Protein 2GBB (pdb70)

InterPro domains:
  IPR002701 Chorismate mutase II, prokaryotic-type [PF01817] (39-104)
  IPR002701 Chorismate mutase II, prokaryotic-type [PS51168] (4-107)
  IPR002701 Chorismate mutase II, prokaryotic-type [SM00830] (35-106)
  IPR008240 Chorismate mutase, periplasmic [PIRSF026640] (1-185)
  IPR008240 Chorismate mutase, periplasmic [TIGR01806] (29-141)
  IPR036263 Chorismate mutase type II superfamily [SSF48600] (38-184)
  IPR036979 Chorismate mutase domain superfamily [G3DSA:1.20.59.10] (31-186)
  IPR051331 Chorismate mutase-related enzymes [PTHR38041] (1-121)

CATH classification: 1.20.59.10

Sequence (606 aa):
QQCGQTAPLINERLSYKDVAGYKAENHLPIEDRIQEEKVINSAAQAESLGLNGESIKPLVAQINAAKAIQYRYRADWLSQPEPGWQPKPLDDVRANIGELSTKILEQIAEELKTCKPAEGDKAHFINTIRQHNLTSADVEAIFSTFNQVKLKQCGQTAPLINERLSYKDVAGYKAENHLPIEDRIQEEKVINSAAQAESLGLNGESIKPLVAQINAAKAIQYRYRADWLSQPEPGWQPKPLDDVRANIGELSTKILEQIAEELKTCKPAEGDKAHFINTIRQHNLTSADVEAIFSTFNQVKLKQQCGQTAPLINERLSYKDVAGYKAENHLPIEDRIQEEKVINSAAQAESLGLNGESIKPLVAQINAAKAIQYRYRADWLSQPEPGWQPKPLDDVRANIGELSTKILEQIAEELKTCKPAEGDKAHFINTIRQHNLTSADVEAIFSTFNQVKLKQCGQTAPLINERLSYKDVAGYKAENHLPIEDRIQEEKVINSAAQAESLGLNGESIKPLVAQINAAKAIQYRYRADWLSQPEPGWQPKPLDDVRANIGELSTKILEQIAEELKTCKPAEGDKAHFINTIRQHNLTSADVEAIFSTFNQVKLK

Secondary structure (DSSP, 8-state):
--SS-SHHHHHHHHT--HHHHHHHHTT--S--HHHHHHHHHH--HHHHTTB-HHHHS---HHHHHHHHHHHHHHHHHHHS--TT--PPPHHHHHHHHHHHHHHHHHHHHHHHHH--TT---HHHHHHH---TT--HHHHHHHHHHHTT--B-/--S-HHHHHHHHHT--HHHHHHHHTT--S--HHHHHHHHHH--HHHHHTEETTTTTT--HHHHHHHHHHHHHHHHHHHS--TT--PPPHHHHHHHHHHHHHHHHHHHHHHHHSS-TT---HHHHHHHS--TT--HHHHHHHHHHHTT-EE-/--SS-SHHHHHHHHT--HHHHHHHHTT--S--HHHHHHHHHH--HHHHTTB-HHHHS---HHHHHHHHHHHHHHHHHHHS--TT--PPPHHHHHHHHHHHHHHHHHHHHHHHHS--TT---HHHHHHH---TT--HHHHHHHHHHHTT--B-/-TT-HHHHHHHHHT--HHHHHHHHTT--S--HHHHHHHHHH--HHHHTTEESGGGTT--HHHHHHHHHHHHHHHHHHHS--TT--PPPHHHHHHHHHHHHHHHHHHHHHHHHHS-S----HHHHHHH---TT--HHHHHHHHHHHTT-EE-

Nearest PDB structures (foldseek):
  2gbb-assembly2_D  TM=1.004E+00  e=3.018E-20  Yersinia pestis biovar Microtus str. 91001
  8cq3-assembly1_A  TM=8.602E-01  e=1.786E-03  Aequoribacter fuscus
  8pnj-assembly1_A  TM=8.773E-01  e=4.404E-03  Aequoribacter fuscus
  7bu0-assembly1_B  TM=2.099E-01  e=1.152E+00  Legionella pneumophila subsp. pneumophila str. Philadelphia 1
  2gbb-assembly2_D  TM=9.924E-01  e=1.192E-18  Yersinia pestis biovar Microtus str. 91001

Foldseek 3Di:
DAFPPQLLLLQVLLQLLLVLQVCLVVVHDLDDVVVVVVLLVVLVLCVVLQWDSVLCNLLCLSSVQSSQQSVVSSVCCVVPNPPPPHHDDPVVSVVVSSVSSSVSSNSLSRCQVPHDPVSDDLVSNVVNNDDPRGDSVSSNSNVVSSVSIHGD/DAPCLLLLLQVLLVLVLLLVVCLVVVHDLDDPVLVVVLLVVLCLCVVLQWPPVLSNQLCLSSVQSSQQSVVSSVCCVPPNDVPDDRDPNVVSVVVSSVSSNVSSVNLSVNQVDPDVVRDDLVSSVVNNDDPSGDSVSSVSNVVSSVSIGGD/DQFPPLLLLLLVLLQLLLVLQVCLVVVHDLDDVVVVVVLLVLLVLCVVLQWDSVLCNLLCLSSVQSSQQSVVSVVCCVVPNPPPPHHDDPVVSVVVSSVSSNVSSNSLSRCQVDHDPVSDDLVSSVVNNDDPRGDSVSSNSNVVSSVSIGGD/DFPCLLLLLQVLLVLLLQLVVCLVVVNDLDDPVVVVVLQVVLVLLVVLQWDDVLCNQLCLSSVQNSQQSVVVSVCCVVDDDPPDDRDDPVVSVVVSSVSSSVSSNVLSVCQVDPDPVRDDLVSSVVNNDDPRGDSVSSVSNVVSSVRIGGD

Structure (mmCIF, N/CA/C/O backbone):
data_2GBB
#
_entry.id   2GBB
#
_cell.length_a   89.01
_cell.length_b   144.09
_cell.length_c   116.63
_cell.angle_alpha   90.00
_cell.angle_beta   90.00
_cell.angle_gamma   90.00
#
_symmetry.space_group_name_H-M   'C 2 2 21'
#
loop_
_entity.id
_entity.type
_entity.pdbx_description
1 polymer 'putative chorismate mutase'
2 non-polymer 'SULFATE ION'
3 non-polymer 'CITRIC ACID'
4 water water
#
loop_
_atom_site.group_PDB
_atom_site.id
_atom_site.type_symbol
_atom_site.label_atom_id
_atom_site.label_alt_id
_atom_site.label_comp_id
_atom_site.label_asym_id
_atom_site.label_entity_id
_atom_site.label_seq_id
_atom_site.pdbx_PDB_ins_code
_atom_site.Cartn_x
_atom_site.Cartn_y
_atom_site.Cartn_z
_atom_site.occupancy
_atom_site.B_iso_or_equiv
_atom_site.auth_seq_id
_atom_site.auth_comp_id
_atom_site.auth_asym_id
_atom_site.auth_atom_id
_atom_site.pdbx_PDB_model_num
ATOM 1 N N . GLN A 1 1 ? 32.334 96.137 66.023 1.00 65.67 31 GLN A N 1
ATOM 2 C CA . GLN A 1 1 ? 32.675 95.514 64.706 1.00 65.66 31 GLN A CA 1
ATOM 3 C C . GLN A 1 1 ? 34.069 95.971 64.253 1.00 64.86 31 GLN A C 1
ATOM 4 O O . GLN A 1 1 ? 34.242 97.127 63.839 1.00 65.17 31 GLN A O 1
ATOM 10 N N . GLN A 1 2 ? 35.046 95.060 64.325 1.00 63.17 32 GLN A N 1
ATOM 11 C CA . GLN A 1 2 ? 36.433 95.359 63.963 1.00 61.52 32 GLN A CA 1
ATOM 12 C C . GLN A 1 2 ? 37.018 94.381 62.913 1.00 59.61 32 GLN A C 1
ATOM 13 O O . GLN A 1 2 ? 37.567 94.809 61.901 1.00 59.84 32 GLN A O 1
ATOM 19 N N . CYS A 1 3 ? 36.877 93.083 63.140 1.00 56.95 33 CYS A N 1
ATOM 20 C CA . CYS A 1 3 ? 37.466 92.066 62.264 1.00 54.76 33 CYS A CA 1
ATOM 21 C C . CYS A 1 3 ? 36.378 91.262 61.567 1.00 52.66 33 CYS A C 1
ATOM 22 O O . CYS A 1 3 ? 35.361 90.934 62.174 1.00 52.72 33 CYS A O 1
ATOM 25 N N . GLY A 1 4 ? 36.610 90.939 60.296 1.00 50.43 34 GLY A N 1
ATOM 26 C CA . GLY A 1 4 ? 35.589 90.324 59.422 1.00 46.86 34 GLY A CA 1
ATOM 27 C C . GLY A 1 4 ? 34.580 91.296 58.834 1.00 44.40 34 GLY A C 1
ATOM 28 O O . GLY A 1 4 ? 33.456 90.912 58.487 1.00 44.97 34 GLY A O 1
ATOM 29 N N . GLN A 1 5 ? 34.962 92.562 58.704 1.00 41.96 35 GLN A N 1
ATOM 30 C CA . GLN A 1 5 ? 34.037 93.559 58.170 1.00 39.54 35 GLN A CA 1
ATOM 31 C C . GLN A 1 5 ? 34.306 94.058 56.720 1.00 36.86 35 GLN A C 1
ATOM 32 O O . GLN A 1 5 ? 33.726 95.045 56.294 1.00 34.59 35 GLN A O 1
ATOM 38 N N . THR A 1 6 ? 35.153 93.354 55.959 1.00 34.78 36 THR A N 1
ATOM 39 C CA . THR A 1 6 ? 35.498 93.791 54.598 1.00 32.42 36 THR A CA 1
ATOM 40 C C . THR A 1 6 ? 34.465 93.357 53.561 1.00 31.46 36 THR A C 1
ATOM 41 O O . THR A 1 6 ? 34.042 94.154 52.725 1.00 30.64 36 THR A O 1
ATOM 45 N N . ALA A 1 7 ? 34.062 92.091 53.623 1.00 29.65 37 ALA A N 1
ATOM 46 C CA . ALA A 1 7 ? 33.111 91.537 52.659 1.00 29.32 37 ALA A CA 1
ATOM 47 C C . ALA A 1 7 ? 31.846 92.352 52.430 1.00 29.01 37 ALA A C 1
ATOM 48 O O . ALA A 1 7 ? 31.417 92.453 51.280 1.00 30.91 37 ALA A O 1
ATOM 50 N N . PRO A 1 8 ? 31.211 92.899 53.504 1.00 28.45 38 PRO A N 1
ATOM 51 C CA . PRO A 1 8 ? 30.019 93.743 53.327 1.00 27.53 38 PRO A CA 1
ATOM 52 C C . PRO A 1 8 ? 30.273 94.932 52.403 1.00 26.86 38 PRO A C 1
ATOM 53 O O . PRO A 1 8 ? 29.406 95.316 51.592 1.00 27.52 38 PRO A O 1
ATOM 57 N N . LEU A 1 9 ? 31.469 95.485 52.494 1.00 25.73 39 LEU A N 1
ATOM 58 C CA . LEU A 1 9 ? 31.888 96.603 51.636 1.00 25.19 39 LEU A CA 1
ATOM 59 C C . LEU A 1 9 ? 32.091 96.173 50.197 1.00 23.88 39 LEU A C 1
ATOM 60 O O . LEU A 1 9 ? 31.669 96.873 49.279 1.00 23.60 39 LEU A O 1
ATOM 65 N N . ILE A 1 10 ? 32.719 95.023 50.001 1.00 23.17 40 ILE A N 1
ATOM 66 C CA . ILE A 1 10 ? 32.940 94.494 48.667 1.00 24.28 40 ILE A CA 1
ATOM 67 C C . ILE A 1 10 ? 31.596 94.172 47.999 1.00 25.31 40 ILE A C 1
ATOM 68 O O . ILE A 1 10 ? 31.332 94.539 46.837 1.00 24.12 40 ILE A O 1
ATOM 73 N N . ASN A 1 11 ? 30.711 93.542 48.775 1.00 26.22 41 ASN A N 1
ATOM 74 C CA . ASN A 1 11 ? 29.340 93.352 48.325 1.00 27.81 41 ASN A CA 1
ATOM 75 C C . ASN A 1 11 ? 28.599 94.614 47.879 1.00 27.53 41 ASN A C 1
ATOM 76 O O . ASN A 1 11 ? 27.967 9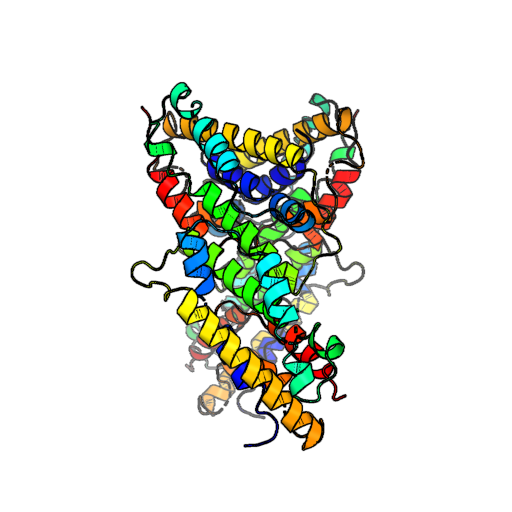4.611 46.822 1.00 29.12 41 ASN A O 1
ATOM 81 N N . GLU A 1 12 ? 28.636 95.668 48.687 1.00 28.43 42 GLU A N 1
ATOM 82 C CA . GLU A 1 12 ? 28.015 96.960 48.335 1.00 27.72 42 GLU A CA 1
ATOM 83 C C . GLU A 1 12 ? 28.646 97.600 47.102 1.00 27.23 42 GLU A C 1
ATOM 84 O O . GLU A 1 12 ? 27.933 98.185 46.292 1.00 26.65 42 GLU A O 1
ATOM 95 N N . ARG A 1 13 ? 29.973 97.510 46.956 1.00 26.23 43 ARG A N 1
ATOM 96 C CA . ARG A 1 13 ? 30.622 97.983 45.710 1.00 25.16 43 ARG A CA 1
ATOM 97 C C . ARG A 1 13 ? 29.958 97.306 44.470 1.00 23.67 43 ARG A C 1
ATOM 98 O O . ARG A 1 13 ? 29.553 97.957 43.514 1.00 22.55 43 ARG A O 1
ATOM 106 N N . LEU A 1 14 ? 29.812 95.994 44.539 1.00 22.78 44 LEU A N 1
ATOM 107 C CA . LEU A 1 14 ? 29.286 95.202 43.419 1.00 23.28 44 LEU A CA 1
ATOM 108 C C . LEU A 1 14 ? 27.765 95.430 43.179 1.00 23.96 44 LEU A C 1
ATOM 109 O O . LEU A 1 14 ? 27.263 95.205 42.096 1.00 24.13 44 LEU A O 1
ATOM 114 N N . SER A 1 15 ? 27.038 95.952 44.171 1.00 26.33 45 SER A N 1
ATOM 115 C CA . SER A 1 15 ? 25.600 96.291 43.975 1.00 26.85 45 SER A CA 1
ATOM 116 C C . SER A 1 15 ? 25.358 97.448 42.965 1.00 26.16 45 SER A C 1
ATOM 117 O O . SER A 1 15 ? 24.263 97.626 42.524 1.00 27.14 45 SER A O 1
ATOM 120 N N . TYR A 1 16 ? 26.369 98.242 42.652 1.00 26.44 46 TYR A N 1
ATOM 121 C CA . TYR A 1 16 ? 26.286 99.323 41.668 1.00 25.84 46 TYR A CA 1
ATOM 122 C C . TYR A 1 16 ? 26.487 98.898 40.218 1.00 24.10 46 TYR A C 1
ATOM 123 O O . TYR A 1 16 ? 26.359 99.698 39.323 1.00 22.69 46 TYR A O 1
ATOM 140 N N . LYS A 1 18 ? 24.975 96.775 38.200 1.00 22.98 48 LYS A N 1
ATOM 141 C CA . LYS A 1 18 ? 23.779 96.768 37.363 1.00 24.43 48 LYS A CA 1
ATOM 142 C C . LYS A 1 18 ? 23.597 98.151 36.746 1.00 23.98 48 LYS A C 1
ATOM 143 O O . LYS A 1 18 ? 23.339 98.232 35.555 1.00 23.97 48 LYS A O 1
ATOM 149 N N . ASP A 1 19 ? 23.772 99.228 37.519 1.00 23.94 49 ASP A N 1
ATOM 150 C CA . ASP A 1 19 ? 23.675 100.573 36.922 1.00 24.12 49 ASP A CA 1
ATOM 151 C C . ASP A 1 19 ? 24.723 100.834 35.859 1.00 23.76 49 ASP A C 1
ATOM 152 O O . ASP A 1 19 ? 24.412 101.518 34.868 1.00 23.61 49 ASP A O 1
ATOM 157 N N . VAL A 1 20 ? 25.951 100.342 36.082 1.00 22.10 50 VAL A N 1
ATOM 158 C CA . VAL A 1 20 ? 27.035 100.559 35.104 1.00 21.41 50 VAL A CA 1
ATOM 159 C C . VAL A 1 20 ? 26.693 99.809 33.829 1.00 21.60 50 VAL A C 1
ATOM 160 O O . VAL A 1 20 ? 26.792 100.357 32.753 1.00 22.34 50 VAL A O 1
ATOM 164 N N . ALA A 1 21 ? 26.210 98.561 33.968 1.00 21.97 51 ALA A N 1
ATOM 165 C CA . ALA A 1 21 ? 25.776 97.730 32.845 1.00 21.69 51 ALA A CA 1
ATOM 166 C C . ALA A 1 21 ? 24.673 98.433 32.076 1.00 21.83 51 ALA A C 1
ATOM 167 O O . ALA A 1 21 ? 24.669 98.407 30.831 1.00 22.08 51 ALA A O 1
ATOM 169 N N . GLY A 1 22 ? 23.717 99.018 32.810 1.00 22.87 52 GLY A N 1
ATOM 170 C CA . GLY A 1 22 ? 22.582 99.726 32.170 1.00 23.09 52 GLY A CA 1
ATOM 171 C C . GLY A 1 22 ? 23.031 100.955 31.411 1.00 23.23 52 GLY A C 1
ATOM 172 O O . GLY A 1 22 ? 22.538 101.209 30.308 1.00 24.47 52 GLY A O 1
ATOM 173 N N . TYR A 1 23 ? 23.932 101.746 32.002 1.00 22.18 53 TYR A N 1
ATOM 174 C CA . TYR A 1 23 ? 24.586 102.905 31.332 1.00 20.55 53 TYR A CA 1
ATOM 175 C C . TYR A 1 23 ? 25.257 102.467 30.010 1.00 20.13 53 TYR A C 1
ATOM 176 O O . TYR A 1 23 ? 25.090 103.082 28.919 1.00 18.99 53 TYR A O 1
ATOM 185 N N . LYS A 1 24 ? 25.998 101.359 30.076 1.00 19.88 54 LYS A N 1
ATOM 186 C CA . LYS A 1 24 ? 26.700 100.859 28.904 1.00 20.17 54 LYS A CA 1
ATOM 187 C C . LYS A 1 24 ? 25.739 100.357 27.808 1.00 21.47 54 LYS A C 1
ATOM 188 O O . LYS A 1 24 ? 25.901 100.652 26.629 1.00 21.70 54 LYS A O 1
ATOM 194 N N . ALA A 1 25 ? 24.727 99.589 28.197 1.00 23.17 55 ALA A N 1
ATOM 195 C CA . ALA A 1 25 ? 23.761 99.037 27.232 1.00 24.33 55 ALA A CA 1
ATOM 196 C C . ALA A 1 25 ? 23.037 100.146 26.504 1.00 24.87 55 ALA A C 1
ATOM 197 O O . ALA A 1 25 ? 22.931 100.102 25.290 1.00 25.37 55 ALA A O 1
ATOM 199 N N . GLU A 1 26 ? 22.571 101.144 27.259 1.00 26.73 56 GLU A N 1
ATOM 200 C CA . GLU A 1 26 ? 21.883 102.364 26.760 1.00 29.06 56 GLU A CA 1
ATOM 201 C C . GLU A 1 26 ? 22.711 103.037 25.672 1.00 28.22 56 GLU A C 1
ATOM 202 O O . GLU A 1 26 ? 22.207 103.607 24.689 1.00 27.68 56 GLU A O 1
ATOM 208 N N . ASN A 1 27 ? 24.020 103.017 25.871 1.00 26.04 57 ASN A N 1
ATOM 209 C CA . ASN A 1 27 ? 24.904 103.787 24.985 1.00 24.91 57 ASN A CA 1
ATOM 210 C C . ASN A 1 27 ? 25.618 102.910 23.983 1.00 24.36 57 ASN A C 1
ATOM 211 O O . ASN A 1 27 ? 26.480 103.388 23.260 1.00 24.02 57 ASN A O 1
ATOM 216 N N . HIS A 1 28 ? 25.265 101.610 23.978 1.00 24.99 58 HIS A N 1
ATOM 217 C CA . HIS A 1 28 ? 25.920 100.617 23.1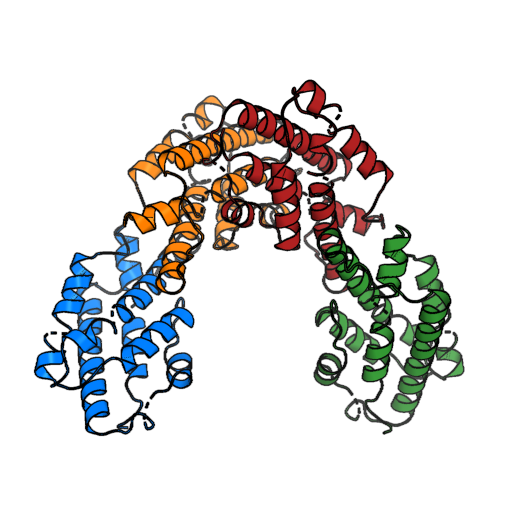16 1.00 24.97 58 HIS A CA 1
ATOM 218 C C . HIS A 1 28 ? 27.432 100.592 23.348 1.00 23.86 58 HIS A C 1
ATOM 219 O O . HIS A 1 28 ? 28.211 100.494 22.384 1.00 23.00 58 HIS A O 1
ATOM 226 N N . LEU A 1 29 ? 27.866 100.723 24.614 1.00 23.24 59 LEU A N 1
ATOM 227 C CA . LEU A 1 29 ? 29.292 100.702 24.907 1.00 22.99 59 LEU A CA 1
ATOM 228 C C . LEU A 1 29 ? 29.772 99.314 25.310 1.00 23.65 59 LEU A C 1
ATOM 229 O O . LEU A 1 29 ? 29.025 98.560 25.965 1.00 23.08 59 LEU A O 1
ATOM 234 N N . PRO A 1 30 ? 31.025 98.967 24.939 1.00 22.66 60 PRO A N 1
ATOM 235 C CA . PRO A 1 30 ? 31.587 97.697 25.383 1.00 22.49 60 PRO A CA 1
ATOM 236 C C . PRO A 1 30 ? 31.683 97.638 26.934 1.00 21.76 60 PRO A C 1
ATOM 237 O O . PRO A 1 30 ? 31.889 98.661 27.588 1.00 20.66 60 PRO A O 1
ATOM 241 N N . ILE A 1 31 ? 31.545 96.439 27.484 1.00 20.81 61 ILE A N 1
ATOM 242 C CA . ILE A 1 31 ? 31.690 96.229 28.931 1.00 20.98 61 ILE A CA 1
ATOM 243 C C . ILE A 1 31 ? 33.119 96.500 29.385 1.00 22.20 61 ILE A C 1
ATOM 244 O O . ILE A 1 31 ? 33.329 97.147 30.442 1.00 21.44 61 ILE A O 1
ATOM 249 N N . GLU A 1 32 ? 34.079 96.026 28.572 1.00 22.57 62 GLU A N 1
ATOM 250 C CA . GLU A 1 32 ? 35.493 96.164 28.899 1.00 24.46 62 GLU A CA 1
ATOM 251 C C . GLU A 1 32 ? 36.077 97.471 28.380 1.00 23.58 62 GLU A C 1
ATOM 252 O O . GLU A 1 32 ? 35.990 97.803 27.199 1.00 23.50 62 GLU A O 1
ATOM 258 N N . ASP A 1 33 ? 36.655 98.234 29.286 1.00 23.54 63 ASP A N 1
ATOM 259 C CA . ASP A 1 33 ? 37.195 99.548 28.952 1.00 23.97 63 ASP A CA 1
ATOM 260 C C . ASP A 1 33 ? 38.470 99.661 29.789 1.00 24.12 63 ASP A C 1
ATOM 261 O O . ASP A 1 33 ? 38.391 99.966 30.981 1.00 22.88 63 ASP A O 1
ATOM 266 N N . ARG A 1 34 ? 39.613 99.351 29.160 1.00 23.35 64 ARG A N 1
ATOM 267 C CA . ARG A 1 34 ? 40.908 99.253 29.806 1.00 23.38 64 ARG A CA 1
ATOM 268 C C . ARG A 1 34 ? 41.437 100.555 30.327 1.00 23.26 64 ARG A C 1
ATOM 269 O O . ARG A 1 34 ? 42.165 100.580 31.325 1.00 21.90 64 ARG A O 1
ATOM 277 N N . ILE A 1 35 ? 41.056 101.648 29.669 1.00 21.67 65 ILE A N 1
ATOM 278 C CA . ILE A 1 35 ? 41.402 102.953 30.193 1.00 20.56 65 ILE A CA 1
ATOM 279 C C . ILE A 1 35 ? 40.806 103.132 31.563 1.00 21.85 65 ILE A C 1
ATOM 280 O O . ILE A 1 35 ? 41.510 103.537 32.516 1.00 20.25 65 ILE A O 1
ATOM 285 N N . GLN A 1 36 ? 39.495 102.873 31.663 1.00 22.42 66 GLN A N 1
ATOM 286 C CA . GLN A 1 36 ? 38.802 102.984 32.966 1.00 22.45 66 GLN A CA 1
ATOM 287 C C . GLN A 1 36 ? 39.421 102.001 34.000 1.00 22.59 66 GLN A C 1
ATOM 288 O O . GLN A 1 36 ? 39.560 102.326 35.187 1.00 22.82 66 GLN A O 1
ATOM 294 N N . GLU A 1 37 ? 39.770 100.806 33.564 1.00 22.36 67 GLU A N 1
ATOM 295 C CA . GLU A 1 37 ? 40.342 99.803 34.504 1.00 22.97 67 GLU A CA 1
ATOM 296 C C . GLU A 1 37 ? 41.694 100.260 35.035 1.00 22.07 67 GLU A C 1
ATOM 297 O O . GLU A 1 37 ? 41.931 100.199 36.226 1.00 20.60 67 GLU A O 1
ATOM 303 N N . GLU A 1 38 ? 42.576 100.767 34.175 1.00 21.92 68 GLU A N 1
ATOM 304 C CA . GLU A 1 38 ? 43.878 101.272 34.685 1.00 23.31 68 GLU A CA 1
ATOM 305 C C . GLU A 1 38 ? 43.701 102.432 35.668 1.00 23.24 68 GLU A C 1
ATOM 306 O O . GLU A 1 38 ? 44.459 102.589 36.653 1.00 23.13 68 GLU A O 1
ATOM 312 N N . LYS A 1 39 ? 42.706 103.269 35.389 1.00 22.32 69 LYS A N 1
ATOM 313 C CA . LYS A 1 39 ? 42.399 104.413 36.246 1.00 21.68 69 LYS A CA 1
ATOM 314 C C . LYS A 1 39 ? 41.974 103.924 37.659 1.00 20.55 69 LYS A C 1
ATOM 315 O O . LYS A 1 39 ? 42.449 104.414 38.670 1.00 18.49 69 LYS A O 1
ATOM 321 N N . VAL A 1 40 ? 41.122 102.913 37.701 1.00 20.73 70 VAL A N 1
ATOM 322 C CA . VAL A 1 40 ? 40.603 102.371 38.946 1.00 21.37 70 VAL A CA 1
ATOM 323 C C . VAL A 1 40 ? 41.750 101.725 39.720 1.00 21.81 70 VAL A C 1
ATOM 324 O O . VAL A 1 40 ? 41.895 101.934 40.924 1.00 20.87 70 VAL A O 1
ATOM 328 N N . ILE A 1 41 ? 42.602 100.979 38.998 1.00 21.79 71 ILE A N 1
ATOM 329 C CA . ILE A 1 41 ? 43.800 100.347 39.553 1.00 22.73 71 ILE A CA 1
ATOM 330 C C . ILE A 1 41 ? 44.792 101.391 40.060 1.00 23.85 71 ILE A C 1
ATOM 331 O O . ILE A 1 41 ? 45.269 101.292 41.201 1.00 22.96 71 ILE A O 1
ATOM 336 N N . ASN A 1 42 ? 45.116 102.382 39.235 1.00 24.91 72 ASN A N 1
ATOM 337 C CA . ASN A 1 42 ? 46.068 103.428 39.657 1.00 27.22 72 ASN A CA 1
ATOM 338 C C . ASN A 1 42 ? 45.604 104.211 40.917 1.00 27.14 72 ASN A C 1
ATOM 339 O O . ASN A 1 42 ? 46.413 104.443 41.827 1.00 27.08 72 ASN A O 1
ATOM 348 N N . SER A 1 43 ? 44.335 104.598 40.984 1.00 27.77 73 SER A N 1
ATOM 349 C CA . SER A 1 43 ? 43.774 105.256 42.200 1.00 28.58 73 SER A CA 1
ATOM 350 C C . SER A 1 43 ? 43.799 104.364 43.444 1.00 27.77 73 SER A C 1
ATOM 351 O O . SER A 1 43 ? 44.149 104.813 44.548 1.00 27.07 73 SER A O 1
ATOM 354 N N . ALA A 1 44 ? 43.388 103.112 43.275 1.00 26.77 74 ALA A N 1
ATOM 355 C CA . ALA A 1 44 ? 43.442 102.171 44.386 1.00 27.23 74 ALA A CA 1
ATOM 356 C C . ALA A 1 44 ? 44.872 102.053 44.889 1.00 27.91 74 ALA A C 1
ATOM 357 O O . ALA A 1 44 ? 45.105 102.144 46.088 1.00 27.41 74 ALA A O 1
ATOM 367 N N . ALA A 1 46 ? 47.324 104.218 44.693 1.00 32.23 76 ALA A N 1
ATOM 368 C CA . ALA A 1 46 ? 47.705 105.429 45.378 1.00 33.43 76 ALA A CA 1
ATOM 369 C C . ALA A 1 46 ? 47.027 105.517 46.766 1.00 35.07 76 ALA A C 1
ATOM 370 O O . ALA A 1 46 ? 47.646 105.953 47.695 1.00 36.85 76 ALA A O 1
ATOM 372 N N . GLN A 1 47 ? 45.769 105.116 46.910 1.00 35.79 77 GLN A N 1
ATOM 373 C CA . GLN A 1 47 ? 45.116 105.079 48.221 1.00 37.37 77 GLN A CA 1
ATOM 374 C 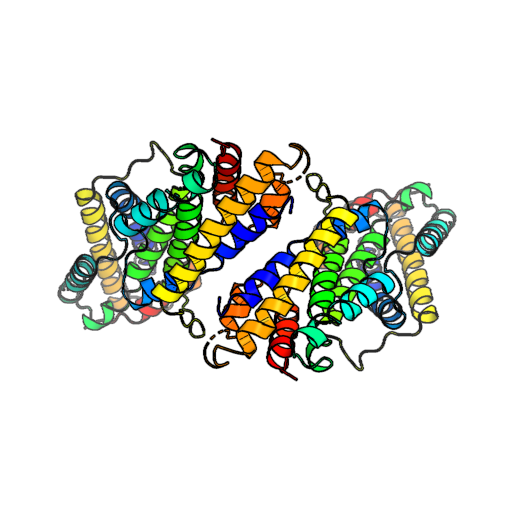C . GLN A 1 47 ? 45.795 104.105 49.179 1.00 38.53 77 GLN A C 1
ATOM 375 O O . GLN A 1 47 ? 46.153 104.471 50.307 1.00 39.12 77 GLN A O 1
ATOM 381 N N . ALA A 1 48 ? 45.971 102.866 48.734 1.00 39.55 78 ALA A N 1
ATOM 382 C CA . ALA A 1 48 ? 46.789 101.876 49.449 1.00 41.64 78 ALA A CA 1
ATOM 383 C C . ALA A 1 48 ? 48.104 102.458 50.069 1.00 42.57 78 ALA A C 1
ATOM 384 O O . ALA A 1 48 ? 48.401 102.241 51.246 1.00 43.35 78 ALA A O 1
ATOM 386 N N . GLU A 1 49 ? 48.850 103.207 49.271 1.00 43.43 79 GLU A N 1
ATOM 387 C CA . GLU A 1 49 ? 49.971 104.062 49.715 1.00 44.44 79 GLU A CA 1
ATOM 388 C C . GLU A 1 49 ? 49.696 104.943 50.945 1.00 44.10 79 GLU A C 1
ATOM 389 O O . GLU A 1 49 ? 50.518 105.015 51.879 1.00 45.20 79 GLU A O 1
ATOM 395 N N . SER A 1 50 ? 48.583 105.680 50.925 1.00 42.52 80 SER A N 1
ATOM 396 C CA . SER A 1 50 ? 48.259 106.564 52.052 1.00 41.73 80 SER A CA 1
ATOM 397 C C . SER A 1 50 ? 47.800 105.779 53.294 1.00 40.91 80 SER A C 1
ATOM 398 O O . SER A 1 50 ? 47.846 106.277 54.415 1.00 41.79 80 SER A O 1
ATOM 401 N N . LEU A 1 51 ? 47.393 104.527 53.102 1.00 38.67 81 LEU A N 1
ATOM 402 C CA . LEU A 1 51 ? 46.859 103.750 54.200 1.00 36.09 81 LEU A CA 1
ATOM 403 C C . LEU A 1 51 ? 47.859 102.772 54.805 1.00 35.42 81 LEU A C 1
ATOM 404 O O . LEU A 1 51 ? 47.491 101.982 55.678 1.00 35.61 81 LEU A O 1
ATOM 409 N N . GLY A 1 52 ? 49.123 102.839 54.390 1.00 33.07 82 GLY A N 1
ATOM 410 C CA . GLY A 1 52 ? 50.119 101.932 54.922 1.00 31.71 82 GLY A CA 1
ATOM 411 C C . GLY A 1 52 ? 50.058 100.536 54.303 1.00 30.95 82 GLY A C 1
ATOM 412 O O . GLY A 1 52 ? 50.571 99.585 54.862 1.00 30.19 82 GLY A O 1
ATOM 413 N N . LEU A 1 53 ? 49.413 100.412 53.140 1.00 30.10 83 LEU A N 1
ATOM 414 C CA . LEU A 1 53 ? 49.345 99.153 52.441 1.00 30.02 83 LEU A CA 1
ATOM 415 C C . LEU A 1 53 ? 50.470 99.096 51.429 1.00 30.76 83 LEU A C 1
ATOM 416 O O . LEU A 1 53 ? 50.914 100.126 50.928 1.00 31.47 83 LEU A O 1
ATOM 421 N N . ASN A 1 54 ? 50.956 97.893 51.163 1.00 30.85 84 ASN A N 1
ATOM 422 C CA . ASN A 1 54 ? 51.805 97.653 50.014 1.00 31.36 84 ASN A CA 1
ATOM 423 C C . ASN A 1 54 ? 51.028 97.809 48.669 1.00 31.02 84 ASN A C 1
ATOM 424 O O . ASN A 1 54 ? 50.182 96.978 48.353 1.00 30.09 84 ASN A O 1
ATOM 429 N N . GLY A 1 55 ? 51.353 98.856 47.904 1.00 30.03 85 GLY A N 1
ATOM 430 C CA . GLY A 1 55 ? 50.659 99.248 46.668 1.00 32.34 85 GLY A CA 1
ATOM 431 C C . GLY A 1 55 ? 50.476 98.148 45.630 1.00 32.23 85 GLY A C 1
ATOM 432 O O . GLY A 1 55 ? 49.377 97.870 45.213 1.00 31.69 85 GLY A O 1
ATOM 433 N N . GLU A 1 56 ? 51.567 97.491 45.267 1.00 32.12 86 GLU A N 1
ATOM 434 C CA . GLU A 1 56 ? 51.542 96.353 44.343 1.00 32.38 86 GLU A CA 1
ATOM 435 C C . GLU A 1 56 ? 50.721 95.121 44.877 1.00 32.01 86 GLU A C 1
ATOM 436 O O . GLU A 1 56 ? 50.050 94.420 44.095 1.00 30.61 86 GLU A O 1
ATOM 447 N N . SER A 1 57 ? 50.714 94.899 46.207 1.00 30.99 87 SER A N 1
ATOM 448 C CA . SER A 1 57 ? 49.914 93.796 46.827 1.00 30.59 87 SER A CA 1
ATOM 449 C C . SER A 1 57 ? 48.382 93.954 46.692 1.00 30.46 87 SER A C 1
ATOM 450 O O . SER A 1 57 ? 47.637 92.986 46.876 1.00 30.81 87 SER A O 1
ATOM 453 N N . ILE A 1 58 ? 47.946 95.175 46.391 1.00 29.13 88 ILE A N 1
ATOM 454 C CA . ILE A 1 58 ? 46.547 95.552 46.187 1.00 29.55 88 ILE A CA 1
ATOM 455 C C . ILE A 1 58 ? 45.978 95.266 44.768 1.00 27.88 88 ILE A C 1
ATOM 456 O O . ILE A 1 58 ? 44.772 95.012 44.584 1.00 26.46 88 ILE A O 1
ATOM 461 N N . LYS A 1 59 ? 46.858 95.283 43.779 1.00 25.47 89 LYS A N 1
ATOM 462 C CA . LYS A 1 59 ? 46.418 95.147 42.388 1.00 25.38 89 LYS A CA 1
ATOM 463 C C . LYS A 1 59 ? 45.656 93.876 42.029 1.00 23.93 89 LYS A C 1
ATOM 464 O O . LYS A 1 59 ? 44.667 93.980 41.302 1.00 24.26 89 LYS A O 1
ATOM 470 N N . PRO A 1 60 ? 46.099 92.687 42.531 1.00 23.64 90 PRO A N 1
ATOM 471 C CA . PRO A 1 60 ? 45.336 91.488 42.280 1.00 23.76 90 PRO A CA 1
ATOM 472 C C . PRO A 1 60 ? 43.884 91.589 42.759 1.00 23.82 90 PRO A C 1
ATOM 473 O O . PRO A 1 60 ? 42.969 91.204 42.044 1.00 22.55 90 PRO A O 1
ATOM 477 N N . LEU A 1 61 ? 43.681 92.169 43.933 1.00 24.41 91 LEU A N 1
ATOM 478 C CA . LEU A 1 61 ? 42.342 92.411 44.476 1.00 24.03 91 LEU A CA 1
ATOM 479 C C . LEU A 1 61 ? 41.552 93.365 43.591 1.00 22.76 91 LEU A C 1
ATOM 480 O O . LEU A 1 61 ? 40.399 93.125 43.322 1.00 21.77 91 LEU A O 1
ATOM 493 N N . VAL A 1 63 ? 42.090 93.843 40.350 1.00 23.02 93 VAL A N 1
ATOM 494 C CA . VAL A 1 63 ? 41.824 92.962 39.185 1.00 21.58 93 VAL A CA 1
ATOM 495 C C . VAL A 1 63 ? 40.628 92.011 39.441 1.00 22.05 93 VAL A C 1
ATOM 496 O O . VAL A 1 63 ? 39.722 91.916 38.617 1.00 20.94 93 VAL A O 1
ATOM 500 N N . ALA A 1 64 ? 40.622 91.322 40.590 1.00 22.51 94 ALA A N 1
ATOM 501 C CA . ALA A 1 64 ? 39.523 90.389 40.953 1.00 22.97 94 ALA A CA 1
ATOM 502 C C . ALA A 1 64 ? 38.175 91.108 41.078 1.00 23.28 94 ALA A C 1
ATOM 503 O O . ALA A 1 64 ? 37.103 90.607 40.621 1.00 22.81 94 ALA A O 1
ATOM 505 N N . GLN A 1 65 ? 38.205 92.306 41.667 1.00 22.79 95 GLN A N 1
ATOM 506 C CA . GLN A 1 65 ? 36.958 93.030 41.829 1.00 22.75 95 GLN A CA 1
ATOM 507 C C . GLN A 1 65 ? 36.413 93.496 40.463 1.00 22.29 95 GLN A C 1
ATOM 508 O O . GLN A 1 65 ? 35.199 93.485 40.244 1.00 22.79 95 GLN A O 1
ATOM 514 N N . ILE A 1 66 ? 37.299 93.955 39.597 1.00 21.49 96 ILE A N 1
ATOM 515 C CA . ILE A 1 66 ? 36.926 94.418 38.255 1.00 22.36 96 ILE A CA 1
ATOM 516 C C . ILE A 1 66 ? 36.390 93.269 37.411 1.00 21.84 96 ILE A C 1
ATOM 517 O O . ILE A 1 66 ? 35.391 93.449 36.746 1.00 23.16 96 ILE A O 1
ATOM 522 N N . ASN A 1 67 ? 37.041 92.100 37.425 1.00 21.75 97 ASN A N 1
ATOM 523 C CA . ASN A 1 67 ? 36.469 90.874 36.836 1.00 22.02 97 ASN A CA 1
ATOM 524 C C . ASN A 1 67 ? 35.060 90.506 37.307 1.00 23.24 97 ASN A C 1
ATOM 525 O O . ASN A 1 67 ? 34.182 90.192 36.484 1.00 23.90 97 ASN A O 1
ATOM 530 N N . ALA A 1 68 ? 34.837 90.516 38.610 1.00 22.00 98 ALA A N 1
ATOM 531 C CA . ALA A 1 68 ? 33.514 90.246 39.122 1.00 21.26 98 ALA A CA 1
ATOM 532 C C . ALA A 1 68 ? 32.490 91.250 38.620 1.00 21.26 98 ALA A C 1
ATOM 533 O O . ALA A 1 68 ? 31.393 90.884 38.267 1.00 20.79 98 ALA A O 1
ATOM 535 N N . ALA A 1 69 ? 32.845 92.526 38.635 1.00 21.39 99 ALA A N 1
ATOM 536 C CA . ALA A 1 69 ? 32.032 93.572 38.135 1.00 20.40 99 ALA A CA 1
ATOM 537 C C . ALA A 1 69 ? 31.724 93.382 36.630 1.00 22.27 99 ALA A C 1
ATOM 538 O O . ALA A 1 69 ? 30.566 93.452 36.238 1.00 23.59 99 ALA A O 1
ATOM 540 N N . LYS A 1 70 ? 32.743 93.142 35.798 1.00 21.18 100 LYS A N 1
ATOM 541 C CA . LYS A 1 70 ? 32.485 92.830 34.389 1.00 23.03 100 LYS A CA 1
ATOM 542 C C . LYS A 1 70 ? 31.601 91.596 34.220 1.00 22.65 100 LYS A C 1
ATOM 543 O O . LYS A 1 70 ? 30.666 91.594 33.386 1.00 22.84 100 LYS A O 1
ATOM 549 N N . ALA A 1 71 ? 31.866 90.555 35.016 1.00 22.93 101 ALA A N 1
ATOM 550 C CA . ALA A 1 71 ? 31.061 89.337 34.923 1.00 22.30 101 ALA A CA 1
ATOM 551 C C . ALA A 1 71 ? 29.563 89.699 35.116 1.00 22.61 101 ALA A C 1
ATOM 552 O O . ALA A 1 71 ? 28.687 89.301 34.348 1.00 22.61 101 ALA A O 1
ATOM 554 N N . ILE A 1 72 ? 29.280 90.502 36.125 1.00 23.83 102 ILE A N 1
ATOM 555 C CA . ILE A 1 72 ? 27.921 90.931 36.427 1.00 23.69 102 ILE A CA 1
ATOM 556 C C . ILE A 1 72 ? 27.298 91.695 35.265 1.00 23.74 102 ILE A C 1
ATOM 557 O O . ILE A 1 72 ? 26.133 91.434 34.855 1.00 23.09 102 ILE A O 1
ATOM 562 N N . GLN A 1 73 ? 28.078 92.657 34.749 1.00 22.30 103 GLN A N 1
ATOM 563 C CA . GLN A 1 73 ? 27.642 93.510 33.662 1.00 21.85 103 GLN A CA 1
ATOM 564 C C . GLN A 1 73 ? 27.377 92.706 32.405 1.00 21.77 103 GLN A C 1
ATOM 565 O O . GLN A 1 73 ? 26.383 92.928 31.744 1.00 20.75 103 GLN A O 1
ATOM 571 N N . TYR A 1 74 ? 28.282 91.792 32.076 1.00 21.70 104 TYR A N 1
ATOM 572 C CA . TYR A 1 74 ? 28.094 90.953 30.889 1.00 22.15 104 TYR A CA 1
ATOM 573 C C . TYR A 1 74 ? 26.767 90.163 30.933 1.00 22.33 104 TYR A C 1
ATOM 574 O O . TYR A 1 74 ? 26.030 90.091 29.946 1.00 22.39 104 TYR A O 1
ATOM 583 N N . ARG A 1 75 ? 26.501 89.600 32.114 1.00 21.94 105 ARG A N 1
ATOM 584 C CA . ARG A 1 75 ? 25.327 88.827 32.400 1.00 22.77 105 ARG A CA 1
ATOM 585 C C . ARG A 1 75 ? 24.070 89.664 32.275 1.00 22.72 105 ARG A C 1
ATOM 586 O O . ARG A 1 75 ? 23.106 89.198 31.672 1.00 22.29 105 ARG A O 1
ATOM 594 N N . TYR A 1 76 ? 24.102 90.922 32.763 1.00 22.02 106 TYR A N 1
ATOM 595 C CA . TYR A 1 76 ? 23.000 91.828 32.550 1.00 22.30 106 TYR A CA 1
ATOM 596 C C . TYR A 1 76 ? 22.808 92.135 31.096 1.00 23.09 106 TYR A C 1
ATOM 597 O O . TYR A 1 76 ? 21.652 92.176 30.624 1.00 23.68 106 TYR A O 1
ATOM 606 N N . ARG A 1 77 ? 23.905 92.386 30.366 1.00 23.60 107 ARG A N 1
ATOM 607 C CA . ARG A 1 77 ? 23.742 92.733 28.925 1.00 23.67 107 ARG A CA 1
ATOM 608 C C . ARG A 1 77 ? 23.007 91.564 28.211 1.00 21.96 107 ARG A C 1
ATOM 609 O O . ARG A 1 77 ? 22.084 91.769 27.429 1.00 21.28 107 ARG A O 1
ATOM 617 N N . ALA A 1 78 ? 23.424 90.344 28.513 1.00 22.22 108 ALA A N 1
ATOM 618 C CA . ALA A 1 78 ? 22.839 89.141 27.903 1.00 21.54 108 ALA A CA 1
ATOM 619 C C . ALA A 1 78 ? 21.325 89.061 28.177 1.00 22.94 108 ALA A C 1
ATOM 620 O O . ALA A 1 78 ? 20.491 88.973 27.243 1.00 22.67 108 ALA A O 1
ATOM 622 N N . ASP A 1 79 ? 20.957 89.208 29.448 1.00 24.04 109 ASP A N 1
ATOM 623 C CA . ASP A 1 79 ? 19.561 89.080 29.899 1.00 24.63 109 ASP A CA 1
ATOM 624 C C . ASP A 1 79 ? 18.612 90.095 29.294 1.00 25.12 109 ASP A C 1
ATOM 625 O O . ASP A 1 79 ? 17.484 89.747 28.904 1.00 23.57 109 ASP A O 1
ATOM 630 N N . TRP A 1 80 ? 19.072 91.342 29.180 1.00 24.83 110 TRP A N 1
ATOM 631 C CA . TRP A 1 80 ? 18.212 92.389 28.711 1.00 24.59 110 TRP A CA 1
ATOM 632 C C . TRP A 1 80 ? 17.895 92.253 27.245 1.00 25.71 110 TRP A C 1
ATOM 633 O O . TRP A 1 80 ? 16.892 92.795 26.817 1.00 26.37 110 TRP A O 1
ATOM 644 N N . LEU A 1 81 ? 18.727 91.542 26.477 1.00 26.39 111 LEU A N 1
ATOM 645 C CA . LEU A 1 81 ? 18.464 91.294 25.050 1.00 28.37 111 LEU A CA 1
ATOM 646 C C . LEU A 1 81 ? 17.127 90.586 24.805 1.00 30.74 111 LEU A C 1
ATOM 647 O O . LEU A 1 81 ? 16.382 90.904 23.830 1.00 31.16 111 LEU A O 1
ATOM 652 N N . SER A 1 82 ? 16.795 89.640 25.682 1.00 31.87 112 SER A N 1
ATOM 653 C CA . SER A 1 82 ? 15.509 88.957 25.526 1.00 34.17 112 SER A CA 1
ATOM 654 C C . SER A 1 82 ? 14.514 89.440 26.566 1.00 35.15 112 SER A C 1
ATOM 655 O O . SER A 1 82 ? 13.310 89.230 26.378 1.00 35.61 112 SER A O 1
ATOM 658 N N . GLN A 1 83 ? 15.002 90.035 27.662 1.00 34.55 113 GLN A N 1
ATOM 659 C CA . GLN A 1 83 ? 14.122 90.451 28.756 1.00 36.75 113 GLN A CA 1
ATOM 660 C C . GLN A 1 83 ? 14.488 91.810 29.312 1.00 36.67 113 GLN A C 1
ATOM 661 O O . GLN A 1 83 ? 15.102 91.863 30.371 1.00 35.94 113 GLN A O 1
ATOM 667 N N . PRO A 1 84 ? 14.106 92.893 28.629 1.00 38.19 114 PRO A N 1
ATOM 668 C CA . PRO A 1 84 ? 14.680 94.250 28.825 1.00 40.26 114 PRO A CA 1
ATOM 669 C C . PRO A 1 84 ? 14.209 95.229 29.936 1.00 42.00 114 PRO A C 1
ATOM 670 O O . PRO A 1 84 ? 14.384 96.441 29.760 1.00 43.84 114 PRO A O 1
ATOM 674 N N . GLU A 1 85 ? 13.662 94.777 31.055 1.00 43.63 115 GLU A N 1
ATOM 675 C CA . GLU A 1 85 ? 13.464 95.712 32.223 1.00 44.88 115 GLU A CA 1
ATOM 676 C C . GLU A 1 85 ? 13.112 97.211 31.949 1.00 45.92 115 GLU A C 1
ATOM 677 O O . GLU A 1 85 ? 13.811 98.107 32.441 1.00 45.51 115 GLU A O 1
ATOM 683 N N . PRO A 1 86 ? 12.019 97.497 31.197 1.00 47.21 116 PRO A N 1
ATOM 684 C CA . PRO A 1 86 ? 11.739 98.906 30.865 1.00 48.01 116 PRO A CA 1
ATOM 685 C C . PRO A 1 86 ? 11.288 99.665 32.127 1.00 47.87 116 PRO A C 1
ATOM 686 O O . PRO A 1 86 ? 10.735 99.063 33.046 1.00 48.29 116 PRO A O 1
ATOM 690 N N . GLY A 1 87 ? 11.548 100.960 32.209 1.00 47.82 117 GLY A N 1
ATOM 691 C CA . GLY A 1 87 ? 11.287 101.636 33.510 1.00 47.59 117 GLY A CA 1
ATOM 692 C C . GLY A 1 87 ? 11.969 101.079 34.779 1.00 46.23 117 GLY A C 1
ATOM 693 O O . GLY A 1 87 ? 11.550 101.412 35.899 1.00 46.32 117 GLY A O 1
ATOM 694 N N . TRP A 1 88 ? 12.976 100.197 34.627 1.00 44.08 118 TRP A N 1
ATOM 695 C CA . TRP A 1 88 ? 14.147 100.280 35.510 1.00 41.26 118 TRP A CA 1
ATOM 696 C C . TRP A 1 88 ? 15.094 101.139 34.713 1.00 40.44 118 TRP A C 1
ATOM 697 O O . TRP A 1 88 ? 15.329 100.883 33.543 1.00 40.73 118 TRP A O 1
ATOM 708 N N . GLN A 1 89 ? 15.623 102.175 35.335 1.00 39.73 119 GLN A N 1
ATOM 709 C CA . GLN A 1 89 ? 16.546 103.066 34.658 1.00 38.30 119 GLN A CA 1
ATOM 710 C C . GLN A 1 89 ? 17.851 103.189 35.464 1.00 36.57 119 GLN A C 1
ATOM 711 O O . GLN A 1 89 ? 17.835 103.236 36.689 1.00 36.68 119 GLN A O 1
ATOM 722 N N . PRO A 1 90 ? 18.999 103.140 34.776 1.00 34.91 120 PRO A N 1
ATOM 723 C CA . PRO A 1 90 ? 20.250 103.308 35.488 1.00 33.67 120 PRO A CA 1
ATOM 724 C C . PRO A 1 90 ? 20.412 104.724 36.065 1.00 31.59 120 PRO A C 1
ATOM 725 O O . PRO A 1 90 ? 19.958 105.696 35.478 1.00 30.44 120 PRO A O 1
ATOM 729 N N . LYS A 1 91 ? 21.028 104.814 37.224 1.00 30.01 121 LYS A N 1
ATOM 730 C CA . LYS A 1 91 ? 21.415 106.099 37.805 1.00 30.07 121 LYS A CA 1
ATOM 731 C C . LYS A 1 91 ? 22.475 106.820 36.948 1.00 28.74 121 LYS A C 1
ATOM 732 O O . LYS A 1 91 ? 23.167 106.175 36.165 1.00 28.83 121 LYS A O 1
ATOM 738 N N . PRO A 1 92 ? 22.594 108.171 37.063 1.00 28.56 122 PRO A N 1
ATOM 739 C CA . PRO A 1 92 ? 23.614 108.884 36.271 1.00 26.49 122 PRO A CA 1
ATOM 740 C C . PRO A 1 92 ? 25.023 108.350 36.574 1.00 25.73 122 PRO A C 1
ATOM 741 O O . PRO A 1 92 ? 25.392 108.179 37.746 1.00 24.41 122 PRO A O 1
ATOM 745 N N . LEU A 1 93 ? 25.811 108.109 35.523 1.00 25.26 123 LEU A N 1
ATOM 746 C CA . LEU A 1 93 ? 27.106 107.450 35.664 1.00 25.33 123 LEU A CA 1
ATOM 747 C C . LEU A 1 93 ? 27.975 108.088 36.715 1.00 25.13 123 LEU A C 1
ATOM 748 O O . LEU A 1 93 ? 28.616 107.397 37.517 1.00 23.53 123 LEU A O 1
ATOM 753 N N . ASP A 1 94 ? 28.064 109.406 36.665 1.00 25.12 124 ASP A N 1
ATOM 754 C CA . ASP A 1 94 ? 29.044 110.085 37.522 1.00 27.63 124 ASP A CA 1
ATOM 755 C C . ASP A 1 94 ? 28.701 109.846 38.984 1.00 26.60 124 ASP A C 1
ATOM 756 O O . ASP A 1 94 ? 29.585 109.668 39.822 1.00 26.54 124 ASP A O 1
ATOM 761 N N . ASP A 1 95 ? 27.415 109.857 39.297 1.00 26.33 125 ASP A N 1
ATOM 762 C CA . ASP A 1 95 ? 26.976 109.525 40.651 1.00 27.42 125 ASP A CA 1
ATOM 763 C C . ASP A 1 95 ? 27.323 108.050 41.050 1.00 27.07 125 ASP A C 1
ATOM 764 O O . ASP A 1 95 ? 27.691 107.751 42.196 1.00 27.08 125 ASP A O 1
ATOM 769 N N . VAL A 1 96 ? 27.122 107.130 40.124 1.00 26.10 126 VAL A N 1
ATOM 770 C CA . VAL A 1 96 ? 27.391 105.707 40.391 1.00 25.48 126 VAL A CA 1
ATOM 771 C C . VAL A 1 96 ? 28.890 105.488 40.669 1.00 25.71 126 VAL A C 1
ATOM 772 O O . VAL A 1 96 ? 29.293 104.801 41.632 1.00 24.71 126 VAL A O 1
ATOM 776 N N . ARG A 1 97 ? 29.715 106.069 39.803 1.00 26.39 127 ARG A N 1
ATOM 777 C CA . ARG A 1 97 ? 31.155 105.906 39.900 1.00 27.55 127 ARG A CA 1
ATOM 778 C C . ARG A 1 97 ? 31.761 106.569 41.136 1.00 28.63 127 ARG A C 1
ATOM 779 O O . ARG A 1 97 ? 32.766 106.087 41.619 1.00 30.79 127 ARG A O 1
ATOM 787 N N . ALA A 1 98 ? 31.178 107.661 41.625 1.00 29.56 128 ALA A N 1
ATOM 788 C CA . ALA A 1 98 ? 31.657 108.293 42.870 1.00 29.74 128 ALA A CA 1
ATOM 789 C C . ALA A 1 98 ? 31.350 107.381 44.054 1.00 29.57 128 ALA A C 1
ATOM 790 O O . ALA A 1 98 ? 32.198 107.177 44.933 1.00 30.83 128 ALA A O 1
ATOM 792 N N . ASN A 1 99 ? 30.156 106.817 44.073 1.00 29.02 129 ASN A N 1
ATOM 793 C CA . ASN A 1 99 ? 29.786 105.812 45.055 1.00 28.82 129 ASN A CA 1
ATOM 794 C C . ASN A 1 99 ? 30.686 104.584 45.067 1.00 28.19 129 ASN A C 1
ATOM 795 O O . ASN A 1 99 ? 31.073 104.083 46.124 1.00 26.42 129 ASN A O 1
ATOM 800 N N . ILE A 1 100 ? 31.042 104.125 43.873 1.00 27.04 130 ILE A N 1
ATOM 801 C CA . ILE A 1 100 ? 31.933 102.978 43.717 1.00 26.24 130 ILE A CA 1
ATOM 802 C C . ILE A 1 100 ? 33.314 103.337 44.287 1.00 26.43 130 ILE A C 1
ATOM 803 O O . ILE A 1 100 ? 33.899 102.557 45.018 1.00 26.54 130 ILE A O 1
ATOM 808 N N . GLY A 1 101 ? 33.815 104.521 43.945 1.00 26.70 131 GLY A N 1
ATOM 809 C CA . GLY A 1 101 ? 35.151 104.957 44.322 1.00 28.04 131 GLY A CA 1
ATOM 810 C C . GLY A 1 101 ? 35.199 105.117 45.837 1.00 29.49 131 GLY A C 1
ATOM 811 O O . GLY A 1 101 ? 36.178 104.721 46.485 1.00 30.20 131 GLY A O 1
ATOM 812 N N . GLU A 1 102 ? 34.114 105.661 46.385 1.00 29.74 132 GLU A N 1
ATOM 813 C CA . GLU A 1 102 ? 33.934 105.810 47.829 1.00 32.40 132 GLU A CA 1
ATOM 814 C C . GLU A 1 102 ? 34.041 104.455 48.510 1.00 30.48 132 GLU A C 1
ATOM 815 O O . GLU A 1 102 ? 34.774 104.283 49.484 1.00 30.83 132 GLU A O 1
ATOM 821 N N . LEU A 1 103 ? 33.354 103.467 47.963 1.00 29.36 133 LEU A N 1
ATOM 822 C CA . LEU A 1 103 ? 33.350 102.129 48.555 1.00 29.01 133 LEU A CA 1
ATOM 823 C C . LEU A 1 103 ? 34.706 101.456 48.420 1.00 29.22 133 LEU A C 1
ATOM 824 O O . LEU A 1 103 ? 35.194 100.756 49.332 1.00 29.50 133 LEU A O 1
ATOM 829 N N . SER A 1 104 ? 35.329 101.688 47.271 1.00 28.63 134 SER A N 1
ATOM 830 C CA . SER A 1 104 ? 36.675 101.239 47.038 1.00 30.04 134 SER A CA 1
ATOM 831 C C . SER A 1 104 ? 37.670 101.752 48.135 1.00 29.44 134 SER A C 1
ATOM 832 O O . SER A 1 104 ? 38.472 100.957 48.697 1.00 27.72 134 SER A O 1
ATOM 835 N N . THR A 1 105 ? 37.558 103.034 48.493 1.00 28.88 135 THR A N 1
ATOM 836 C CA . THR A 1 105 ? 38.334 103.594 49.613 1.00 29.43 135 THR A CA 1
ATOM 837 C C . THR A 1 105 ? 38.064 102.861 50.936 1.00 29.58 135 THR A C 1
ATOM 838 O O . THR A 1 105 ? 38.997 102.525 51.650 1.00 30.35 135 THR A O 1
ATOM 842 N N . LYS A 1 106 ? 36.784 102.650 51.241 1.00 28.82 136 LYS A N 1
ATOM 843 C CA . LYS A 1 106 ? 36.345 102.034 52.492 1.00 29.23 136 LYS A CA 1
ATOM 844 C C . LYS A 1 106 ? 36.847 100.604 52.617 1.00 29.74 136 LYS A C 1
ATOM 845 O O . LYS A 1 106 ? 37.235 100.154 53.702 1.00 30.38 136 LYS A O 1
ATOM 851 N N . ILE A 1 107 ? 36.898 99.912 51.492 1.00 28.46 137 ILE A N 1
ATOM 852 C CA . ILE A 1 107 ? 37.392 98.547 51.470 1.00 27.55 137 ILE A CA 1
ATOM 853 C C . ILE A 1 107 ? 38.880 98.527 51.849 1.00 27.24 137 ILE A C 1
ATOM 854 O O . ILE A 1 107 ? 39.309 97.746 52.667 1.00 27.60 137 ILE A O 1
ATOM 859 N N . LEU A 1 108 ? 39.662 99.406 51.253 1.00 27.83 138 LEU A N 1
ATOM 860 C CA . LEU A 1 108 ? 41.087 99.479 51.539 1.00 28.55 138 LEU A CA 1
ATOM 861 C C . LEU A 1 108 ? 41.399 99.943 52.980 1.00 28.76 138 LEU A C 1
ATOM 862 O O . LEU A 1 108 ? 42.340 99.451 53.595 1.00 27.69 138 LEU A O 1
ATOM 867 N N . GLU A 1 109 ? 40.632 100.905 53.467 1.00 28.62 139 GLU A N 1
ATOM 868 C CA . GLU A 1 109 ? 40.724 101.354 54.856 1.00 30.90 139 GLU A CA 1
ATOM 869 C C . GLU A 1 109 ? 40.409 100.203 55.807 1.00 31.05 139 GLU A C 1
ATOM 870 O O . GLU A 1 109 ? 41.129 99.993 56.784 1.00 32.38 139 GLU A O 1
ATOM 876 N N . GLN A 1 110 ? 39.359 99.441 55.507 1.00 31.12 140 GLN A N 1
ATOM 877 C CA . GLN A 1 110 ? 38.985 98.333 56.358 1.00 30.17 140 GLN A CA 1
ATOM 878 C C . GLN A 1 110 ? 40.019 97.204 56.376 1.00 30.70 140 GLN A C 1
ATOM 879 O O . GLN A 1 110 ? 40.307 96.606 57.443 1.00 30.11 140 GLN A O 1
ATOM 885 N N . ILE A 1 111 ? 40.533 96.857 55.203 1.00 29.68 141 ILE A N 1
ATOM 886 C CA . ILE A 1 111 ? 41.613 95.869 55.114 1.00 30.21 141 ILE A CA 1
ATOM 887 C C . ILE A 1 111 ? 42.876 96.291 55.895 1.00 31.26 141 ILE A C 1
ATOM 888 O O . ILE A 1 111 ? 43.475 95.470 56.609 1.00 30.53 141 ILE A O 1
ATOM 893 N N . ALA A 1 112 ? 43.277 97.553 55.753 1.00 32.21 142 ALA A N 1
ATOM 894 C CA . ALA A 1 112 ? 44.456 98.069 56.452 1.00 33.85 142 ALA A CA 1
ATOM 895 C C . ALA A 1 112 ? 44.237 97.955 57.961 1.00 35.50 142 ALA A C 1
ATOM 896 O O . ALA A 1 112 ? 45.040 97.358 58.658 1.00 35.52 142 ALA A O 1
ATOM 898 N N . GLU A 1 113 ? 43.140 98.527 58.457 1.00 36.80 143 GLU A N 1
ATOM 899 C CA . GLU A 1 113 ? 42.753 98.369 59.860 1.00 38.63 143 GLU A CA 1
ATOM 900 C C . GLU A 1 113 ? 42.853 96.885 60.320 1.00 38.45 143 GLU A C 1
ATOM 901 O O . GLU A 1 113 ? 43.573 96.556 61.293 1.00 38.57 143 GLU A O 1
ATOM 907 N N . GLU A 1 114 ? 42.172 95.987 59.615 1.00 38.15 144 GLU A N 1
ATOM 908 C CA . GLU A 1 114 ? 42.143 94.589 60.020 1.00 38.52 144 GLU A CA 1
ATOM 909 C C . GLU A 1 114 ? 43.511 93.938 60.071 1.00 38.23 144 GLU A C 1
ATOM 910 O O . GLU A 1 114 ? 43.808 93.153 60.968 1.00 37.47 144 GLU A O 1
ATOM 916 N N . LEU A 1 115 ? 44.320 94.231 59.064 1.00 38.51 145 LEU A N 1
ATOM 917 C CA . LEU A 1 115 ? 45.677 93.711 58.943 1.00 39.01 145 LEU A CA 1
ATOM 918 C C . LEU A 1 115 ? 46.544 94.157 60.118 1.00 40.10 145 LEU A C 1
ATOM 919 O O . LEU A 1 115 ? 47.418 93.392 60.561 1.00 40.31 145 LEU A O 1
ATOM 924 N N . LYS A 1 116 ? 46.332 95.396 60.571 1.00 39.96 146 LYS A N 1
ATOM 925 C CA . LYS A 1 116 ? 47.033 95.948 61.746 1.00 42.49 146 LYS A CA 1
ATOM 926 C C . LYS A 1 116 ? 46.550 95.296 63.060 1.00 43.02 146 LYS A C 1
ATOM 927 O O . LYS A 1 116 ? 47.354 94.838 63.867 1.00 43.62 146 LYS A O 1
ATOM 933 N N . THR A 1 117 ? 45.233 95.209 63.222 1.00 44.49 147 THR A N 1
ATOM 934 C CA . THR A 1 117 ? 44.583 94.878 64.495 1.00 45.90 147 THR A CA 1
ATOM 935 C C . THR A 1 117 ? 44.164 93.411 64.687 1.00 47.54 147 THR A C 1
ATOM 936 O O . THR A 1 117 ? 43.967 92.969 65.817 1.00 47.66 147 THR A O 1
ATOM 940 N N . CYS A 1 118 ? 44.005 92.653 63.612 1.00 49.19 148 CYS A N 1
ATOM 941 C CA . CYS A 1 118 ? 43.380 91.337 63.738 1.00 52.13 148 CYS A CA 1
ATOM 942 C C . CYS A 1 118 ? 44.304 90.186 63.404 1.00 54.00 148 CYS A C 1
ATOM 943 O O . CYS A 1 118 ? 45.298 90.358 62.682 1.00 54.01 148 CYS A O 1
ATOM 946 N N . LYS A 1 119 ? 43.975 89.016 63.958 1.00 56.75 149 LYS A N 1
ATOM 947 C CA . LYS A 1 119 ? 44.510 87.742 63.470 1.00 59.42 149 LYS A CA 1
ATOM 948 C C . LYS A 1 119 ? 43.887 87.435 62.095 1.00 60.49 149 LYS A C 1
ATOM 949 O O . LYS A 1 119 ? 42.779 87.899 61.795 1.00 60.84 149 LYS A O 1
ATOM 955 N N . PRO A 1 120 ? 44.601 86.674 61.239 1.00 61.85 150 PRO A N 1
ATOM 956 C CA . PRO A 1 120 ? 43.939 86.244 59.992 1.00 62.55 150 PRO A CA 1
ATOM 957 C C . PRO A 1 120 ? 42.843 85.200 60.282 1.00 63.19 150 PRO A C 1
ATOM 958 O O . PRO A 1 120 ? 42.141 84.764 59.369 1.00 63.52 150 PRO A O 1
ATOM 962 N N . ALA A 1 121 ? 42.716 84.818 61.554 1.00 63.62 151 ALA A N 1
ATOM 963 C CA . ALA A 1 121 ? 41.616 83.986 62.051 1.00 63.72 151 ALA A CA 1
ATOM 964 C C . ALA A 1 121 ? 40.367 84.812 62.387 1.00 63.70 151 ALA A C 1
ATOM 965 O O . ALA A 1 121 ? 39.245 84.330 62.248 1.00 63.83 151 ALA A O 1
ATOM 967 N N . GLU A 1 122 ? 40.554 86.053 62.827 1.00 63.63 152 GLU A N 1
ATOM 968 C CA . GLU A 1 122 ? 39.411 86.919 63.128 1.00 63.44 152 GLU A CA 1
ATOM 969 C C . GLU A 1 122 ? 38.808 87.478 61.839 1.00 63.41 152 GLU A C 1
ATOM 970 O O . GLU A 1 122 ? 37.657 87.938 61.818 1.00 63.31 152 GLU A O 1
ATOM 984 N N . GLY A 1 124 ? 37.611 87.554 57.686 1.00 60.97 154 GLY A N 1
ATOM 985 C CA . GLY A 1 124 ? 36.691 86.766 56.874 1.00 59.86 154 GLY A CA 1
ATOM 986 C C . GLY A 1 124 ? 37.364 85.541 56.288 1.00 59.02 154 GLY A C 1
ATOM 987 O O . GLY A 1 124 ? 38.504 85.619 55.809 1.00 58.46 154 GLY A O 1
ATOM 988 N N . ASP A 1 125 ? 36.665 84.409 56.371 1.00 58.73 155 ASP A N 1
ATOM 989 C CA . ASP A 1 125 ? 37.079 83.178 55.705 1.00 58.54 155 ASP A CA 1
ATOM 990 C C . ASP A 1 125 ? 36.251 82.896 54.443 1.00 57.45 155 ASP A C 1
ATOM 991 O O . ASP A 1 125 ? 35.272 83.597 54.144 1.00 57.21 155 ASP A O 1
ATOM 996 N N . LYS A 1 126 ? 36.667 81.862 53.712 1.00 56.03 156 LYS A N 1
ATOM 997 C CA . LYS A 1 126 ? 36.147 81.568 52.383 1.00 54.47 156 LYS A CA 1
ATOM 998 C C . LYS A 1 126 ? 34.621 81.508 52.372 1.00 53.17 156 LYS A C 1
ATOM 999 O O . LYS A 1 126 ? 33.992 82.016 51.460 1.00 53.61 156 LYS A O 1
ATOM 1005 N N . ALA A 1 127 ? 34.045 80.922 53.418 1.00 51.83 157 ALA A N 1
ATOM 1006 C CA . ALA A 1 127 ? 32.603 80.705 53.544 1.00 49.84 157 ALA A CA 1
ATOM 1007 C C . ALA A 1 127 ? 31.860 81.972 53.931 1.00 48.69 157 ALA A C 1
ATOM 1008 O O . ALA A 1 127 ? 30.717 82.183 53.529 1.00 48.58 157 ALA A O 1
ATOM 1010 N N . HIS A 1 128 ? 32.504 82.799 54.740 1.00 47.33 158 HIS A N 1
ATOM 1011 C CA . HIS A 1 128 ? 31.975 84.098 55.049 1.00 46.34 158 HIS A CA 1
ATOM 1012 C C . HIS A 1 128 ? 31.849 84.975 53.797 1.00 45.32 158 HIS A C 1
ATOM 1013 O O . HIS A 1 128 ? 30.825 85.623 53.609 1.00 44.70 158 HIS A O 1
ATOM 1020 N N . PHE A 1 129 ? 32.879 84.984 52.945 1.00 44.00 159 PHE A N 1
ATOM 1021 C CA . PHE A 1 129 ? 32.839 85.747 51.694 1.00 43.15 159 PHE A CA 1
ATOM 1022 C C . PHE A 1 129 ? 31.701 85.288 50.793 1.00 44.44 159 PHE A C 1
ATOM 1023 O O . PHE A 1 129 ? 30.876 86.096 50.346 1.00 44.37 159 PHE A O 1
ATOM 1031 N N . ILE A 1 130 ? 31.624 83.989 50.547 1.00 45.71 160 ILE A N 1
ATOM 1032 C CA . ILE A 1 130 ? 30.489 83.466 49.776 1.00 47.78 160 ILE A CA 1
ATOM 1033 C C . ILE A 1 130 ? 29.108 83.887 50.327 1.00 47.79 160 ILE A C 1
ATOM 1034 O O . ILE A 1 130 ? 28.265 84.407 49.588 1.00 48.99 160 ILE A O 1
ATOM 1039 N N . ASN A 1 131 ? 28.890 83.683 51.619 1.00 47.64 161 ASN A N 1
ATOM 1040 C CA . ASN A 1 131 ? 27.588 83.972 52.227 1.00 47.20 161 ASN A CA 1
ATOM 1041 C C . ASN A 1 131 ? 27.259 85.459 52.274 1.00 45.87 161 ASN A C 1
ATOM 1042 O O . ASN A 1 131 ? 26.076 85.833 52.403 1.00 45.66 161 ASN A O 1
ATOM 1047 N N . THR A 1 132 ? 28.294 86.301 52.167 1.00 43.83 162 THR A N 1
ATOM 1048 C CA . THR A 1 132 ? 28.140 87.747 52.351 1.00 42.20 162 THR A CA 1
ATOM 1049 C C . THR A 1 132 ? 28.120 88.465 51.013 1.00 41.87 162 THR A C 1
ATOM 1050 O O . THR A 1 132 ? 27.407 89.442 50.835 1.00 41.93 162 THR A O 1
ATOM 1054 N N . ILE A 1 133 ? 28.943 88.005 50.083 1.00 40.88 163 ILE A N 1
ATOM 1055 C CA . ILE A 1 133 ? 28.990 88.649 48.793 1.00 40.58 163 ILE A CA 1
ATOM 1056 C C . ILE A 1 133 ? 28.065 87.844 47.884 1.00 41.41 163 ILE A C 1
ATOM 1057 O O . ILE A 1 133 ? 28.467 86.855 47.287 1.00 40.64 163 ILE A O 1
ATOM 1062 N N . ARG A 1 134 ? 26.800 88.254 47.863 1.00 42.37 164 ARG A N 1
ATOM 1063 C CA . ARG A 1 134 ? 25.793 87.675 46.984 1.00 44.08 164 ARG A CA 1
ATOM 1064 C C . ARG A 1 134 ? 25.077 88.791 46.214 1.00 42.53 164 ARG A C 1
ATOM 1065 O O . ARG A 1 134 ? 24.555 89.733 46.808 1.00 42.62 164 ARG A O 1
ATOM 1073 N N . GLN A 1 135 ? 25.109 88.709 44.893 1.00 41.01 165 GLN A N 1
ATOM 1074 C CA . GLN A 1 135 ? 24.387 89.651 44.035 1.00 39.69 165 GLN A CA 1
ATOM 1075 C C . GLN A 1 135 ? 23.834 88.821 42.873 1.00 38.26 165 GLN A C 1
ATOM 1076 O O . GLN A 1 135 ? 24.405 87.791 42.493 1.00 37.30 165 GLN A O 1
ATOM 1082 N N . HIS A 1 136 ? 22.713 89.274 42.318 1.00 37.40 166 HIS A N 1
ATOM 1083 C CA . HIS A 1 136 ? 22.232 88.735 41.070 1.00 36.48 166 HIS A CA 1
ATOM 1084 C C . HIS A 1 136 ? 23.382 88.791 40.034 1.00 35.58 166 HIS A C 1
ATOM 1085 O O . HIS A 1 136 ? 24.155 89.758 39.986 1.00 33.68 166 HIS A O 1
ATOM 1092 N N . ASN A 1 137 ? 23.533 87.713 39.263 1.00 34.40 167 ASN A N 1
ATOM 1093 C CA . ASN A 1 137 ? 24.541 87.665 38.193 1.00 32.49 167 ASN A CA 1
ATOM 1094 C C . ASN A 1 137 ? 25.990 87.554 38.636 1.00 31.96 167 ASN A C 1
ATOM 1095 O O . ASN A 1 137 ? 26.899 87.746 37.857 1.00 32.07 167 ASN A O 1
ATOM 1100 N N . LEU A 1 138 ? 26.216 87.201 39.890 1.00 32.57 168 LEU A N 1
ATOM 1101 C CA . LEU A 1 138 ? 27.566 87.025 40.400 1.00 32.33 168 LEU A CA 1
ATOM 1102 C C . LEU A 1 138 ? 27.743 85.584 40.866 1.00 32.98 168 LEU A C 1
ATOM 1103 O O . LEU A 1 138 ? 26.975 85.111 41.699 1.00 34.20 168 LEU A O 1
ATOM 1108 N N . THR A 1 139 ? 28.765 84.884 40.403 1.00 33.22 169 THR A N 1
ATOM 1109 C CA . THR A 1 139 ? 28.871 83.483 40.790 1.00 33.22 169 THR A CA 1
ATOM 1110 C C . THR A 1 139 ? 29.860 83.286 41.949 1.00 33.63 169 THR A C 1
ATOM 1111 O O . THR A 1 139 ? 30.612 84.188 42.320 1.00 32.85 169 THR A O 1
ATOM 1115 N N . SER A 1 140 ? 29.842 82.079 42.504 1.00 33.67 170 SER A N 1
ATOM 1116 C CA . SER A 1 140 ? 30.784 81.674 43.534 1.00 34.06 170 SER A CA 1
ATOM 1117 C C . SER A 1 140 ? 32.235 81.652 43.058 1.00 33.12 170 SER A C 1
ATOM 1118 O O . SER A 1 140 ? 33.116 82.101 43.791 1.00 31.99 170 SER A O 1
ATOM 1121 N N . ALA A 1 141 ? 32.487 81.155 41.839 1.00 31.42 171 ALA A N 1
ATOM 1122 C CA . ALA A 1 141 ? 33.810 81.357 41.215 1.00 31.31 171 ALA A CA 1
ATOM 1123 C C . ALA A 1 141 ? 34.272 82.861 41.148 1.00 29.67 171 ALA A C 1
ATOM 1124 O O . ALA A 1 141 ? 35.448 83.154 41.384 1.00 30.72 171 ALA A O 1
ATOM 1126 N N . ASP A 1 142 ? 33.358 83.789 40.901 1.00 27.97 172 ASP A N 1
ATOM 1127 C CA . ASP A 1 142 ? 33.696 85.230 40.872 1.00 27.73 172 ASP A CA 1
ATOM 1128 C C . ASP A 1 142 ? 34.122 85.678 42.274 1.00 27.79 172 ASP A C 1
ATOM 1129 O O . ASP A 1 142 ? 35.096 86.420 42.433 1.00 26.85 172 ASP A O 1
ATOM 1134 N N . VAL A 1 143 ? 33.378 85.222 43.289 1.00 28.03 173 VAL A N 1
ATOM 1135 C CA . VAL A 1 143 ? 33.652 85.625 44.665 1.00 28.16 173 VAL A CA 1
ATOM 1136 C C . VAL A 1 143 ? 34.915 84.978 45.206 1.00 28.55 173 VAL A C 1
ATOM 1137 O O . VAL A 1 143 ? 35.664 85.602 45.946 1.00 28.69 173 VAL A O 1
ATOM 1141 N N . GLU A 1 144 ? 35.153 83.718 44.853 1.00 29.38 174 GLU A N 1
ATOM 1142 C CA . GLU A 1 144 ? 36.357 83.001 45.299 1.00 30.87 174 GLU A CA 1
ATOM 1143 C C . GLU A 1 144 ? 37.669 83.628 44.802 1.00 30.23 174 GLU A C 1
ATOM 1144 O O . GLU A 1 144 ? 38.653 83.637 45.539 1.00 28.47 174 GLU A O 1
ATOM 1150 N N . ALA A 1 145 ? 37.662 84.185 43.577 1.00 29.58 175 ALA A N 1
ATOM 1151 C CA . ALA A 1 145 ? 38.791 84.972 43.083 1.00 28.41 175 ALA A CA 1
ATOM 1152 C C . ALA A 1 145 ? 39.006 86.262 43.909 1.00 26.85 175 ALA A C 1
ATOM 1153 O O . ALA A 1 145 ? 40.141 86.707 44.156 1.00 27.34 175 ALA A O 1
ATOM 1155 N N . ILE A 1 146 ? 37.923 86.830 44.397 1.00 25.71 176 ILE A N 1
ATOM 1156 C CA . ILE A 1 146 ? 38.045 88.037 45.177 1.00 25.04 176 ILE A CA 1
ATOM 1157 C C . ILE A 1 146 ? 38.634 87.686 46.536 1.00 26.17 176 ILE A C 1
ATOM 1158 O O . ILE A 1 146 ? 39.496 88.425 47.056 1.00 25.41 176 ILE A O 1
ATOM 1163 N N . PHE A 1 147 ? 38.165 86.576 47.100 1.00 25.67 177 PHE A N 1
ATOM 1164 C CA . PHE A 1 147 ? 38.657 86.100 48.411 1.00 27.66 177 PHE A CA 1
ATOM 1165 C C . PHE A 1 147 ? 40.124 85.753 48.332 1.00 27.98 177 PHE A C 1
ATOM 1166 O O . PHE A 1 147 ? 40.886 86.070 49.207 1.00 27.69 177 PHE A O 1
ATOM 1174 N N . SER A 1 148 ? 40.539 85.057 47.286 1.00 29.62 178 SER A N 1
ATOM 1175 C CA . SER A 1 148 ? 41.902 84.652 47.315 1.00 31.18 178 SER A CA 1
ATOM 1176 C C . SER A 1 148 ? 42.857 85.847 47.156 1.00 30.95 178 SER A C 1
ATOM 1177 O O . SER A 1 148 ? 43.939 85.858 47.764 1.00 31.86 178 SER A O 1
ATOM 1180 N N . THR A 1 149 ? 42.469 86.870 46.384 1.00 29.75 179 THR A N 1
ATOM 1181 C CA . THR A 1 149 ? 43.351 88.057 46.214 1.00 29.09 179 THR A CA 1
ATOM 1182 C C . THR A 1 149 ? 43.338 88.959 47.451 1.00 29.32 179 THR A C 1
ATOM 1183 O O . THR A 1 149 ? 44.317 89.640 47.787 1.00 29.67 179 THR A O 1
ATOM 1187 N N . PHE A 1 150 ? 42.194 89.009 48.095 1.00 30.12 180 PHE A N 1
ATOM 1188 C CA . PHE A 1 150 ? 42.023 89.745 49.343 1.00 30.65 180 PHE A CA 1
ATOM 1189 C C . PHE A 1 150 ? 43.089 89.316 50.375 1.00 30.68 180 PHE A C 1
ATOM 1190 O O . PHE A 1 150 ? 43.695 90.143 51.076 1.00 28.72 180 PHE A O 1
ATOM 1198 N N . ASN A 1 151 ? 43.336 88.015 50.417 1.00 31.06 181 ASN A N 1
ATOM 1199 C CA . ASN A 1 151 ? 44.353 87.450 51.304 1.00 32.95 181 ASN A CA 1
ATOM 1200 C C . ASN A 1 151 ? 45.783 87.703 50.884 1.00 32.99 181 ASN A C 1
ATOM 1201 O O . ASN A 1 151 ? 46.726 87.444 51.662 1.00 32.74 181 ASN A O 1
ATOM 1206 N N . GLN A 1 152 ? 45.944 88.217 49.663 1.00 32.61 182 GLN A N 1
ATOM 1207 C CA . GLN A 1 152 ? 47.269 88.586 49.130 1.00 32.56 182 GLN A CA 1
ATOM 1208 C C . GLN A 1 152 ? 47.638 90.014 49.520 1.00 31.59 182 GLN A C 1
ATOM 1209 O O . GLN A 1 152 ? 48.811 90.389 49.423 1.00 32.01 182 GLN A O 1
ATOM 1215 N N . VAL A 1 153 ? 46.663 90.799 49.988 1.00 29.33 183 VAL A N 1
ATOM 1216 C CA . VAL A 1 153 ? 46.946 92.181 50.364 1.00 29.02 183 VAL A CA 1
ATOM 1217 C C . VAL A 1 153 ? 47.765 92.260 51.673 1.00 30.20 183 VAL A C 1
ATOM 1218 O O . VAL A 1 153 ? 47.364 91.686 52.688 1.00 30.02 183 VAL A O 1
ATOM 1222 N N . LYS A 1 154 ? 48.858 93.024 51.667 1.00 30.99 184 LYS A N 1
ATOM 1223 C CA . LYS A 1 154 ? 49.764 93.115 52.847 1.00 32.13 184 LYS A CA 1
ATOM 1224 C C . LYS A 1 154 ? 49.978 94.558 53.229 1.00 31.72 184 LYS A C 1
ATOM 1225 O O . LYS A 1 154 ? 49.910 95.456 52.394 1.00 30.88 184 LYS A O 1
ATOM 1231 N N . LEU A 1 155 ? 50.316 94.773 54.487 1.00 32.72 185 LEU A N 1
ATOM 1232 C CA . LEU A 1 155 ? 50.864 96.038 54.952 1.00 34.29 185 LEU A CA 1
ATOM 1233 C C . LEU A 1 155 ? 52.247 96.331 54.380 1.00 37.11 185 LEU A C 1
ATOM 1234 O O . LEU A 1 155 ? 52.965 95.417 53.966 1.00 37.17 185 LEU A O 1
ATOM 1239 N N . LYS A 1 156 ? 52.591 97.609 54.349 1.00 40.93 186 LYS A N 1
ATOM 1240 C CA . LYS A 1 156 ? 53.952 98.110 54.066 1.00 45.52 186 LYS A CA 1
ATOM 1241 C C . LYS A 1 156 ? 53.960 99.608 53.851 1.00 47.17 186 LYS A C 1
ATOM 1242 O O . LYS A 1 156 ? 54.953 100.293 54.117 1.00 49.47 186 LYS A O 1
ATOM 1249 N N . GLN B 1 2 ? 13.318 69.701 4.818 1.00 68.08 32 GLN B N 1
ATOM 1250 C CA . GLN B 1 2 ? 11.934 69.380 4.366 1.00 68.20 32 GLN B CA 1
ATOM 1251 C C . GLN B 1 2 ? 10.928 70.329 5.054 1.00 67.72 32 GLN B C 1
ATOM 1252 O O . GLN B 1 2 ? 11.003 71.548 4.846 1.00 68.04 32 GLN B O 1
ATOM 1258 N N . CYS B 1 3 ? 9.980 69.794 5.836 1.00 66.71 33 CYS B N 1
ATOM 1259 C CA . CYS B 1 3 ? 9.171 70.631 6.750 1.00 65.66 33 CYS B CA 1
ATOM 1260 C C . CYS B 1 3 ? 9.557 70.384 8.227 1.00 63.36 33 CYS B C 1
ATOM 1261 O O . CYS B 1 3 ? 10.056 69.300 8.567 1.00 63.10 33 CYS B O 1
ATOM 1264 N N . GLY B 1 4 ? 9.355 71.403 9.075 1.00 60.82 34 GLY B N 1
ATOM 1265 C CA . GLY B 1 4 ? 10.000 71.484 10.398 1.00 56.74 34 GLY B CA 1
ATOM 1266 C C . GLY B 1 4 ? 11.538 71.445 10.383 1.00 54.02 34 GLY B C 1
ATOM 1267 O O . GLY B 1 4 ? 12.151 71.035 11.369 1.00 53.65 34 GLY B O 1
ATOM 1268 N N . GLN B 1 5 ? 12.165 71.855 9.275 1.00 50.98 35 GLN B N 1
ATOM 1269 C CA . GLN B 1 5 ? 13.633 71.835 9.165 1.00 48.48 35 GLN B CA 1
ATOM 1270 C C . GLN B 1 5 ? 14.314 73.196 9.461 1.00 45.41 35 GLN B C 1
ATOM 1271 O O . GLN B 1 5 ? 15.539 73.271 9.602 1.00 44.41 35 GLN B O 1
ATOM 1277 N N . THR B 1 6 ? 13.513 74.245 9.641 1.00 42.03 36 THR B N 1
ATOM 1278 C CA . THR B 1 6 ? 14.062 75.581 9.925 1.00 38.49 36 THR B CA 1
ATOM 1279 C C . THR B 1 6 ? 14.703 75.701 11.311 1.00 35.18 36 THR B C 1
ATOM 1280 O O . THR B 1 6 ? 15.787 76.221 11.437 1.00 32.99 36 THR B O 1
ATOM 1284 N N . ALA B 1 7 ? 14.033 75.218 12.356 1.00 31.91 37 ALA B N 1
ATOM 1285 C CA . ALA B 1 7 ? 14.609 75.299 13.690 1.00 29.27 37 ALA B CA 1
ATOM 1286 C C . ALA B 1 7 ? 15.994 74.639 13.841 1.00 28.00 37 ALA B C 1
ATOM 1287 O O . ALA B 1 7 ? 16.857 75.195 14.514 1.00 27.23 37 ALA B O 1
ATOM 1289 N N . PRO B 1 8 ? 16.204 73.423 13.259 1.00 26.81 38 PRO B N 1
ATOM 1290 C CA . PRO B 1 8 ? 17.560 72.863 13.287 1.00 25.12 38 PRO B CA 1
ATOM 1291 C C . PRO B 1 8 ? 18.624 73.738 12.656 1.00 24.52 38 PRO B C 1
ATOM 1292 O O . PRO B 1 8 ? 19.736 73.751 13.140 1.00 24.29 38 PRO B O 1
ATOM 1296 N N . LEU B 1 9 ? 18.296 74.492 11.613 1.00 23.97 39 LEU B N 1
ATOM 1297 C CA . LEU B 1 9 ? 19.292 75.371 11.007 1.00 23.50 39 LEU B CA 1
ATOM 1298 C C . LEU B 1 9 ? 19.560 76.577 11.904 1.00 23.65 39 LEU B C 1
ATOM 1299 O O . LEU B 1 9 ? 20.697 77.008 12.056 1.00 21.87 39 LEU B O 1
ATOM 1304 N N . ILE B 1 10 ? 18.494 77.090 12.513 1.00 22.72 40 ILE B N 1
ATOM 1305 C CA . ILE B 1 10 ? 18.609 78.191 13.490 1.00 24.50 40 ILE B CA 1
ATOM 1306 C C . ILE B 1 10 ? 19.570 77.765 14.603 1.00 24.63 40 ILE B C 1
ATOM 1307 O O . ILE B 1 10 ? 20.482 78.512 14.993 1.00 23.37 40 ILE B O 1
ATOM 1312 N N . ASN B 1 11 ? 19.408 76.530 15.074 1.00 24.36 41 ASN B N 1
ATOM 1313 C CA . ASN B 1 11 ? 20.276 76.004 16.116 1.00 24.18 41 ASN B CA 1
ATOM 1314 C C . ASN B 1 11 ? 21.735 75.845 15.681 1.00 24.87 41 ASN B C 1
ATOM 1315 O O . ASN B 1 11 ? 22.633 76.271 16.413 1.00 24.97 41 ASN B O 1
ATOM 1320 N N . GLU B 1 12 ? 21.978 75.254 14.507 1.00 24.51 42 GLU B N 1
ATOM 1321 C CA . GLU B 1 12 ? 23.342 75.209 13.914 1.00 26.21 42 GLU B CA 1
ATOM 1322 C C . GLU B 1 12 ? 24.034 76.595 13.889 1.00 24.80 42 GLU B C 1
ATOM 1323 O O . GLU B 1 12 ? 25.211 76.680 14.159 1.00 24.81 42 GLU B O 1
ATOM 1329 N N . ARG B 1 13 ? 23.300 77.667 13.586 1.00 23.94 43 ARG B N 1
ATOM 1330 C CA . ARG B 1 13 ? 23.933 79.011 13.491 1.00 23.63 43 ARG B CA 1
ATOM 1331 C C . ARG B 1 13 ? 24.479 79.450 14.841 1.00 23.19 43 ARG B C 1
ATOM 1332 O O . ARG B 1 13 ? 25.578 79.995 14.973 1.00 23.07 43 ARG B O 1
ATOM 1340 N N . LEU B 1 14 ? 23.714 79.139 15.860 1.00 22.26 44 LEU B N 1
ATOM 1341 C CA . LEU B 1 14 ? 24.098 79.472 17.202 1.00 24.56 44 LEU B CA 1
ATOM 1342 C C . LEU B 1 14 ? 25.268 78.643 17.749 1.00 23.63 44 LEU B C 1
ATOM 1343 O O . LEU B 1 14 ? 25.929 79.061 18.669 1.00 24.35 44 LEU B O 1
ATOM 1348 N N . SER B 1 15 ? 25.506 77.457 17.193 1.00 25.26 45 SER B N 1
ATOM 1349 C CA . SER B 1 15 ? 26.594 76.553 17.654 1.00 24.39 45 SER B CA 1
ATOM 1350 C C . SER B 1 15 ? 27.934 77.176 17.353 1.00 24.76 45 SER B C 1
ATOM 1351 O O . SER B 1 15 ? 28.983 76.667 17.796 1.00 24.60 45 SER B O 1
ATOM 1354 N N . TYR B 1 16 ? 27.932 78.253 16.555 1.00 24.48 46 TYR B N 1
ATOM 1355 C CA . TYR B 1 16 ? 29.199 78.901 16.210 1.00 24.21 46 TYR B CA 1
ATOM 1356 C C . TYR B 1 16 ? 29.577 80.013 17.148 1.00 23.06 46 TYR B C 1
ATOM 1357 O O . TYR B 1 16 ? 30.626 80.605 16.981 1.00 22.09 46 TYR B O 1
ATOM 1374 N N . LYS B 1 18 ? 30.261 80.243 20.415 1.00 22.50 48 LYS B N 1
ATOM 1375 C CA . LYS B 1 18 ? 31.383 80.067 21.363 1.00 22.89 48 LYS B CA 1
ATOM 1376 C C . LYS B 1 18 ? 32.694 80.385 20.676 1.00 23.13 48 LYS B C 1
ATOM 1377 O O . LYS B 1 18 ? 33.584 80.943 21.284 1.00 22.42 48 LYS B O 1
ATOM 1383 N N . ASP B 1 19 ? 32.804 80.061 19.397 1.00 24.32 49 ASP B N 1
ATOM 1384 C CA . ASP B 1 19 ? 34.007 80.453 18.620 1.00 23.58 49 ASP B CA 1
ATOM 1385 C C . ASP B 1 19 ? 34.115 81.962 18.419 1.00 23.12 49 ASP B C 1
ATOM 1386 O O . ASP B 1 19 ? 35.208 82.526 18.473 1.00 22.58 49 ASP B O 1
ATOM 1391 N N . VAL B 1 20 ? 32.992 82.602 18.113 1.00 22.02 50 VAL B N 1
ATOM 1392 C CA . VAL B 1 20 ? 32.975 84.065 17.944 1.00 21.02 50 VAL B CA 1
ATOM 1393 C C . VAL B 1 20 ? 33.385 84.739 19.256 1.00 21.46 50 VAL B C 1
ATOM 1394 O O . VAL B 1 20 ? 34.283 85.546 19.275 1.00 22.05 50 VAL B O 1
ATOM 1398 N N . ALA B 1 21 ? 32.719 84.376 20.349 1.00 22.47 51 ALA B N 1
ATOM 1399 C CA . ALA B 1 21 ? 33.070 84.811 21.723 1.00 22.19 51 ALA B CA 1
ATOM 1400 C C . ALA B 1 21 ? 34.525 84.592 22.086 1.00 23.09 51 ALA B C 1
ATOM 1401 O O . ALA B 1 21 ? 35.188 85.505 22.625 1.00 24.50 51 ALA B O 1
ATOM 1403 N N . GLY B 1 22 ? 35.024 83.381 21.870 1.00 23.66 52 GLY B N 1
ATOM 1404 C CA . GLY B 1 22 ? 36.450 83.110 22.174 1.00 24.78 52 GLY B CA 1
ATOM 1405 C C . GLY B 1 22 ? 37.385 84.050 21.396 1.00 25.16 52 GLY B C 1
ATOM 1406 O O . GLY B 1 22 ? 38.331 84.626 21.945 1.00 25.27 52 GLY B O 1
ATOM 1407 N N . TYR B 1 23 ? 37.124 84.192 20.101 1.00 24.77 53 TYR B N 1
ATOM 1408 C CA . TYR B 1 23 ? 38.021 84.965 19.244 1.00 25.57 53 TYR B CA 1
ATOM 1409 C C . TYR B 1 23 ? 38.003 86.414 19.692 1.00 25.60 53 TYR B C 1
ATOM 1410 O O . TYR B 1 23 ? 39.059 87.046 19.828 1.00 25.02 53 TYR B O 1
ATOM 1419 N N . LYS B 1 24 ? 36.786 86.946 19.896 1.00 25.27 54 LYS B N 1
ATOM 1420 C CA . LYS B 1 24 ? 36.587 88.290 20.464 1.00 25.41 54 LYS B CA 1
ATOM 1421 C C . LYS B 1 24 ? 37.261 88.467 21.812 1.00 25.21 54 LYS B C 1
ATOM 1422 O O . LYS B 1 24 ? 37.826 89.517 22.089 1.00 23.93 54 LYS B O 1
ATOM 1428 N N . ALA B 1 25 ? 37.177 87.448 22.654 1.00 26.58 55 ALA B N 1
ATOM 1429 C CA . ALA B 1 25 ? 37.828 87.493 23.981 1.00 27.63 55 ALA B CA 1
ATOM 1430 C C . ALA B 1 25 ? 39.364 87.602 23.858 1.00 29.06 55 ALA B C 1
ATOM 1431 O O . ALA B 1 25 ? 39.985 88.471 24.486 1.00 29.43 55 ALA B O 1
ATOM 1433 N N . GLU B 1 26 ? 39.973 86.741 23.043 1.00 30.85 56 GLU B N 1
ATOM 1434 C CA . GLU B 1 26 ? 41.445 86.766 22.820 1.00 32.85 56 GLU B CA 1
ATOM 1435 C C . GLU B 1 26 ? 41.925 88.119 22.340 1.00 31.90 56 GLU B C 1
ATOM 1436 O O . GLU B 1 26 ? 43.010 88.555 22.695 1.00 31.10 56 GLU B O 1
ATOM 1442 N N . ASN B 1 27 ? 41.120 88.767 21.497 1.00 31.48 57 ASN B N 1
ATOM 1443 C CA . ASN B 1 27 ? 41.523 90.021 20.847 1.00 31.71 57 ASN B CA 1
ATOM 1444 C C . ASN B 1 27 ? 40.936 91.258 21.457 1.00 31.73 57 ASN B C 1
ATOM 1445 O O . ASN B 1 27 ? 41.107 92.360 20.962 1.00 32.64 57 ASN B O 1
ATOM 1450 N N . HIS B 1 28 ? 40.279 91.051 22.585 1.00 32.49 58 HIS B N 1
ATOM 1451 C CA . HIS B 1 28 ? 39.581 92.096 23.329 1.00 32.35 58 HIS B CA 1
ATOM 1452 C C . HIS B 1 28 ? 38.645 92.895 22.444 1.00 30.60 58 HIS B C 1
ATOM 1453 O O . HIS B 1 28 ? 38.653 94.132 22.485 1.00 28.12 58 HIS B O 1
ATOM 1460 N N . LEU B 1 29 ? 37.813 92.166 21.676 1.00 28.65 59 LEU B N 1
ATOM 1461 C CA . LEU B 1 29 ? 36.847 92.811 20.773 1.00 28.34 59 LEU B CA 1
ATOM 1462 C C . LEU B 1 29 ? 35.514 92.922 21.483 1.00 28.28 59 LEU B C 1
ATOM 1463 O O . LEU B 1 29 ? 35.176 92.043 22.255 1.00 29.47 59 LEU B O 1
ATOM 1468 N N . PRO B 1 30 ? 34.765 94.014 21.274 1.00 28.14 60 PRO B N 1
ATOM 1469 C CA . PRO B 1 30 ? 33.475 94.035 21.938 1.00 26.98 60 PRO B CA 1
ATOM 1470 C C . PRO B 1 30 ? 32.552 92.981 21.269 1.00 27.21 60 PRO B C 1
ATOM 1471 O O . PRO B 1 30 ? 32.772 92.616 20.098 1.00 26.05 60 PRO B O 1
ATOM 1475 N N . ILE B 1 31 ? 31.552 92.503 22.007 1.00 24.18 61 ILE B N 1
ATOM 1476 C CA . ILE B 1 31 ? 30.622 91.478 21.502 1.00 24.82 61 ILE B CA 1
ATOM 1477 C C . ILE B 1 31 ? 29.776 92.140 20.436 1.00 25.65 61 ILE B C 1
ATOM 1478 O O . ILE B 1 31 ? 29.586 91.604 19.349 1.00 23.89 61 ILE B O 1
ATOM 1483 N N . GLU B 1 32 ? 29.313 93.338 20.736 1.00 26.70 62 GLU B N 1
ATOM 1484 C CA . GLU B 1 32 ? 28.436 93.969 19.799 1.00 29.59 62 GLU B CA 1
ATOM 1485 C C . GLU B 1 32 ? 29.249 94.709 18.735 1.00 30.23 62 GLU B C 1
ATOM 1486 O O . GLU B 1 32 ? 30.091 95.550 19.066 1.00 28.86 62 GLU B O 1
ATOM 1492 N N . ASP B 1 33 ? 28.951 94.382 17.472 1.00 31.46 63 ASP B N 1
ATOM 1493 C CA . ASP B 1 33 ? 29.640 94.923 16.293 1.00 33.84 63 ASP B CA 1
ATOM 1494 C C . ASP B 1 33 ? 28.536 95.418 15.355 1.00 33.70 63 ASP B C 1
ATOM 1495 O O . ASP B 1 33 ? 27.936 94.626 14.636 1.00 33.33 63 ASP B O 1
ATOM 1500 N N . ARG B 1 34 ? 28.234 96.705 15.393 1.00 34.71 64 ARG B N 1
ATOM 1501 C CA . ARG B 1 34 ? 27.091 97.200 14.636 1.00 36.15 64 ARG B CA 1
ATOM 1502 C C . ARG B 1 34 ? 27.208 97.011 13.139 1.00 36.10 64 ARG B C 1
ATOM 1503 O O . ARG B 1 34 ? 26.216 96.675 12.534 1.00 36.54 64 ARG B O 1
ATOM 1511 N N . ILE B 1 35 ? 28.401 97.209 12.560 1.00 35.87 65 ILE B N 1
ATOM 1512 C CA . ILE B 1 35 ? 28.545 97.058 11.138 1.00 35.30 65 ILE B CA 1
ATOM 1513 C C . ILE B 1 35 ? 28.402 95.597 10.763 1.00 34.31 65 ILE B C 1
ATOM 1514 O O . ILE B 1 35 ? 27.782 95.271 9.736 1.00 33.34 65 ILE B O 1
ATOM 1519 N N . GLN B 1 36 ? 28.877 94.691 11.612 1.00 32.67 66 GLN B N 1
ATOM 1520 C CA . GLN B 1 36 ? 28.643 93.277 11.283 1.00 32.70 66 GLN B CA 1
ATOM 1521 C C . GLN B 1 36 ? 27.138 92.922 11.341 1.00 31.82 66 GLN B C 1
ATOM 1522 O O . GLN B 1 36 ? 26.636 92.241 10.451 1.00 31.66 66 GLN B O 1
ATOM 1528 N N . GLU B 1 37 ? 26.427 93.412 12.351 1.00 31.51 67 GLU B N 1
ATOM 1529 C CA . GLU B 1 37 ? 24.978 93.158 12.480 1.00 32.65 67 GLU B CA 1
ATOM 1530 C C . GLU B 1 37 ? 24.186 93.756 11.306 1.00 32.40 67 GLU B C 1
ATOM 1531 O O . GLU B 1 37 ? 23.213 93.137 10.835 1.00 31.65 67 GLU B O 1
ATOM 1537 N N . GLU B 1 38 ? 24.585 94.942 10.841 1.00 32.01 68 GLU B N 1
ATOM 1538 C CA . GLU B 1 38 ? 23.882 95.566 9.684 1.00 34.23 68 GLU B CA 1
ATOM 1539 C C . GLU B 1 38 ? 24.119 94.814 8.400 1.00 33.50 68 GLU B C 1
ATOM 1540 O O . GLU B 1 38 ? 23.209 94.696 7.616 1.00 35.02 68 GLU B O 1
ATOM 1546 N N . LYS B 1 39 ? 25.332 94.299 8.187 1.00 33.13 69 LYS B N 1
ATOM 1547 C CA . LYS B 1 39 ? 25.576 93.363 7.097 1.00 32.63 69 LYS B CA 1
ATOM 1548 C C . LYS B 1 39 ? 24.731 92.121 7.159 1.00 31.16 69 LYS B C 1
ATOM 1549 O O . LYS B 1 39 ? 24.258 91.643 6.125 1.00 29.63 69 LYS B O 1
ATOM 1555 N N . VAL B 1 40 ? 24.624 91.540 8.351 1.00 29.42 70 VAL B N 1
ATOM 1556 C CA . VAL B 1 40 ? 23.738 90.383 8.500 1.00 29.63 70 VAL B CA 1
ATOM 1557 C C . VAL B 1 40 ? 22.296 90.793 8.109 1.00 28.89 70 VAL B C 1
ATOM 1558 O O . VAL B 1 40 ? 21.664 90.152 7.280 1.00 29.30 70 VAL B O 1
ATOM 1562 N N . ILE B 1 41 ? 21.795 91.872 8.702 1.00 29.00 71 ILE B N 1
ATOM 1563 C CA . ILE B 1 41 ? 20.391 92.278 8.501 1.00 29.36 71 ILE B CA 1
ATOM 1564 C C . ILE B 1 41 ? 20.093 92.665 7.036 1.00 28.91 71 ILE B C 1
ATOM 1565 O O . ILE B 1 41 ? 19.073 92.307 6.506 1.00 30.04 71 ILE B O 1
ATOM 1570 N N . ASN B 1 42 ? 20.977 93.411 6.410 1.00 29.07 72 ASN B N 1
ATOM 1571 C CA . ASN B 1 42 ? 20.894 93.662 4.975 1.00 30.98 72 ASN B CA 1
ATOM 1572 C C . ASN B 1 42 ? 20.921 92.462 4.008 1.00 30.41 72 ASN B C 1
ATOM 1573 O O . ASN B 1 42 ? 20.165 92.480 3.042 1.00 28.93 72 ASN B O 1
ATOM 1578 N N . SER B 1 43 ? 21.762 91.434 4.244 1.00 30.91 73 SER B N 1
ATOM 1579 C CA . SER B 1 43 ? 21.759 90.277 3.325 1.00 31.85 73 SER B CA 1
ATOM 1580 C C . SER B 1 43 ? 20.470 89.507 3.528 1.00 31.49 73 SER B C 1
ATOM 1581 O O . SER B 1 43 ? 19.868 89.053 2.576 1.00 30.92 73 SER B O 1
ATOM 1584 N N . ALA B 1 44 ? 20.037 89.364 4.773 1.00 31.26 74 ALA B N 1
ATOM 1585 C CA . ALA B 1 44 ? 18.764 88.708 5.004 1.00 32.51 74 ALA B CA 1
ATOM 1586 C C . ALA B 1 44 ? 17.617 89.427 4.257 1.00 32.98 74 ALA B C 1
ATOM 1587 O O . ALA B 1 44 ? 16.777 88.780 3.657 1.00 31.65 74 ALA B O 1
ATOM 1597 N N . ALA B 1 46 ? 17.710 91.505 1.558 1.00 35.17 76 ALA B N 1
ATOM 1598 C CA . ALA B 1 46 ? 17.890 91.182 0.133 1.00 36.38 76 ALA B CA 1
ATOM 1599 C C . ALA B 1 46 ? 17.396 89.755 -0.190 1.00 36.51 76 ALA B C 1
ATOM 1600 O O . ALA B 1 46 ? 16.496 89.561 -1.021 1.00 36.52 76 ALA B O 1
ATOM 1602 N N . GLN B 1 47 ? 17.969 88.763 0.481 1.00 36.61 77 GLN B N 1
ATOM 1603 C CA . GLN B 1 47 ? 17.549 87.376 0.242 1.00 37.31 77 GLN B CA 1
ATOM 1604 C C . GLN B 1 47 ? 16.048 87.168 0.423 1.00 37.52 77 GLN B C 1
ATOM 1605 O O . GLN B 1 47 ? 15.388 86.636 -0.460 1.00 36.10 77 GLN B O 1
ATOM 1611 N N . ALA B 1 48 ? 15.499 87.621 1.546 1.00 38.35 78 ALA B N 1
ATOM 1612 C CA . ALA B 1 48 ? 14.041 87.521 1.760 1.00 39.72 78 ALA B CA 1
ATOM 1613 C C . ALA B 1 48 ? 13.196 88.179 0.631 1.00 40.96 78 ALA B C 1
ATOM 1614 O O . ALA B 1 48 ? 12.082 87.702 0.290 1.00 41.92 78 ALA B O 1
ATOM 1616 N N . GLU B 1 49 ? 13.725 89.260 0.050 1.00 41.17 79 GLU B N 1
ATOM 1617 C CA . GLU B 1 49 ? 13.011 90.017 -0.992 1.00 41.69 79 GLU B CA 1
ATOM 1618 C C . GLU B 1 49 ? 12.874 89.107 -2.233 1.00 41.44 79 GLU B C 1
ATOM 1619 O O . GLU B 1 49 ? 11.745 88.881 -2.714 1.00 41.61 79 GLU B O 1
ATOM 1625 N N . SER B 1 50 ? 14.007 88.560 -2.698 1.00 40.59 80 SER B N 1
ATOM 1626 C CA . SER B 1 50 ? 14.069 87.581 -3.798 1.00 40.58 80 SER B CA 1
ATOM 1627 C C . SER B 1 50 ? 13.171 86.357 -3.627 1.00 39.52 80 SER B C 1
ATOM 1628 O O . SER B 1 50 ? 12.583 85.866 -4.589 1.00 40.00 80 SER B O 1
ATOM 1631 N N . LEU B 1 51 ? 13.100 85.844 -2.413 1.00 37.84 81 LEU B N 1
ATOM 1632 C CA . LEU B 1 51 ? 12.357 84.638 -2.146 1.00 36.90 81 LEU B CA 1
ATOM 1633 C C . LEU B 1 51 ? 10.846 84.863 -2.036 1.00 36.60 81 LEU B C 1
ATOM 1634 O O . LEU B 1 51 ? 10.092 83.903 -2.017 1.00 35.73 81 LEU B O 1
ATOM 1639 N N . GLY B 1 52 ? 10.386 86.115 -1.979 1.00 36.22 82 GLY B N 1
ATOM 1640 C CA . GLY B 1 52 ? 8.944 86.368 -1.878 1.00 36.63 82 GLY B CA 1
ATOM 1641 C C . GLY B 1 52 ? 8.445 86.460 -0.456 1.00 37.67 82 GLY B C 1
ATOM 1642 O O . GLY B 1 52 ? 7.253 86.188 -0.166 1.00 38.31 82 GLY B O 1
ATOM 1643 N N . LEU B 1 53 ? 9.351 86.843 0.439 1.00 37.91 83 LEU B N 1
ATOM 1644 C CA . LEU B 1 53 ? 8.998 87.171 1.805 1.00 38.77 83 LEU B CA 1
ATOM 1645 C C . LEU B 1 53 ? 8.915 88.708 2.022 1.00 39.88 83 LEU B C 1
ATOM 1646 O O . LEU B 1 53 ? 9.708 89.464 1.430 1.00 39.03 83 LEU B O 1
ATOM 1651 N N . ASN B 1 54 ? 7.927 89.132 2.825 1.00 40.87 84 ASN B N 1
ATOM 1652 C CA . ASN B 1 54 ? 7.971 90.398 3.589 1.00 44.02 84 ASN B CA 1
ATOM 1653 C C . ASN B 1 54 ? 9.133 90.195 4.582 1.00 43.90 84 ASN B C 1
ATOM 1654 O O . ASN B 1 54 ? 8.876 89.778 5.698 1.00 42.08 84 ASN B O 1
ATOM 1659 N N . GLY B 1 55 ? 10.376 90.581 4.284 1.00 45.66 85 GLY B N 1
ATOM 1660 C CA . GLY B 1 55 ? 10.772 91.924 3.900 1.00 47.59 85 GLY B CA 1
ATOM 1661 C C . GLY B 1 55 ? 10.895 92.602 5.282 1.00 48.75 85 GLY B C 1
ATOM 1662 O O . GLY B 1 55 ? 11.926 92.529 5.954 1.00 50.05 85 GLY B O 1
ATOM 1663 N N . GLU B 1 56 ? 9.794 93.203 5.713 1.00 49.43 86 GLU B N 1
ATOM 1664 C CA . GLU B 1 56 ? 9.647 93.802 7.021 1.00 50.90 86 GLU B CA 1
ATOM 1665 C C . GLU B 1 56 ? 9.377 92.745 8.095 1.00 49.05 86 GLU B C 1
ATOM 1666 O O . GLU B 1 56 ? 9.770 92.923 9.255 1.00 49.51 86 GLU B O 1
ATOM 1672 N N . SER B 1 57 ? 8.665 91.676 7.735 1.00 46.83 87 SER B N 1
ATOM 1673 C CA . SER B 1 57 ? 8.339 90.615 8.721 1.00 44.12 87 SER B CA 1
ATOM 1674 C C . SER B 1 57 ? 9.577 89.779 9.096 1.00 42.25 87 SER B C 1
ATOM 1675 O O . SER B 1 57 ? 9.557 89.088 10.118 1.00 43.18 87 SER B O 1
ATOM 1678 N N . ILE B 1 58 ? 10.638 89.861 8.277 1.00 39.91 88 ILE B N 1
ATOM 1679 C CA . ILE B 1 58 ? 11.890 89.085 8.414 1.00 37.99 88 ILE B CA 1
ATOM 1680 C C . ILE B 1 58 ? 12.921 89.711 9.406 1.00 36.88 88 ILE B C 1
ATOM 1681 O O . ILE B 1 58 ? 13.583 88.998 10.157 1.00 34.47 88 ILE B O 1
ATOM 1686 N N . LYS B 1 59 ? 13.015 91.038 9.397 1.00 35.27 89 LYS B N 1
ATOM 1687 C CA . LYS B 1 59 ? 13.905 91.753 10.289 1.00 35.54 89 LYS B CA 1
ATOM 1688 C C . LYS B 1 59 ? 13.833 91.373 11.780 1.00 33.69 89 LYS B C 1
ATOM 1689 O O . LYS B 1 59 ? 14.879 91.204 12.397 1.00 33.52 89 LYS B O 1
ATOM 1695 N N . PRO B 1 60 ? 12.620 91.238 12.360 1.00 32.79 90 PRO B N 1
ATOM 1696 C CA . PRO B 1 60 ? 12.564 90.856 13.767 1.00 31.26 90 PRO B CA 1
ATOM 1697 C C . PRO B 1 60 ? 13.133 89.481 14.086 1.00 29.42 90 PRO B C 1
ATOM 1698 O O . PRO B 1 60 ? 13.664 89.277 15.170 1.00 26.77 90 PRO B O 1
ATOM 1702 N N . LEU B 1 61 ? 13.015 88.561 13.143 1.00 28.55 91 LEU B N 1
ATOM 1703 C CA . LEU B 1 61 ? 13.538 87.199 13.303 1.00 28.12 91 LEU B CA 1
ATOM 1704 C C . LEU B 1 61 ? 15.034 87.284 13.303 1.00 27.12 91 LEU B C 1
ATOM 1705 O O . LEU B 1 61 ? 15.680 86.655 14.113 1.00 27.47 91 LEU B O 1
ATOM 1718 N N . VAL B 1 63 ? 16.947 89.947 13.984 1.00 27.82 93 VAL B N 1
ATOM 1719 C CA . VAL B 1 63 ? 17.287 90.565 15.298 1.00 27.42 93 VAL B CA 1
ATOM 1720 C C . VAL B 1 63 ? 17.151 89.606 16.477 1.00 26.04 93 VAL B C 1
ATOM 1721 O O . VAL B 1 63 ? 18.023 89.561 17.341 1.00 25.72 93 VAL B O 1
ATOM 1725 N N . ALA B 1 64 ? 16.073 88.829 16.524 1.00 24.90 94 ALA B N 1
ATOM 1726 C CA . ALA B 1 64 ? 15.983 87.762 17.516 1.00 24.55 94 ALA B CA 1
ATOM 1727 C C . ALA B 1 64 ? 17.170 86.775 17.485 1.00 24.45 94 ALA B C 1
ATOM 1728 O O . ALA B 1 64 ? 17.654 86.343 18.525 1.00 23.86 94 ALA B O 1
ATOM 1730 N N . GLN B 1 65 ? 17.634 86.396 16.294 1.00 23.78 95 GLN B N 1
ATOM 1731 C CA . GLN B 1 65 ? 18.792 85.486 16.184 1.00 22.50 95 GLN B CA 1
ATOM 1732 C C . GLN B 1 65 ? 20.130 86.096 16.581 1.00 22.20 95 GLN B C 1
ATOM 1733 O O . GLN B 1 65 ? 20.924 85.483 17.266 1.00 22.35 95 GLN B O 1
ATOM 1739 N N . ILE B 1 66 ? 20.383 87.294 16.090 1.00 22.42 96 ILE B N 1
ATOM 1740 C CA . ILE B 1 66 ? 21.508 88.085 16.504 1.00 22.24 96 ILE B CA 1
ATOM 1741 C C . ILE B 1 66 ? 21.514 88.329 18.026 1.00 21.74 96 ILE B C 1
ATOM 1742 O O . ILE B 1 66 ? 22.529 88.158 18.654 1.00 21.00 96 ILE B O 1
ATOM 1747 N N . ASN B 1 67 ? 20.374 88.696 18.626 1.00 21.51 97 ASN B N 1
ATOM 1748 C CA . ASN B 1 67 ? 20.326 88.873 20.053 1.00 20.87 97 ASN B CA 1
ATOM 1749 C C . ASN B 1 67 ? 20.643 87.566 20.801 1.00 20.61 97 ASN B C 1
ATOM 1750 O O . ASN B 1 67 ? 21.342 87.582 21.805 1.00 22.12 97 ASN B O 1
ATOM 1755 N N . ALA B 1 68 ? 20.111 86.436 20.347 1.00 20.06 98 ALA B N 1
ATOM 1756 C CA . ALA B 1 68 ? 20.393 85.168 20.966 1.00 20.67 98 ALA B CA 1
ATOM 1757 C C . ALA B 1 68 ? 21.903 84.899 20.861 1.00 21.07 98 ALA B C 1
ATOM 1758 O O . ALA B 1 68 ? 22.548 84.426 21.798 1.00 21.43 98 ALA B O 1
ATOM 1760 N N . ALA B 1 69 ? 22.460 85.150 19.692 1.00 19.86 99 ALA B N 1
ATOM 1761 C CA . ALA B 1 69 ? 23.859 84.899 19.471 1.00 18.99 99 ALA B CA 1
ATOM 1762 C C . ALA B 1 69 ? 24.741 85.771 20.410 1.00 19.50 99 ALA B C 1
ATOM 1763 O O . ALA B 1 69 ? 25.676 85.266 21.016 1.00 19.21 99 ALA B O 1
ATOM 1765 N N . LYS B 1 70 ? 24.431 87.075 20.531 1.00 19.27 100 LYS B N 1
ATOM 1766 C CA . LYS B 1 70 ? 25.133 87.994 21.494 1.00 20.26 100 LYS B CA 1
ATOM 1767 C C . LYS B 1 70 ? 24.980 87.600 22.976 1.00 19.45 100 LYS B C 1
ATOM 1768 O O . LYS B 1 70 ? 25.964 87.631 23.749 1.00 19.61 100 LYS B O 1
ATOM 1774 N N . ALA B 1 71 ? 23.765 87.215 23.373 1.00 19.39 101 ALA B N 1
ATOM 1775 C CA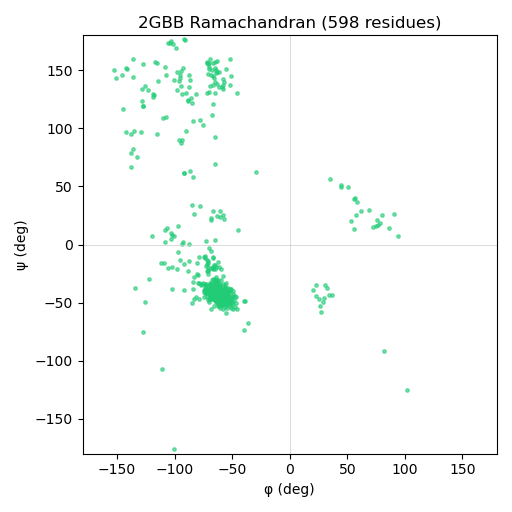 . ALA B 1 71 ? 23.532 86.716 24.718 1.00 20.49 101 ALA B CA 1
ATOM 1776 C C . ALA B 1 71 ? 24.420 85.475 25.036 1.00 21.49 101 ALA B C 1
ATOM 1777 O O . ALA B 1 71 ? 25.048 85.437 26.092 1.00 20.17 101 ALA B O 1
ATOM 1779 N N . ILE B 1 72 ? 24.520 84.521 24.104 1.00 20.52 102 ILE B N 1
ATOM 1780 C CA . ILE B 1 72 ? 25.470 83.395 24.267 1.00 21.05 102 ILE B CA 1
ATOM 1781 C C . ILE B 1 72 ? 26.901 83.945 24.488 1.00 21.92 102 ILE B C 1
ATOM 1782 O O . ILE B 1 72 ? 27.584 83.568 25.492 1.00 20.15 102 ILE B O 1
ATOM 1787 N N . GLN B 1 73 ? 27.331 84.850 23.581 1.00 20.19 103 GLN B N 1
ATOM 1788 C CA . GLN B 1 73 ? 28.680 85.400 23.648 1.00 20.39 103 GLN B CA 1
ATOM 1789 C C . GLN B 1 73 ? 28.962 86.149 24.943 1.00 20.58 103 GLN B C 1
ATOM 1790 O O . GLN B 1 73 ? 30.043 86.004 25.464 1.00 20.94 103 GLN B O 1
ATOM 1796 N N . TYR B 1 74 ? 28.042 87.023 25.376 1.00 20.54 104 TYR B N 1
ATOM 1797 C CA . TYR B 1 74 ? 28.177 87.787 26.654 1.00 20.77 104 TYR B CA 1
ATOM 1798 C C . TYR B 1 74 ? 28.362 86.884 27.856 1.00 21.33 104 TYR B C 1
ATOM 1799 O O . TYR B 1 74 ? 29.134 87.211 28.762 1.00 22.60 104 TYR B O 1
ATOM 1808 N N . ARG B 1 75 ? 27.630 85.761 27.901 1.00 21.26 105 ARG B N 1
ATOM 1809 C CA . ARG B 1 75 ? 27.738 84.823 29.029 1.00 21.30 105 ARG B CA 1
ATOM 1810 C C . ARG B 1 75 ? 29.022 84.005 29.013 1.00 21.64 105 ARG B C 1
ATOM 1811 O O . ARG B 1 75 ? 29.563 83.692 30.083 1.00 21.68 105 ARG B O 1
ATOM 1819 N N . TYR B 1 76 ? 29.535 83.658 27.821 1.00 21.02 106 TYR B N 1
ATOM 1820 C CA . TYR B 1 76 ? 30.903 83.108 27.768 1.00 22.33 106 TYR B CA 1
ATOM 1821 C C . TYR B 1 76 ? 31.905 84.121 28.271 1.00 22.10 106 TYR B C 1
ATOM 1822 O O . TYR B 1 76 ? 32.758 83.754 29.048 1.00 22.39 106 TYR B O 1
ATOM 1831 N N . ARG B 1 77 ? 31.803 85.385 27.858 1.00 22.67 107 ARG B N 1
ATOM 1832 C CA . ARG B 1 77 ? 32.809 86.371 28.322 1.00 23.03 107 ARG B CA 1
ATOM 1833 C C . ARG B 1 77 ? 32.757 86.478 29.838 1.00 22.97 107 ARG B C 1
ATOM 1834 O O . ARG B 1 77 ? 33.789 86.607 30.513 1.00 22.76 107 ARG B O 1
ATOM 1842 N N . ALA B 1 78 ? 31.546 86.471 30.388 1.00 22.70 108 ALA B N 1
ATOM 1843 C CA . ALA B 1 78 ? 31.421 86.505 31.865 1.00 22.10 108 ALA B CA 1
ATOM 1844 C C . ALA B 1 78 ? 32.058 85.305 32.519 1.00 23.05 108 ALA B C 1
ATOM 1845 O O . ALA B 1 78 ? 32.832 85.477 33.451 1.00 23.36 108 ALA B O 1
ATOM 1847 N N . ASP B 1 79 ? 31.735 84.101 32.048 1.00 24.43 109 ASP B N 1
ATOM 1848 C CA . ASP B 1 79 ? 32.194 82.877 32.694 1.00 26.06 109 ASP B CA 1
ATOM 1849 C C . ASP B 1 79 ? 33.712 82.716 32.634 1.00 26.93 109 ASP B C 1
ATOM 1850 O O . ASP B 1 79 ? 34.318 82.256 33.616 1.00 25.12 109 ASP B O 1
ATOM 1855 N N . TRP B 1 80 ? 34.313 83.108 31.496 1.00 26.56 110 TRP B N 1
ATOM 1856 C CA . TRP B 1 80 ? 35.761 83.010 31.277 1.00 26.79 110 TRP B CA 1
ATOM 1857 C C . TRP B 1 80 ? 36.603 83.888 32.142 1.00 27.16 110 TRP B C 1
ATOM 1858 O O . TRP B 1 80 ? 37.763 83.604 32.325 1.00 29.06 110 TRP B O 1
ATOM 1869 N N . LEU B 1 81 ? 36.049 84.950 32.699 1.00 28.66 111 LEU B N 1
ATOM 1870 C CA . LEU B 1 81 ? 36.813 85.806 33.629 1.00 29.36 111 LEU B CA 1
ATOM 1871 C C . LEU B 1 81 ? 37.303 85.028 34.861 1.00 31.68 111 LEU B C 1
ATOM 1872 O O . LEU B 1 81 ? 38.467 85.186 35.285 1.00 32.32 111 LEU B O 1
ATOM 1877 N N . SER B 1 82 ? 36.449 84.143 35.381 1.00 32.82 112 SER B N 1
ATOM 1878 C CA . SER B 1 82 ? 36.753 83.377 36.592 1.00 36.21 112 SER B CA 1
ATOM 1879 C C . SER B 1 82 ? 36.943 81.889 36.293 1.00 36.81 112 SER B C 1
ATOM 1880 O O . SER B 1 82 ? 37.466 81.141 37.126 1.00 37.55 112 SER B O 1
ATOM 1883 N N . GLN B 1 83 ? 36.499 81.459 35.121 1.00 36.49 113 GLN B N 1
ATOM 1884 C CA . GLN B 1 83 ? 36.650 80.066 34.700 1.00 37.42 113 GLN B CA 1
ATOM 1885 C C . GLN B 1 83 ? 37.077 79.935 33.226 1.00 36.96 113 GLN B C 1
ATOM 1886 O O . GLN B 1 83 ? 36.302 79.452 32.417 1.00 36.43 113 GLN B O 1
ATOM 1892 N N . PRO B 1 84 ? 38.307 80.374 32.882 1.00 37.77 114 PRO B N 1
ATOM 1893 C CA . PRO B 1 84 ? 38.845 80.216 31.519 1.00 38.27 114 PRO B CA 1
ATOM 1894 C C . PRO B 1 84 ? 38.812 78.756 31.081 1.00 39.34 114 PRO B C 1
ATOM 1895 O O . PRO B 1 84 ? 38.849 77.850 31.943 1.00 39.19 114 PRO B O 1
ATOM 1899 N N . GLU B 1 85 ? 38.693 78.525 29.774 1.00 39.04 115 GLU B N 1
ATOM 1900 C CA . GLU B 1 85 ? 38.618 77.168 29.226 1.00 40.59 115 GLU B CA 1
ATOM 1901 C C . GLU B 1 85 ? 39.855 76.940 28.376 1.00 42.06 115 GLU B C 1
ATOM 1902 O O . GLU B 1 85 ? 39.890 77.357 27.203 1.00 41.49 115 GLU B O 1
ATOM 1908 N N . PRO B 1 86 ? 40.895 76.322 28.978 1.00 43.43 116 PRO B N 1
ATOM 1909 C CA . PRO B 1 86 ? 42.203 76.116 28.332 1.00 43.22 116 PRO B CA 1
ATOM 1910 C C . PRO B 1 86 ? 42.102 75.395 26.985 1.00 42.54 116 PRO B C 1
ATOM 1911 O O . PRO B 1 86 ? 42.785 75.772 26.026 1.00 42.82 116 PRO B O 1
ATOM 1915 N N . GLY B 1 87 ? 41.245 74.380 26.935 1.00 40.82 117 GLY B N 1
ATOM 1916 C CA . GLY B 1 87 ? 41.119 73.528 25.767 1.00 40.14 117 GLY B CA 1
ATOM 1917 C C . GLY B 1 87 ? 40.416 74.189 24.596 1.00 38.90 117 GLY B C 1
ATOM 1918 O O . GLY B 1 87 ? 40.465 73.659 23.485 1.00 39.04 117 GLY B O 1
ATOM 1919 N N . TRP B 1 88 ? 39.792 75.353 24.829 1.00 37.07 118 TRP B N 1
ATOM 1920 C CA . TRP B 1 88 ? 39.006 76.031 23.788 1.00 34.56 118 TRP B CA 1
ATOM 1921 C C . TRP B 1 88 ? 39.878 76.900 22.867 1.00 34.57 118 TRP B C 1
ATOM 1922 O O . TRP B 1 88 ? 40.303 78.002 23.249 1.00 33.94 118 TRP B O 1
ATOM 1933 N N . GLN B 1 89 ? 40.098 76.436 21.641 1.00 33.26 119 GLN B N 1
ATOM 1934 C CA . GLN B 1 89 ? 40.855 77.248 20.688 1.00 34.16 119 GLN B CA 1
ATOM 1935 C C . GLN B 1 89 ? 39.938 77.756 19.596 1.00 32.58 119 GLN B C 1
ATOM 1936 O O . GLN B 1 89 ? 39.545 76.984 18.741 1.00 32.51 119 GLN B O 1
ATOM 1942 N N . PRO B 1 90 ? 39.631 79.064 19.592 1.00 32.15 120 PRO B N 1
ATOM 1943 C CA . PRO B 1 90 ? 38.600 79.591 18.691 1.00 32.19 120 PRO B CA 1
ATOM 1944 C C . PRO B 1 90 ? 39.018 79.453 17.226 1.00 32.67 120 PRO B C 1
ATOM 1945 O O . PRO B 1 90 ? 40.169 79.679 16.899 1.00 33.06 120 PRO B O 1
ATOM 1949 N N . LYS B 1 91 ? 38.102 79.089 16.340 1.00 32.51 121 LYS B N 1
ATOM 1950 C CA . LYS B 1 91 ? 38.429 79.071 14.927 1.00 32.48 121 LYS B CA 1
ATOM 1951 C C . LYS B 1 91 ? 38.570 80.521 14.392 1.00 32.42 121 LYS B C 1
ATOM 1952 O O . LYS B 1 91 ? 38.075 81.449 15.009 1.00 31.68 121 LYS B O 1
ATOM 1958 N N . PRO B 1 92 ? 39.326 80.740 13.295 1.00 33.01 122 PRO B N 1
ATOM 1959 C CA . PRO B 1 92 ? 39.463 82.134 12.795 1.00 32.42 122 PRO B CA 1
ATOM 1960 C C . PRO B 1 92 ? 38.088 82.771 12.476 1.00 31.41 122 PRO B C 1
ATOM 1961 O O . PRO B 1 92 ? 37.185 82.082 11.982 1.00 30.83 122 PRO B O 1
ATOM 1965 N N . LEU B 1 93 ? 37.927 84.050 12.822 1.00 29.42 123 LEU B N 1
ATOM 1966 C CA . LEU B 1 93 ? 36.631 84.667 12.880 1.00 28.75 123 LEU B CA 1
ATOM 1967 C C . LEU B 1 93 ? 35.999 84.746 11.493 1.00 28.86 123 LEU B C 1
ATOM 1968 O O . LEU B 1 93 ? 34.792 84.541 11.329 1.00 26.12 123 LEU B O 1
ATOM 1973 N N . ASP B 1 94 ? 36.825 85.051 10.502 1.00 29.55 124 ASP B N 1
ATOM 1974 C CA . ASP B 1 94 ? 36.336 85.123 9.135 1.00 30.97 124 ASP B CA 1
ATOM 1975 C C . ASP B 1 94 ? 35.781 83.807 8.643 1.00 30.47 124 ASP B C 1
ATOM 1976 O O . ASP B 1 94 ? 34.736 83.820 8.015 1.00 30.08 124 ASP B O 1
ATOM 1981 N N . ASP B 1 95 ? 36.432 82.681 8.960 1.00 30.51 125 ASP B N 1
ATOM 1982 C CA . ASP B 1 95 ? 35.917 81.346 8.576 1.00 31.37 125 ASP B CA 1
ATOM 1983 C C . ASP B 1 95 ? 34.549 81.094 9.244 1.00 29.20 125 ASP B C 1
ATOM 1984 O O . ASP B 1 95 ? 33.609 80.637 8.624 1.00 28.43 125 ASP B O 1
ATOM 1989 N N . VAL B 1 96 ? 34.459 81.431 10.530 1.00 28.61 126 VAL B N 1
ATOM 1990 C CA . VAL B 1 96 ? 33.263 81.163 11.347 1.00 25.98 126 VAL B CA 1
ATOM 1991 C C . VAL B 1 96 ? 32.133 82.016 10.821 1.00 25.94 126 VAL B C 1
ATOM 1992 O O . VAL B 1 96 ? 31.009 81.519 10.644 1.00 25.57 126 VAL B O 1
ATOM 1996 N N . ARG B 1 97 ? 32.440 83.292 10.554 1.00 23.59 127 ARG B N 1
ATOM 1997 C CA . ARG B 1 97 ? 31.498 84.194 9.908 1.00 24.05 127 ARG B CA 1
ATOM 1998 C C . ARG B 1 97 ? 30.956 83.721 8.569 1.00 22.81 127 ARG B C 1
ATOM 1999 O O . ARG B 1 97 ? 29.782 83.890 8.292 1.00 23.53 127 ARG B O 1
ATOM 2007 N N . ALA B 1 98 ? 31.786 83.119 7.735 1.00 22.05 128 ALA B N 1
ATOM 2008 C CA . ALA B 1 98 ? 31.268 82.572 6.480 1.00 22.53 128 ALA B CA 1
ATOM 2009 C C . ALA B 1 98 ? 30.353 81.317 6.712 1.00 23.67 128 ALA B C 1
ATOM 2010 O O . ALA B 1 98 ? 29.367 81.088 6.001 1.00 24.65 128 ALA B O 1
ATOM 2012 N N . ASN B 1 99 ? 30.664 80.503 7.714 1.00 23.67 129 ASN B N 1
ATOM 2013 C CA . ASN B 1 99 ? 29.795 79.381 8.074 1.00 25.04 129 ASN B CA 1
ATOM 2014 C C . ASN B 1 99 ? 28.485 79.925 8.582 1.00 24.86 129 ASN B C 1
ATOM 2015 O O . ASN B 1 99 ? 27.430 79.449 8.193 1.00 25.73 129 ASN B O 1
ATOM 2020 N N . ILE B 1 100 ? 28.545 80.950 9.432 1.00 24.39 130 ILE B N 1
ATOM 2021 C CA . ILE B 1 100 ? 27.307 81.587 9.919 1.00 23.74 130 ILE B CA 1
ATOM 2022 C C . ILE B 1 100 ? 26.448 82.160 8.770 1.00 24.44 130 ILE B C 1
ATOM 2023 O O . ILE B 1 100 ? 25.251 81.954 8.763 1.00 24.02 130 ILE B O 1
ATOM 2028 N N . GLY B 1 101 ? 27.080 82.846 7.804 1.00 25.09 131 GLY B N 1
ATOM 2029 C CA . GLY B 1 101 ? 26.364 83.458 6.646 1.00 25.85 131 GLY B CA 1
ATOM 2030 C C . GLY B 1 101 ? 25.708 82.409 5.773 1.00 26.55 131 GLY B C 1
ATOM 2031 O O . GLY B 1 101 ? 24.556 82.531 5.394 1.00 27.96 131 GLY B O 1
ATOM 2032 N N . GLU B 1 102 ? 26.415 81.324 5.530 1.00 27.50 132 GLU B N 1
ATOM 2033 C CA . GLU B 1 102 ? 25.893 80.199 4.779 1.00 29.45 132 GLU B CA 1
ATOM 2034 C C . GLU B 1 102 ? 24.611 79.655 5.448 1.00 28.94 132 GLU B C 1
ATOM 2035 O O . GLU B 1 102 ? 23.635 79.316 4.796 1.00 29.08 132 GLU B O 1
ATOM 2041 N N . LEU B 1 103 ? 24.617 79.584 6.764 1.00 29.31 133 LEU B N 1
ATOM 2042 C CA . LEU B 1 103 ? 23.440 79.107 7.487 1.00 29.36 133 LEU B CA 1
ATOM 2043 C C . LEU B 1 103 ? 22.257 80.038 7.449 1.00 28.72 133 LEU B C 1
ATOM 2044 O O . LEU B 1 103 ? 21.103 79.575 7.356 1.00 28.70 133 LEU B O 1
ATOM 2049 N N . SER B 1 104 ? 22.510 81.346 7.594 1.00 28.36 134 SER B N 1
ATOM 2050 C CA . SER B 1 104 ? 21.441 82.335 7.509 1.00 28.25 134 SER B CA 1
ATOM 2051 C C . SER B 1 104 ? 20.706 82.207 6.181 1.00 27.58 134 SER B C 1
ATOM 2052 O O . SER B 1 104 ? 19.484 82.342 6.088 1.00 25.92 134 SER B O 1
ATOM 2055 N N . THR B 1 105 ? 21.504 81.961 5.162 1.00 28.48 135 THR B N 1
ATOM 2056 C CA . THR B 1 105 ? 21.102 81.789 3.804 1.00 29.91 135 THR B CA 1
ATOM 2057 C C . THR B 1 105 ? 20.155 80.549 3.692 1.00 30.12 135 THR B C 1
ATOM 2058 O O . THR B 1 105 ? 19.079 80.671 3.113 1.00 29.79 135 THR B O 1
ATOM 2062 N N . LYS B 1 106 ? 20.510 79.407 4.296 1.00 29.51 136 LYS B N 1
ATOM 2063 C CA . LYS B 1 106 ? 19.604 78.208 4.320 1.00 30.77 136 LYS B CA 1
ATOM 2064 C C . LYS B 1 106 ? 18.334 78.412 5.151 1.00 29.55 136 LYS B C 1
ATOM 2065 O O . LYS B 1 106 ? 17.245 77.910 4.806 1.00 30.63 136 LYS B O 1
ATOM 2071 N N . ILE B 1 107 ? 18.455 79.179 6.230 1.00 28.84 137 ILE B N 1
ATOM 2072 C CA . ILE B 1 107 ? 17.328 79.506 7.092 1.00 26.51 137 ILE B CA 1
ATOM 2073 C C . ILE B 1 107 ? 16.266 80.239 6.312 1.00 28.14 137 ILE B C 1
ATOM 2074 O O . ILE B 1 107 ? 15.080 79.872 6.410 1.00 28.48 137 ILE B O 1
ATOM 2079 N N . LEU B 1 108 ? 16.667 81.253 5.534 1.00 27.95 138 LEU B N 1
ATOM 2080 C CA . LEU B 1 108 ? 15.706 81.987 4.727 1.00 30.63 138 LEU B CA 1
ATOM 2081 C C . LEU B 1 108 ? 15.083 81.177 3.585 1.00 30.63 138 LEU B C 1
ATOM 2082 O O . LEU B 1 108 ? 13.869 81.238 3.381 1.00 31.98 138 LEU B O 1
ATOM 2087 N N . GLU B 1 109 ? 15.909 80.462 2.830 1.00 30.89 139 GLU B N 1
ATOM 2088 C CA . GLU B 1 109 ? 15.408 79.502 1.836 1.00 33.33 139 GLU B CA 1
ATOM 2089 C C . GLU B 1 109 ? 14.378 78.568 2.471 1.00 34.21 139 GLU B C 1
ATOM 2090 O O . GLU B 1 109 ? 13.273 78.419 1.955 1.00 35.30 139 GLU B O 1
ATOM 2096 N N . GLN B 1 110 ? 14.721 78.003 3.622 1.00 34.72 140 GLN B N 1
ATOM 2097 C CA . GLN B 1 110 ? 13.850 77.064 4.316 1.00 35.87 140 GLN B CA 1
ATOM 2098 C C . GLN B 1 110 ? 12.552 77.698 4.802 1.00 36.89 140 GLN B C 1
ATOM 2099 O O . GLN B 1 110 ? 11.516 77.044 4.773 1.00 36.45 140 GLN B O 1
ATOM 2105 N N . ILE B 1 111 ? 12.613 78.943 5.281 1.00 37.03 141 ILE B N 1
ATOM 2106 C CA . ILE B 1 111 ? 11.409 79.648 5.712 1.00 38.94 141 ILE B CA 1
ATOM 2107 C C . ILE B 1 111 ? 10.462 79.890 4.524 1.00 39.50 141 ILE B C 1
ATOM 2108 O O . ILE B 1 111 ? 9.267 79.680 4.643 1.00 39.33 141 ILE B O 1
ATOM 2113 N N . ALA B 1 112 ? 11.001 80.373 3.411 1.00 40.79 142 ALA B N 1
ATOM 2114 C CA . ALA B 1 112 ? 10.219 80.583 2.196 1.00 43.53 142 ALA B CA 1
ATOM 2115 C C . ALA B 1 112 ? 9.494 79.269 1.738 1.00 45.84 142 ALA B C 1
ATOM 2116 O O . ALA B 1 112 ? 8.261 79.235 1.665 1.00 45.72 142 ALA B O 1
ATOM 2118 N N . GLU B 1 113 ? 10.279 78.216 1.476 1.00 48.34 143 GLU B N 1
ATOM 2119 C CA . GLU B 1 113 ? 9.806 76.879 1.132 1.00 51.90 143 GLU B CA 1
ATOM 2120 C C . GLU B 1 113 ? 8.718 76.381 2.102 1.00 53.25 143 GLU B C 1
ATOM 2121 O O . GLU B 1 113 ? 7.660 75.934 1.655 1.00 53.46 143 GLU B O 1
ATOM 2127 N N . GLU B 1 114 ? 8.943 76.507 3.411 1.00 55.22 144 GLU B N 1
ATOM 2128 C CA . GLU B 1 114 ? 7.948 76.059 4.408 1.00 57.96 144 GLU B CA 1
ATOM 2129 C C . GLU B 1 114 ? 6.673 76.886 4.390 1.00 58.49 144 GLU B C 1
ATOM 2130 O O . GLU B 1 114 ? 5.583 76.352 4.582 1.00 58.77 144 GLU B O 1
ATOM 2136 N N . LEU B 1 115 ? 6.821 78.183 4.146 1.00 59.88 145 LEU B N 1
ATOM 2137 C CA . LEU B 1 115 ? 5.683 79.101 4.029 1.00 60.98 145 LEU B CA 1
ATOM 2138 C C . LEU B 1 115 ? 4.879 78.886 2.763 1.00 61.88 145 LEU B C 1
ATOM 2139 O O . LEU B 1 115 ? 3.665 79.049 2.772 1.00 61.97 145 LEU B O 1
ATOM 2144 N N . LYS B 1 116 ? 5.562 78.545 1.676 1.00 63.28 146 LYS B N 1
ATOM 2145 C CA . LYS B 1 116 ? 4.929 78.457 0.360 1.00 65.03 146 LYS B CA 1
ATOM 2146 C C . LYS B 1 116 ? 4.189 77.143 0.191 1.00 66.37 146 LYS B C 1
ATOM 2147 O O . LYS B 1 116 ? 3.248 77.042 -0.599 1.00 66.28 146 LYS B O 1
ATOM 2153 N N . THR B 1 117 ? 4.633 76.138 0.936 1.00 68.12 147 THR B N 1
ATOM 2154 C CA . THR B 1 117 ? 4.035 74.821 0.883 1.00 69.71 147 THR B CA 1
ATOM 2155 C C . THR B 1 117 ? 3.311 74.550 2.199 1.00 71.33 147 THR B C 1
ATOM 2156 O O . THR B 1 117 ? 2.275 75.167 2.456 1.00 71.72 147 THR B O 1
ATOM 2160 N N . CYS B 1 118 ? 3.878 73.676 3.037 1.00 73.23 148 CYS B N 1
ATOM 2161 C CA . CYS B 1 118 ? 3.172 73.089 4.200 1.00 75.11 148 CYS B CA 1
ATOM 2162 C C . CYS B 1 118 ? 2.473 74.076 5.156 1.00 76.51 148 CYS B C 1
ATOM 2163 O O . CYS B 1 118 ? 2.957 75.188 5.379 1.00 76.48 148 CYS B O 1
ATOM 2166 N N . LYS B 1 119 ? 1.329 73.646 5.706 1.00 78.32 149 LYS B N 1
ATOM 2167 C CA . LYS B 1 119 ? 0.402 74.529 6.443 1.00 79.73 149 LYS B CA 1
ATOM 2168 C C . LYS B 1 119 ? 0.801 74.683 7.904 1.00 80.26 149 LYS B C 1
ATOM 2169 O O . LYS B 1 119 ? 0.909 73.688 8.617 1.00 80.60 149 LYS B O 1
ATOM 2175 N N . PRO B 1 120 ? 1.038 75.935 8.343 1.00 80.82 150 PRO B N 1
ATOM 2176 C CA . PRO B 1 120 ? 1.390 76.329 9.720 1.00 81.16 150 PRO B CA 1
ATOM 2177 C C . PRO B 1 120 ? 0.591 75.698 10.891 1.00 81.13 150 PRO B C 1
ATOM 2178 O O . PRO B 1 120 ? 0.697 76.170 12.034 1.00 81.05 150 PRO B O 1
ATOM 2182 N N . ALA B 1 121 ? -0.193 74.655 10.608 1.00 80.81 151 ALA B N 1
ATOM 2183 C CA . ALA B 1 121 ? -0.623 73.721 11.654 1.00 80.48 151 ALA B CA 1
ATOM 2184 C C . ALA B 1 121 ? 0.485 72.676 11.822 1.00 79.97 151 ALA B C 1
ATOM 2185 O O . ALA B 1 121 ? 0.942 72.440 12.944 1.00 80.33 151 ALA B O 1
ATOM 2187 N N . GLU B 1 122 ? 0.926 72.081 10.706 1.00 79.05 152 GLU B N 1
ATOM 2188 C CA . GLU B 1 122 ? 2.095 71.184 10.688 1.00 78.16 152 GLU B CA 1
ATOM 2189 C C . GLU B 1 122 ? 3.413 71.913 11.032 1.00 76.72 152 GLU B C 1
ATOM 2190 O O . GLU B 1 122 ? 4.392 71.259 11.417 1.00 76.72 152 GLU B O 1
ATOM 2204 N N . GLY B 1 124 ? 6.189 73.840 13.159 1.00 66.48 154 GLY B N 1
ATOM 2205 C CA . GLY B 1 124 ? 6.669 73.565 14.529 1.00 61.36 154 GLY B CA 1
ATOM 2206 C C . GLY B 1 124 ? 6.030 74.320 15.684 1.00 57.73 154 GLY B C 1
ATOM 2207 O O . GLY B 1 124 ? 5.790 75.542 15.595 1.00 57.64 154 GLY B O 1
ATOM 2208 N N . ASP B 1 125 ? 5.736 73.577 16.755 1.00 53.18 155 ASP B N 1
ATOM 2209 C CA . ASP B 1 125 ? 5.187 74.160 17.957 1.00 48.97 155 ASP B CA 1
ATOM 2210 C C . ASP B 1 125 ? 6.329 74.547 18.887 1.00 46.50 155 ASP B C 1
ATOM 2211 O O . ASP B 1 125 ? 7.493 74.263 18.592 1.00 45.94 155 ASP B O 1
ATOM 2216 N N . LYS B 1 126 ? 5.998 75.175 20.012 1.00 43.73 156 LYS B N 1
ATOM 2217 C CA . LYS B 1 126 ? 6.992 75.760 20.907 1.00 41.39 156 LYS B CA 1
ATOM 2218 C C . LYS B 1 126 ? 7.849 74.700 21.584 1.00 38.91 156 LYS B C 1
ATOM 2219 O O . LYS B 1 126 ? 9.068 74.888 21.752 1.00 38.55 156 LYS B O 1
ATOM 2225 N N . ALA B 1 127 ? 7.221 73.598 21.991 1.00 35.81 157 ALA B N 1
ATOM 2226 C CA . ALA B 1 127 ? 7.979 72.507 22.583 1.00 35.11 157 ALA B CA 1
ATOM 2227 C C . ALA B 1 127 ? 9.035 71.951 21.596 1.00 33.66 157 ALA B C 1
ATOM 2228 O O . ALA B 1 127 ? 10.148 71.705 22.016 1.00 33.40 157 ALA B O 1
ATOM 2230 N N . HIS B 1 128 ? 8.714 71.841 20.299 1.00 33.21 158 HIS B N 1
ATOM 2231 C CA . HIS B 1 128 ? 9.708 71.372 19.283 1.00 32.69 158 HIS B CA 1
ATOM 2232 C C . HIS B 1 128 ? 10.829 72.370 19.063 1.00 32.81 158 HIS B C 1
ATOM 2233 O O . HIS B 1 128 ? 12.034 72.030 19.092 1.00 32.76 158 HIS B O 1
ATOM 2240 N N . PHE B 1 129 ? 10.441 73.625 18.914 1.00 33.49 159 PHE B N 1
ATOM 2241 C CA . PHE B 1 129 ? 11.402 74.715 18.889 1.00 33.22 159 PHE B CA 1
ATOM 2242 C C . PHE B 1 129 ? 12.355 74.668 20.063 1.00 33.29 159 PHE B C 1
ATOM 2243 O O . PHE B 1 129 ? 13.565 74.802 19.878 1.00 33.19 159 PHE B O 1
ATOM 2251 N N . ILE B 1 130 ? 11.816 74.451 21.267 1.00 32.65 160 ILE B N 1
ATOM 2252 C CA . ILE B 1 130 ? 12.585 74.481 22.505 1.00 32.84 160 ILE B CA 1
ATOM 2253 C C . ILE B 1 130 ? 13.506 73.287 22.577 1.00 32.04 160 ILE B C 1
ATOM 2254 O O . ILE B 1 130 ? 14.654 73.413 23.004 1.00 31.09 160 ILE B O 1
ATOM 2259 N N . ASN B 1 131 ? 13.006 72.125 22.162 1.00 31.54 161 ASN B N 1
ATOM 2260 C CA . ASN B 1 131 ? 13.875 70.958 22.158 1.00 30.33 161 ASN B CA 1
ATOM 2261 C C . ASN B 1 131 ? 15.023 71.095 21.151 1.00 29.68 161 ASN B C 1
ATOM 2262 O O . ASN B 1 131 ? 16.125 70.603 21.371 1.00 29.24 161 ASN B O 1
ATOM 2267 N N . THR B 1 132 ? 14.735 71.726 20.025 1.00 29.65 162 THR B N 1
ATOM 2268 C CA . THR B 1 132 ? 15.668 71.790 18.922 1.00 30.98 162 THR B CA 1
ATOM 2269 C C . THR B 1 132 ? 16.724 72.843 19.192 1.00 31.70 162 THR B C 1
ATOM 2270 O O . THR B 1 132 ? 17.905 72.566 19.073 1.00 30.05 162 THR B O 1
ATOM 2274 N N . ILE B 1 133 ? 16.289 74.029 19.620 1.00 33.40 163 ILE B N 1
ATOM 2275 C CA . ILE B 1 133 ? 17.220 75.144 19.798 1.00 35.03 163 ILE B CA 1
ATOM 2276 C C . ILE B 1 133 ? 17.755 75.123 21.228 1.00 36.42 163 ILE B C 1
ATOM 2277 O O . ILE B 1 133 ? 17.077 75.518 22.154 1.00 37.06 163 ILE B O 1
ATOM 2282 N N . ARG B 1 134 ? 18.945 74.543 21.379 1.00 38.24 164 ARG B N 1
ATOM 2283 C CA . ARG B 1 134 ? 19.503 74.114 22.669 1.00 39.85 164 ARG B CA 1
ATOM 2284 C C . ARG B 1 134 ? 21.006 74.346 22.591 1.00 38.86 164 ARG B C 1
ATOM 2285 O O . ARG B 1 134 ? 21.706 73.759 21.754 1.00 38.75 164 ARG B O 1
ATOM 2293 N N . GLN B 1 135 ? 21.485 75.238 23.444 1.00 36.58 165 GLN B N 1
ATOM 2294 C CA . GLN B 1 135 ? 22.861 75.651 23.437 1.00 35.28 165 GLN B CA 1
ATOM 2295 C C . GLN B 1 135 ? 23.169 76.033 24.873 1.00 34.66 165 GLN B C 1
ATOM 2296 O O . GLN B 1 135 ? 22.329 76.571 25.616 1.00 34.29 165 GLN B O 1
ATOM 2302 N N . HIS B 1 136 ? 24.371 75.731 25.289 1.00 32.85 166 HIS B N 1
ATOM 2303 C CA . HIS B 1 136 ? 24.803 76.268 26.549 1.00 32.76 166 HIS B CA 1
ATOM 2304 C C . HIS B 1 136 ? 24.708 77.826 26.463 1.00 30.63 166 HIS B C 1
ATOM 2305 O O . HIS B 1 136 ? 24.938 78.403 25.384 1.00 31.39 166 HIS B O 1
ATOM 2312 N N . ASN B 1 137 ? 24.314 78.481 27.554 1.00 28.41 167 ASN B N 1
ATOM 2313 C CA . ASN B 1 137 ? 24.315 79.964 27.619 1.00 28.64 167 ASN B CA 1
ATOM 2314 C C . ASN B 1 137 ? 23.185 80.629 26.854 1.00 28.54 167 ASN B C 1
ATOM 2315 O O . ASN B 1 137 ? 23.247 81.828 26.595 1.00 28.87 167 ASN B O 1
ATOM 2320 N N . LEU B 1 138 ? 22.155 79.839 26.496 1.00 29.20 168 LEU B N 1
ATOM 2321 C CA . LEU B 1 138 ? 20.982 80.305 25.759 1.00 30.14 168 LEU B CA 1
ATOM 2322 C C . LEU B 1 138 ? 19.782 80.080 26.692 1.00 31.01 168 LEU B C 1
ATOM 2323 O O . LEU B 1 138 ? 19.636 78.993 27.229 1.00 32.47 168 LEU B O 1
ATOM 2328 N N . THR B 1 139 ? 18.932 81.064 26.936 1.00 31.02 169 THR B N 1
ATOM 2329 C CA . THR B 1 139 ? 17.842 80.813 27.863 1.00 31.54 169 THR B CA 1
ATOM 2330 C C . THR B 1 139 ? 16.526 80.591 27.140 1.00 31.94 169 THR B C 1
ATOM 2331 O O . THR B 1 139 ? 16.448 80.799 25.934 1.00 31.57 169 THR B O 1
ATOM 2335 N N . SER B 1 140 ? 15.480 80.252 27.900 1.00 32.20 170 SER B N 1
ATOM 2336 C CA . SER B 1 140 ? 14.126 80.073 27.326 1.00 32.81 170 SER B CA 1
ATOM 2337 C C . SER B 1 140 ? 13.585 81.363 26.737 1.00 31.15 170 SER B C 1
ATOM 2338 O O . SER B 1 140 ? 12.972 81.347 25.662 1.00 30.04 170 SER B O 1
ATOM 2341 N N . ALA B 1 141 ? 13.832 82.492 27.411 1.00 30.25 171 ALA B N 1
ATOM 2342 C CA . ALA B 1 141 ? 13.426 83.769 26.855 1.00 28.78 171 ALA B CA 1
ATOM 2343 C C . ALA B 1 141 ? 14.120 84.048 25.521 1.00 28.31 171 ALA B C 1
ATOM 2344 O O . ALA B 1 141 ? 13.495 84.561 24.599 1.00 29.50 171 ALA B O 1
ATOM 2346 N N . ASP B 1 142 ? 15.392 83.696 25.397 1.00 27.58 172 ASP B N 1
ATOM 2347 C CA . ASP B 1 142 ? 16.112 83.876 24.113 1.00 27.54 172 ASP B CA 1
ATOM 2348 C C . ASP B 1 142 ? 15.424 83.033 23.031 1.00 27.14 172 ASP B C 1
ATOM 2349 O O . ASP B 1 142 ? 15.199 83.501 21.914 1.00 26.34 172 ASP B O 1
ATOM 2354 N N . VAL B 1 143 ? 15.102 81.777 23.374 1.00 27.60 173 VAL B N 1
ATOM 2355 C CA . VAL B 1 143 ? 14.484 80.865 22.384 1.00 28.59 173 VAL B CA 1
ATOM 2356 C C . VAL B 1 143 ? 13.074 81.337 22.042 1.00 28.68 173 VAL B C 1
ATOM 2357 O O . VAL B 1 143 ? 12.695 81.335 20.887 1.00 28.55 173 VAL B O 1
ATOM 2361 N N . GLU B 1 144 ? 12.323 81.760 23.068 1.00 30.16 174 GLU B N 1
ATOM 2362 C CA . GLU B 1 144 ? 10.990 82.347 22.928 1.00 33.01 174 GLU B CA 1
ATOM 2363 C C . GLU B 1 144 ? 10.921 83.588 22.030 1.00 32.50 174 GLU B C 1
ATOM 2364 O O . GLU B 1 144 ? 9.978 83.722 21.244 1.00 33.17 174 GLU B O 1
ATOM 2370 N N . ALA B 1 145 ? 11.892 84.500 22.126 1.00 31.35 175 ALA B N 1
ATOM 2371 C CA . ALA B 1 145 ? 11.890 85.653 21.244 1.00 30.24 175 ALA B CA 1
ATOM 2372 C C . ALA B 1 145 ? 12.130 85.220 19.780 1.00 30.50 175 ALA B C 1
ATOM 2373 O O . ALA B 1 145 ? 11.541 85.797 18.832 1.00 29.69 175 ALA B O 1
ATOM 2375 N N . ILE B 1 146 ? 12.959 84.199 19.572 1.00 29.34 176 ILE B N 1
ATOM 2376 C CA . ILE B 1 146 ? 13.074 83.662 18.230 1.00 29.98 176 ILE B CA 1
ATOM 2377 C C . ILE B 1 146 ? 11.748 83.037 17.777 1.00 31.55 176 ILE B C 1
ATOM 2378 O O . ILE B 1 146 ? 11.342 83.244 16.641 1.00 30.93 176 ILE B O 1
ATOM 2383 N N . PHE B 1 147 ? 11.120 82.230 18.645 1.00 33.12 177 PHE B N 1
ATOM 2384 C CA . PHE B 1 147 ? 9.925 81.482 18.266 1.00 34.28 177 PHE B CA 1
ATOM 2385 C C . PHE B 1 147 ? 8.846 82.473 17.868 1.00 35.11 177 PHE B C 1
ATOM 2386 O O . PHE B 1 147 ? 8.237 82.321 16.803 1.00 34.61 177 PHE B O 1
ATOM 2394 N N . SER B 1 148 ? 8.629 83.480 18.725 1.00 34.83 178 SER B N 1
ATOM 2395 C CA . SER B 1 148 ? 7.562 84.458 18.503 1.00 36.33 178 SER B CA 1
ATOM 2396 C C . SER B 1 148 ? 7.782 85.295 17.245 1.00 36.30 178 SER B C 1
ATOM 2397 O O . SER B 1 148 ? 6.823 85.588 16.519 1.00 36.05 178 SER B O 1
ATOM 2400 N N . THR B 1 149 ? 9.034 85.636 16.940 1.00 36.13 179 THR B N 1
ATOM 2401 C CA . THR B 1 149 ? 9.319 86.382 15.701 1.00 37.05 179 THR B CA 1
ATOM 2402 C C . THR B 1 149 ? 9.185 85.483 14.464 1.00 38.87 179 THR B C 1
ATOM 2403 O O . THR B 1 149 ? 8.731 85.925 13.399 1.00 36.86 179 THR B O 1
ATOM 2407 N N . PHE B 1 150 ? 9.590 84.217 14.619 1.00 41.29 180 PHE 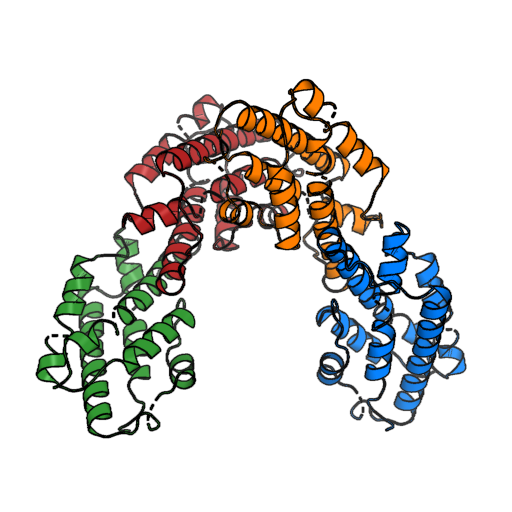B N 1
ATOM 2408 C CA . PHE B 1 150 ? 9.542 83.231 13.529 1.00 43.92 180 PHE B CA 1
ATOM 2409 C C . PHE B 1 150 ? 8.103 83.104 13.012 1.00 44.88 180 PHE B C 1
ATOM 2410 O O . PHE B 1 150 ? 7.876 83.163 11.828 1.00 45.17 180 PHE B O 1
ATOM 2418 N N . ASN B 1 151 ? 7.143 83.017 13.924 1.00 46.59 181 ASN B N 1
ATOM 2419 C CA . ASN B 1 151 ? 5.711 82.908 13.580 1.00 48.75 181 ASN B CA 1
ATOM 2420 C C . ASN B 1 151 ? 5.041 84.139 12.949 1.00 49.32 181 ASN B C 1
ATOM 2421 O O . ASN B 1 151 ? 3.879 84.076 12.518 1.00 50.26 181 ASN B O 1
ATOM 2426 N N . GLN B 1 152 ? 5.766 85.246 12.869 1.00 49.36 182 GLN B N 1
ATOM 2427 C CA . GLN B 1 152 ? 5.229 86.482 12.307 1.00 49.42 182 GLN B CA 1
ATOM 2428 C C . GLN B 1 152 ? 5.875 86.750 10.950 1.00 49.06 182 GLN B C 1
ATOM 2429 O O . GLN B 1 152 ? 5.620 87.785 10.305 1.00 49.15 182 GLN B O 1
ATOM 2435 N N . VAL B 1 153 ? 6.739 85.831 10.514 1.00 48.73 183 VAL B N 1
ATOM 2436 C CA . VAL B 1 153 ? 7.276 85.929 9.150 1.00 48.40 183 VAL B CA 1
ATOM 2437 C C . VAL B 1 153 ? 6.144 85.640 8.157 1.00 49.05 183 VAL B C 1
ATOM 2438 O O . VAL B 1 153 ? 5.359 84.708 8.355 1.00 47.85 183 VAL B O 1
ATOM 2442 N N . LYS B 1 154 ? 6.072 86.454 7.106 1.00 49.68 184 LYS B N 1
ATOM 2443 C CA . LYS B 1 154 ? 5.006 86.368 6.125 1.00 51.67 184 LYS B CA 1
ATOM 2444 C C . LYS B 1 154 ? 5.556 86.483 4.717 1.00 52.21 184 LYS B C 1
ATOM 2445 O O . LYS B 1 154 ? 6.489 87.253 4.464 1.00 52.14 184 LYS B O 1
ATOM 2451 N N . LEU B 1 155 ? 4.945 85.734 3.801 1.00 53.64 185 LEU B N 1
ATOM 2452 C CA . LEU B 1 155 ? 5.190 85.922 2.370 1.00 55.37 185 LEU B CA 1
ATOM 2453 C C . LEU B 1 155 ? 4.725 87.310 1.910 1.00 56.51 185 LEU B C 1
ATOM 2454 O O . LEU B 1 155 ? 3.806 87.887 2.508 1.00 56.66 185 LEU B O 1
ATOM 2459 N N . LYS B 1 156 ? 5.437 87.852 0.917 1.00 58.28 186 LYS B N 1
ATOM 2460 C CA . LYS B 1 156 ? 5.013 88.981 0.059 1.00 60.32 186 LYS B CA 1
ATOM 2461 C C . LYS B 1 156 ? 6.137 89.621 -0.789 1.00 61.24 186 LYS B C 1
ATOM 2462 O O . LYS B 1 156 ? 7.296 89.189 -0.810 1.00 62.46 186 LYS B O 1
ATOM 2469 N N . GLN C 1 1 ? 12.806 46.431 66.106 1.00 72.41 31 GLN C N 1
ATOM 2470 C CA . GLN C 1 1 ? 12.353 47.090 64.836 1.00 72.29 31 GLN C CA 1
ATOM 2471 C C . GLN C 1 1 ? 10.991 46.560 64.388 1.00 71.49 31 GLN C C 1
ATOM 2472 O O . GLN C 1 1 ? 10.881 45.422 63.909 1.00 71.40 31 GLN C O 1
ATOM 2478 N N . GLN C 1 2 ? 9.960 47.393 64.558 1.00 70.60 32 GLN C N 1
ATOM 2479 C CA . GLN C 1 2 ? 8.602 47.054 64.111 1.00 69.22 32 GLN C CA 1
ATOM 2480 C C . GLN C 1 2 ? 8.002 48.075 63.119 1.00 67.64 32 GLN C C 1
ATOM 2481 O O . GLN C 1 2 ? 7.181 47.692 62.267 1.00 67.53 32 GLN C O 1
ATOM 2487 N N . CYS C 1 3 ? 8.412 49.348 63.226 1.00 65.08 33 CYS C N 1
ATOM 2488 C CA . CYS C 1 3 ? 7.869 50.432 62.379 1.00 63.14 33 CYS C CA 1
ATOM 2489 C C . CYS C 1 3 ? 8.916 51.094 61.478 1.00 60.87 33 CYS C C 1
ATOM 2490 O O . CYS C 1 3 ? 10.116 51.038 61.768 1.00 61.16 33 CYS C O 1
ATOM 2493 N N . GLY C 1 4 ? 8.445 51.718 60.395 1.00 57.68 34 GLY C N 1
ATOM 2494 C CA . GLY C 1 4 ? 9.291 52.428 59.429 1.00 53.95 34 GLY C CA 1
ATOM 2495 C C . GLY C 1 4 ? 10.314 51.567 58.711 1.00 51.61 34 GLY C C 1
ATOM 2496 O O . GLY C 1 4 ? 11.361 52.070 58.304 1.00 51.59 34 GLY C O 1
ATOM 2497 N N . GLN C 1 5 ? 10.005 50.280 58.534 1.00 48.73 35 GLN C N 1
ATOM 2498 C CA . GLN C 1 5 ? 10.968 49.291 58.006 1.00 46.38 35 GLN C CA 1
ATOM 2499 C C . GLN C 1 5 ? 10.681 48.807 56.560 1.00 43.32 35 GLN C C 1
ATOM 2500 O O . GLN C 1 5 ? 11.269 47.826 56.096 1.00 42.30 35 GLN C O 1
ATOM 2506 N N . THR C 1 6 ? 9.785 49.492 55.850 1.00 41.00 36 THR C N 1
ATOM 2507 C CA . THR C 1 6 ? 9.414 49.068 54.490 1.00 37.56 36 THR C CA 1
ATOM 2508 C C . THR C 1 6 ? 10.438 49.548 53.437 1.00 36.04 36 THR C C 1
ATOM 2509 O O . THR C 1 6 ? 10.838 48.774 52.562 1.00 36.10 36 THR C O 1
ATOM 2513 N N . ALA C 1 7 ? 10.852 50.811 53.536 1.00 33.76 37 ALA C N 1
ATOM 2514 C CA . ALA C 1 7 ? 11.806 51.434 52.588 1.00 33.35 37 ALA C CA 1
ATOM 2515 C C . ALA C 1 7 ? 13.090 50.658 52.322 1.00 32.72 37 ALA C C 1
ATOM 2516 O O . ALA C 1 7 ? 13.473 50.524 51.164 1.00 33.88 37 ALA C O 1
ATOM 2518 N N . PRO C 1 8 ? 13.748 50.113 53.370 1.00 32.03 38 PRO C N 1
ATOM 2519 C CA . PRO C 1 8 ? 14.919 49.278 53.138 1.00 31.32 38 PRO C CA 1
ATOM 2520 C C . PRO C 1 8 ? 14.648 48.079 52.214 1.00 30.10 38 PRO C C 1
ATOM 2521 O O . PRO C 1 8 ? 15.519 47.679 51.451 1.00 30.64 38 PRO C O 1
ATOM 2525 N N . LEU C 1 9 ? 13.453 47.520 52.310 1.00 28.65 39 LEU C N 1
ATOM 2526 C CA . LEU C 1 9 ? 13.049 46.363 51.512 1.00 28.59 39 LEU C CA 1
ATOM 2527 C C . LEU C 1 9 ? 12.777 46.773 50.053 1.00 27.09 39 LEU C C 1
ATOM 2528 O O . LEU C 1 9 ? 13.142 46.049 49.108 1.00 26.28 39 LEU C O 1
ATOM 2533 N N . ILE C 1 10 ? 12.169 47.942 49.908 1.00 25.43 40 ILE C N 1
ATOM 2534 C CA . ILE C 1 10 ? 11.913 48.514 48.604 1.00 26.64 40 ILE C CA 1
ATOM 2535 C C . ILE C 1 10 ? 13.275 48.798 47.933 1.00 26.70 40 ILE C C 1
ATOM 2536 O O . ILE C 1 10 ? 13.504 48.452 46.762 1.00 25.54 40 ILE C O 1
ATOM 2541 N N . ASN C 1 11 ? 14.192 49.405 48.697 1.00 27.00 41 ASN C N 1
ATOM 2542 C CA . ASN C 1 11 ? 15.529 49.646 48.185 1.00 28.24 41 ASN C CA 1
ATOM 2543 C C . ASN C 1 11 ? 16.176 48.369 47.680 1.00 28.29 41 ASN C C 1
ATOM 2544 O O . ASN C 1 11 ? 16.796 48.330 46.603 1.00 28.68 41 ASN C O 1
ATOM 2549 N N . GLU C 1 12 ? 16.093 47.331 48.498 1.00 29.21 42 GLU C N 1
ATOM 2550 C CA . GLU C 1 12 ? 16.719 46.052 48.184 1.00 31.03 42 GLU C CA 1
ATOM 2551 C C . GLU C 1 12 ? 16.144 45.379 46.898 1.00 29.63 42 GLU C C 1
ATOM 2552 O O . GLU C 1 12 ? 16.911 44.838 46.095 1.00 29.45 42 GLU C O 1
ATOM 2558 N N . ARG C 1 13 ? 14.825 45.397 46.732 1.00 28.01 43 ARG C N 1
ATOM 2559 C CA . ARG C 1 13 ? 14.183 44.910 45.491 1.00 27.62 43 ARG C CA 1
ATOM 2560 C C . ARG C 1 13 ? 14.768 45.650 44.255 1.00 26.10 43 ARG C C 1
ATOM 2561 O O . ARG C 1 13 ? 15.169 45.029 43.266 1.00 26.63 43 ARG C O 1
ATOM 2569 N N . LEU C 1 14 ? 14.883 46.970 44.365 1.00 25.09 44 LEU C N 1
ATOM 2570 C CA . LEU C 1 14 ? 15.420 47.829 43.302 1.00 24.51 44 LEU C CA 1
ATOM 2571 C C . LEU C 1 14 ? 16.917 47.603 43.000 1.00 24.76 44 LEU C C 1
ATOM 2572 O O . LEU C 1 14 ? 17.368 47.910 41.919 1.00 24.26 44 LEU C O 1
ATOM 2577 N N . SER C 1 15 ? 17.663 47.008 43.950 1.00 25.78 45 SER C N 1
ATOM 2578 C CA . SER C 1 15 ? 19.068 46.686 43.755 1.00 27.27 45 SER C CA 1
ATOM 2579 C C . SER C 1 15 ? 19.260 45.540 42.767 1.00 26.53 45 SER C C 1
ATOM 2580 O O . SER C 1 15 ? 20.359 45.303 42.326 1.00 27.81 45 SER C O 1
ATOM 2583 N N . TYR C 1 16 ? 18.205 44.806 42.448 1.00 26.58 46 TYR C N 1
ATOM 2584 C CA . TYR C 1 16 ? 18.310 43.743 41.481 1.00 25.78 46 TYR C CA 1
ATOM 2585 C C . TYR C 1 16 ? 18.126 44.216 40.049 1.00 24.81 46 TYR C C 1
ATOM 2586 O O . TYR C 1 16 ? 18.299 43.452 39.142 1.00 24.23 46 TYR C O 1
ATOM 2603 N N . LYS C 1 18 ? 19.698 46.253 37.976 1.00 22.70 48 LYS C N 1
ATOM 2604 C CA . LYS C 1 18 ? 20.839 46.278 37.078 1.00 24.44 48 LYS C CA 1
ATOM 2605 C C . LYS C 1 18 ? 20.981 44.898 36.463 1.00 24.12 48 LYS C C 1
ATOM 2606 O O . LYS C 1 18 ? 21.198 44.788 35.240 1.00 23.60 48 LYS C O 1
ATOM 2612 N N . ASP C 1 19 ? 20.841 43.853 37.282 1.00 23.56 49 ASP C N 1
ATOM 2613 C CA . ASP C 1 19 ? 20.932 42.472 36.736 1.00 24.88 49 ASP C CA 1
ATOM 2614 C C . ASP C 1 19 ? 19.932 42.214 35.634 1.00 23.67 49 ASP C C 1
ATOM 2615 O O . ASP C 1 19 ? 20.248 41.597 34.620 1.00 23.50 49 ASP C O 1
ATOM 2620 N N . VAL C 1 20 ? 18.715 42.674 35.857 1.00 22.69 50 VAL C N 1
ATOM 2621 C CA . VAL C 1 20 ? 17.627 42.474 34.880 1.00 21.79 50 VAL C CA 1
ATOM 2622 C C . VAL C 1 20 ? 17.935 43.254 33.617 1.00 22.57 50 VAL C C 1
ATOM 2623 O O . VAL C 1 20 ? 17.783 42.719 32.534 1.00 23.95 50 VAL C O 1
ATOM 2627 N N . ALA C 1 21 ? 18.407 44.501 33.773 1.00 22.29 51 ALA C N 1
ATOM 2628 C CA . ALA C 1 21 ? 18.830 45.370 32.666 1.00 22.52 51 ALA C CA 1
ATOM 2629 C C . ALA C 1 21 ? 19.883 44.663 31.824 1.00 21.50 51 ALA C C 1
ATOM 2630 O O . ALA C 1 21 ? 19.822 44.673 30.585 1.00 22.40 51 ALA C O 1
ATOM 2632 N N . GLY C 1 22 ? 20.875 44.071 32.483 1.00 22.20 52 GLY C N 1
ATOM 2633 C CA . GLY C 1 22 ? 21.968 43.425 31.709 1.00 20.79 52 GLY C CA 1
ATOM 2634 C C . GLY C 1 22 ? 21.552 42.135 31.063 1.00 21.17 52 GLY C C 1
ATOM 2635 O O . GLY C 1 22 ? 22.015 41.809 29.963 1.00 22.72 52 GLY C O 1
ATOM 2636 N N . TYR C 1 23 ? 20.681 41.374 31.728 1.00 21.63 53 TYR C N 1
ATOM 2637 C CA . TYR C 1 23 ? 20.027 40.197 31.111 1.00 20.12 53 TYR C CA 1
ATOM 2638 C C . TYR C 1 23 ? 19.301 40.612 29.803 1.00 21.00 53 TYR C C 1
ATOM 2639 O O . TYR C 1 23 ? 19.426 39.951 28.760 1.00 21.06 53 TYR C O 1
ATOM 2648 N N . LYS C 1 24 ? 18.557 41.714 29.857 1.00 20.34 54 LYS C N 1
ATOM 2649 C CA . LYS C 1 24 ? 17.794 42.190 28.705 1.00 20.43 54 LYS C CA 1
ATOM 2650 C C . LYS C 1 24 ? 18.693 42.696 27.566 1.00 22.27 54 LYS C C 1
ATOM 2651 O O . LYS C 1 24 ? 18.413 42.432 26.389 1.00 22.12 54 LYS C O 1
ATOM 2657 N N . ALA C 1 25 ? 19.757 43.405 27.934 1.00 21.73 55 ALA C N 1
ATOM 2658 C CA . ALA C 1 25 ? 20.744 43.930 26.987 1.00 24.18 55 ALA C CA 1
ATOM 2659 C C . ALA C 1 25 ? 21.462 42.815 26.289 1.00 24.58 55 ALA C C 1
ATOM 2660 O O . ALA C 1 25 ? 21.569 42.851 25.067 1.00 25.12 55 ALA C O 1
ATOM 2662 N N . GLU C 1 26 ? 21.967 41.830 27.048 1.00 24.89 56 GLU C N 1
ATOM 2663 C CA . GLU C 1 26 ? 22.626 40.690 26.412 1.00 27.32 56 GLU C CA 1
ATOM 2664 C C . GLU C 1 26 ? 21.749 40.016 25.374 1.00 25.64 56 GLU C C 1
ATOM 2665 O O . GLU C 1 26 ? 22.224 39.527 24.365 1.00 24.74 56 GLU C O 1
ATOM 2671 N N . ASN C 1 27 ? 20.463 39.907 25.691 1.00 24.94 57 ASN C N 1
ATOM 2672 C CA . ASN C 1 27 ? 19.517 39.235 24.805 1.00 23.53 57 ASN C CA 1
ATOM 2673 C C . ASN C 1 27 ? 18.765 40.091 23.790 1.00 23.56 57 ASN C C 1
ATOM 2674 O O . ASN C 1 27 ? 17.921 39.564 23.051 1.00 22.95 57 ASN C O 1
ATOM 2679 N N . HIS C 1 28 ? 19.075 41.404 23.772 1.00 23.06 58 HIS C N 1
ATOM 2680 C CA . HIS C 1 28 ? 18.410 42.384 22.917 1.00 23.24 58 HIS C CA 1
ATOM 2681 C C . HIS C 1 28 ? 16.899 42.424 23.117 1.00 22.51 58 HIS C C 1
ATOM 2682 O O . HIS C 1 28 ? 16.119 42.492 22.133 1.00 20.18 58 HIS C O 1
ATOM 2689 N N . LEU C 1 29 ? 16.482 42.313 24.377 1.00 22.64 59 LEU C N 1
ATOM 2690 C CA . LEU C 1 29 ? 15.055 42.300 24.709 1.00 23.02 59 LEU C CA 1
ATOM 2691 C C . LEU C 1 29 ? 14.612 43.695 25.144 1.00 23.85 59 LEU C C 1
ATOM 2692 O O . LEU C 1 29 ? 15.391 44.429 25.734 1.00 22.85 59 LEU C O 1
ATOM 2697 N N . PRO C 1 30 ? 13.341 44.054 24.862 1.00 24.62 60 PRO C N 1
ATOM 2698 C CA . PRO C 1 30 ? 12.746 45.301 25.351 1.00 23.78 60 PRO C CA 1
ATOM 2699 C C . PRO C 1 30 ? 12.649 45.387 26.887 1.00 22.31 60 PRO C C 1
ATOM 2700 O O . PRO C 1 30 ? 12.474 44.389 27.595 1.00 21.16 60 PRO C O 1
ATOM 2704 N N . ILE C 1 31 ? 12.764 46.594 27.397 1.00 21.31 61 ILE C N 1
ATOM 2705 C CA . ILE C 1 31 ? 12.661 46.766 28.831 1.00 21.71 61 ILE C CA 1
ATOM 2706 C C . ILE C 1 31 ? 11.222 46.518 29.303 1.00 21.34 61 ILE C C 1
ATOM 2707 O O . ILE C 1 31 ? 10.991 45.901 30.346 1.00 19.73 61 ILE C O 1
ATOM 2712 N N . GLU C 1 32 ? 10.265 46.977 28.506 1.00 21.06 62 GLU C N 1
ATOM 2713 C CA . GLU C 1 32 ? 8.871 46.825 28.850 1.00 22.44 62 GLU C CA 1
ATOM 2714 C C . GLU C 1 32 ? 8.336 45.495 28.319 1.00 22.09 62 GLU C C 1
ATOM 2715 O O . GLU C 1 32 ? 8.429 45.159 27.133 1.00 19.02 62 GLU C O 1
ATOM 2721 N N . ASP C 1 33 ? 7.813 44.721 29.251 1.00 23.34 63 ASP C N 1
ATOM 2722 C CA . ASP C 1 33 ? 7.252 43.406 28.944 1.00 24.50 63 ASP C CA 1
ATOM 2723 C C . ASP C 1 33 ? 5.940 43.364 29.705 1.00 24.35 63 ASP C C 1
ATOM 2724 O O . ASP C 1 33 ? 5.944 43.092 30.896 1.00 23.25 63 ASP C O 1
ATOM 2729 N N . ARG C 1 34 ? 4.815 43.645 29.041 1.00 22.98 64 ARG C N 1
ATOM 2730 C CA . ARG C 1 34 ? 3.588 43.782 29.785 1.00 23.34 64 ARG C CA 1
ATOM 2731 C C . ARG C 1 34 ? 3.085 42.473 30.319 1.00 23.22 64 ARG C C 1
ATOM 2732 O O . ARG C 1 34 ? 2.397 42.468 31.336 1.00 22.01 64 ARG C O 1
ATOM 2740 N N . ILE C 1 35 ? 3.461 41.371 29.671 1.00 22.16 65 ILE C N 1
ATOM 2741 C CA . ILE C 1 35 ? 3.124 40.052 30.213 1.00 23.61 65 ILE C CA 1
ATOM 2742 C C . ILE C 1 35 ? 3.788 39.846 31.581 1.00 23.16 65 ILE C C 1
ATOM 2743 O O . ILE C 1 35 ? 3.131 39.432 32.551 1.00 22.32 65 ILE C O 1
ATOM 2748 N N . GLN C 1 36 ? 5.092 40.117 31.657 1.00 24.34 66 GLN C N 1
ATOM 2749 C CA . GLN C 1 36 ? 5.784 39.984 32.923 1.00 24.33 66 GLN C CA 1
ATOM 2750 C C . GLN C 1 36 ? 5.172 40.973 33.965 1.00 24.57 66 GLN C C 1
ATOM 2751 O O . GLN C 1 36 ? 5.034 40.653 35.142 1.00 24.35 66 GLN C O 1
ATOM 2757 N N . GLU C 1 37 ? 4.813 42.184 33.543 1.00 24.82 67 GLU C N 1
ATOM 2758 C CA . GLU C 1 37 ? 4.288 43.147 34.523 1.00 24.56 67 GLU C CA 1
ATOM 2759 C C . GLU C 1 37 ? 2.922 42.670 35.093 1.00 23.84 67 GLU C C 1
ATOM 2760 O O . GLU C 1 37 ? 2.686 42.795 36.279 1.00 22.16 67 GLU C O 1
ATOM 2766 N N . GLU C 1 38 ? 2.031 42.165 34.239 1.00 22.79 68 GLU C N 1
ATOM 2767 C CA . GLU C 1 38 ? 0.728 41.704 34.714 1.00 23.62 68 GLU C CA 1
ATOM 2768 C C . GLU C 1 38 ? 0.897 40.504 35.627 1.00 23.00 68 GLU C C 1
ATOM 2769 O O . GLU C 1 38 ? 0.148 40.360 36.578 1.00 22.80 68 GLU C O 1
ATOM 2775 N N . LYS C 1 39 ? 1.909 39.673 35.351 1.00 22.77 69 LYS C N 1
ATOM 2776 C CA . LYS C 1 39 ? 2.212 38.542 36.218 1.00 24.06 69 LYS C CA 1
ATOM 2777 C C . LYS C 1 39 ? 2.665 39.006 37.624 1.00 24.19 69 LYS C C 1
ATOM 2778 O O . LYS C 1 39 ? 2.152 38.531 38.629 1.00 24.46 69 LYS C O 1
ATOM 2784 N N . VAL C 1 40 ? 3.565 39.982 37.665 1.00 23.61 70 VAL C N 1
ATOM 2785 C CA . VAL C 1 40 ? 4.046 40.574 38.915 1.00 24.16 70 VAL C CA 1
ATOM 2786 C C . VAL C 1 40 ? 2.869 41.240 39.658 1.00 23.98 70 VAL C C 1
ATOM 2787 O O . VAL C 1 40 ? 2.700 41.112 40.882 1.00 20.99 70 VAL C O 1
ATOM 2791 N N . ILE C 1 41 ? 2.030 41.942 38.902 1.00 23.00 71 ILE C N 1
ATOM 2792 C CA . ILE C 1 41 ? 0.892 42.618 39.533 1.00 24.20 71 ILE C CA 1
ATOM 2793 C C . ILE C 1 41 ? -0.131 41.616 40.094 1.00 24.55 71 ILE C C 1
ATOM 2794 O O . ILE C 1 41 ? -0.605 41.739 41.244 1.00 24.38 71 ILE C O 1
ATOM 2799 N N . ASN C 1 42 ? -0.426 40.597 39.303 1.00 25.49 72 ASN C N 1
ATOM 2800 C CA . ASN C 1 42 ? -1.360 39.564 39.710 1.00 28.68 72 ASN C CA 1
ATOM 2801 C C . ASN C 1 42 ? -0.850 38.746 40.934 1.00 27.95 72 ASN C C 1
ATOM 2802 O O . ASN C 1 42 ? -1.646 38.411 41.823 1.00 27.34 72 ASN C O 1
ATOM 2807 N N . SER C 1 43 ? 0.445 38.452 40.992 1.00 27.28 73 SER C N 1
ATOM 2808 C CA . SER C 1 43 ? 1.007 37.774 42.163 1.00 29.10 73 SER C CA 1
ATOM 2809 C C . SER C 1 43 ? 0.930 38.657 43.416 1.00 29.14 73 SER C C 1
ATOM 2810 O O . SER C 1 43 ? 0.565 38.174 44.507 1.00 27.91 73 SER C O 1
ATOM 2813 N N . ALA C 1 44 ? 1.271 39.943 43.263 1.00 28.12 74 ALA C N 1
ATOM 2814 C CA . ALA C 1 44 ? 1.202 40.852 44.414 1.00 27.89 74 ALA C CA 1
ATOM 2815 C C . ALA C 1 44 ? -0.229 40.910 44.918 1.00 28.72 74 ALA C C 1
ATOM 2816 O O . ALA C 1 44 ? -0.474 40.841 46.115 1.00 28.76 74 ALA C O 1
ATOM 2826 N N . ALA C 1 46 ? -2.640 38.706 44.810 1.00 32.33 76 ALA C N 1
ATOM 2827 C CA . ALA C 1 46 ? -3.029 37.492 45.499 1.00 33.48 76 ALA C CA 1
ATOM 2828 C C . ALA C 1 46 ? -2.407 37.395 46.911 1.00 34.29 76 ALA C C 1
ATOM 2829 O O . ALA C 1 46 ? -3.030 36.883 47.810 1.00 34.59 76 ALA C O 1
ATOM 2831 N N . GLN C 1 47 ? -1.194 37.885 47.091 1.00 34.33 77 GLN C N 1
ATOM 2832 C CA . GLN C 1 47 ? -0.560 37.944 48.399 1.00 36.83 77 GLN C CA 1
ATOM 2833 C C . GLN C 1 47 ? -1.174 38.942 49.346 1.00 38.07 77 GLN C C 1
ATOM 2834 O O . GLN C 1 47 ? -1.457 38.622 50.520 1.00 37.41 77 GLN C O 1
ATOM 2840 N N . ALA C 1 48 ? -1.360 40.165 48.847 1.00 39.46 78 ALA C N 1
ATOM 2841 C CA . ALA C 1 48 ? -2.142 41.171 49.550 1.00 41.47 78 ALA C CA 1
ATOM 2842 C C . ALA C 1 48 ? -3.361 40.488 50.212 1.00 42.32 78 ALA C C 1
ATOM 2843 O O . ALA C 1 48 ? -3.611 40.665 51.403 1.00 42.36 78 ALA C O 1
ATOM 2845 N N . GLU C 1 49 ? -4.063 39.676 49.424 1.00 44.02 79 GLU C N 1
ATOM 2846 C CA . GLU C 1 49 ? -5.151 38.795 49.856 1.00 45.14 79 GLU C CA 1
ATOM 2847 C C . GLU C 1 49 ? -4.818 37.920 51.073 1.00 44.64 79 GLU C C 1
ATOM 2848 O O . GLU C 1 49 ? -5.553 37.938 52.057 1.00 44.91 79 GLU C O 1
ATOM 2854 N N . SER C 1 50 ? -3.741 37.130 51.000 1.00 43.95 80 SER C N 1
ATOM 2855 C CA . SER C 1 50 ? -3.358 36.295 52.151 1.00 44.53 80 SER C CA 1
ATOM 2856 C C . SER C 1 50 ? -2.991 37.135 53.396 1.00 44.27 80 SER C C 1
ATOM 2857 O O . SER C 1 50 ? -3.257 36.732 54.549 1.00 45.54 80 SER C O 1
ATOM 2860 N N . LEU C 1 51 ? -2.456 38.336 53.150 1.00 41.70 81 LEU C N 1
ATOM 2861 C CA . LEU C 1 51 ? -1.947 39.204 54.219 1.00 39.41 81 LEU C CA 1
ATOM 2862 C C . LEU C 1 51 ? -2.980 40.118 54.859 1.00 38.22 81 LEU C C 1
ATOM 2863 O O . LEU C 1 51 ? -2.663 40.866 55.786 1.00 38.31 81 LEU C O 1
ATOM 2868 N N . GLY C 1 52 ? -4.226 40.046 54.406 1.00 37.53 82 GLY C N 1
ATOM 2869 C CA . GLY C 1 52 ? -5.257 40.939 54.933 1.00 36.38 82 GLY C CA 1
ATOM 2870 C C . GLY C 1 52 ? -5.184 42.359 54.413 1.00 36.01 82 GLY C C 1
ATOM 2871 O O . GLY C 1 52 ? -5.726 43.285 55.027 1.00 35.62 82 GLY C O 1
ATOM 2872 N N . LEU C 1 53 ? -4.525 42.560 53.269 1.00 34.81 83 LEU C N 1
ATOM 2873 C CA . LEU C 1 53 ? -4.536 43.886 52.636 1.00 34.23 83 LEU C CA 1
ATOM 2874 C C . LEU C 1 53 ? -5.673 43.995 51.604 1.00 34.39 83 LEU C C 1
ATOM 2875 O O . LEU C 1 53 ? -6.078 43.008 51.038 1.00 34.40 83 LEU C O 1
ATOM 2880 N N . ASN C 1 54 ? -6.181 45.198 51.374 1.00 34.61 84 ASN C N 1
ATOM 2881 C CA . ASN C 1 54 ? -7.086 45.432 50.238 1.00 35.33 84 ASN C CA 1
ATOM 2882 C C . ASN C 1 54 ? -6.328 45.265 48.886 1.00 34.69 84 ASN C C 1
ATOM 2883 O O . ASN C 1 54 ? -5.348 45.977 48.621 1.00 33.60 84 ASN C O 1
ATOM 2888 N N . GLY C 1 55 ? -6.784 44.332 48.047 1.00 34.34 85 GLY C N 1
ATOM 2889 C CA . GLY C 1 55 ? -6.053 43.922 46.849 1.00 34.55 85 GLY C CA 1
ATOM 2890 C C . GLY C 1 55 ? -5.872 45.040 45.838 1.00 35.35 85 GLY C C 1
ATOM 2891 O O . GLY C 1 55 ? -4.791 45.253 45.356 1.00 34.22 85 GLY C O 1
ATOM 2892 N N . GLU C 1 56 ? -6.942 45.781 45.546 1.00 35.91 86 GLU C N 1
ATOM 2893 C CA . GLU C 1 56 ? -6.846 46.890 44.623 1.00 37.30 86 GLU C CA 1
ATOM 2894 C C . GLU C 1 56 ? -5.919 47.991 45.151 1.00 35.89 86 GLU C C 1
ATOM 2895 O O . GLU C 1 56 ? -5.307 48.724 44.350 1.00 33.84 86 GLU C O 1
ATOM 2901 N N . SER C 1 57 ? -5.804 48.097 46.486 1.00 34.53 87 SER C N 1
ATOM 2902 C CA . SER C 1 57 ? -5.006 49.177 47.074 1.00 33.95 87 SER C CA 1
ATOM 2903 C C . SER C 1 57 ? -3.501 49.021 46.875 1.00 33.26 87 SER C C 1
ATOM 2904 O O . SER C 1 57 ? -2.754 49.970 47.057 1.00 33.92 87 SER C O 1
ATOM 2907 N N . ILE C 1 58 ? -3.079 47.818 46.512 1.00 32.00 88 ILE C N 1
ATOM 2908 C CA . ILE C 1 58 ? -1.681 47.478 46.319 1.00 32.70 88 ILE C CA 1
ATOM 2909 C C . ILE C 1 58 ? -1.166 47.734 44.888 1.00 31.23 88 ILE C C 1
ATOM 2910 O O . ILE C 1 58 ? 0.033 47.909 44.672 1.00 31.34 88 ILE C O 1
ATOM 2915 N N . LYS C 1 59 ? -2.084 47.770 43.936 1.00 29.86 89 LYS C N 1
ATOM 2916 C CA . LYS C 1 59 ? -1.743 47.929 42.527 1.00 29.26 89 LYS C CA 1
ATOM 2917 C C . LYS C 1 59 ? -0.973 49.208 42.166 1.00 26.26 89 LYS C C 1
ATOM 2918 O O . LYS C 1 59 ? -0.029 49.086 41.419 1.00 25.93 89 LYS C O 1
ATOM 2924 N N . PRO C 1 60 ? -1.378 50.417 42.668 1.00 24.98 90 PRO C N 1
ATOM 2925 C CA . PRO C 1 60 ? -0.617 51.592 42.366 1.00 24.58 90 PRO C CA 1
ATOM 2926 C C . PRO C 1 60 ? 0.829 51.467 42.884 1.00 24.54 90 PRO C C 1
ATOM 2927 O O . PRO C 1 60 ? 1.756 51.846 42.194 1.00 21.74 90 PRO C O 1
ATOM 2931 N N . LEU C 1 61 ? 1.017 50.825 44.040 1.00 24.21 91 LEU C N 1
ATOM 2932 C CA . LEU C 1 61 ? 2.377 50.598 44.543 1.00 24.30 91 LEU C CA 1
ATOM 2933 C C . LEU C 1 61 ? 3.141 49.641 43.640 1.00 22.73 91 LEU C C 1
ATOM 2934 O O . LEU C 1 61 ? 4.267 49.890 43.355 1.00 22.59 91 LEU C O 1
ATOM 2947 N N . VAL C 1 63 ? 2.700 49.195 40.430 1.00 22.06 93 VAL C N 1
ATOM 2948 C CA . VAL C 1 63 ? 2.933 50.047 39.247 1.00 22.78 93 VAL C CA 1
ATOM 2949 C C . VAL C 1 63 ? 4.112 51.030 39.512 1.00 21.86 93 VAL C C 1
ATOM 2950 O O . VAL C 1 63 ? 4.997 51.220 38.676 1.00 20.44 93 VAL C O 1
ATOM 2954 N N . ALA C 1 64 ? 4.094 51.665 40.678 1.00 22.18 94 ALA C N 1
ATOM 2955 C CA . ALA C 1 64 ? 5.164 52.616 41.052 1.00 21.93 94 ALA C CA 1
ATOM 2956 C C . ALA C 1 64 ? 6.502 51.908 41.131 1.00 21.74 94 ALA C C 1
ATOM 2957 O O . ALA C 1 64 ? 7.506 52.393 40.600 1.00 21.73 94 ALA C O 1
ATOM 2959 N N . GLN C 1 65 ? 6.530 50.737 41.769 1.00 22.52 95 GLN C N 1
ATOM 2960 C CA . GLN C 1 65 ? 7.781 49.979 41.896 1.00 22.90 95 GLN C CA 1
ATOM 2961 C C . GLN C 1 65 ? 8.251 49.457 40.515 1.00 22.75 95 GLN C C 1
ATOM 2962 O O . GLN C 1 65 ? 9.437 49.444 40.233 1.00 21.68 95 GLN C O 1
ATOM 2968 N N . ILE C 1 66 ? 7.316 48.979 39.696 1.00 22.03 96 ILE C N 1
ATOM 2969 C CA . ILE C 1 66 ? 7.640 48.548 38.328 1.00 22.56 96 ILE C CA 1
ATOM 2970 C C . ILE C 1 66 ? 8.182 49.720 37.447 1.00 21.87 96 ILE C C 1
ATOM 2971 O O . ILE C 1 66 ? 9.101 49.534 36.673 1.00 21.46 96 ILE C O 1
ATOM 2976 N N . ASN C 1 67 ? 7.588 50.905 37.571 1.00 22.01 97 ASN C N 1
ATOM 2977 C CA . ASN C 1 67 ? 8.086 52.098 36.867 1.00 21.80 97 ASN C CA 1
ATOM 2978 C C . ASN C 1 67 ? 9.520 52.486 37.260 1.00 21.83 97 ASN C C 1
ATOM 2979 O O . ASN C 1 67 ? 10.343 52.830 36.405 1.00 21.70 97 ASN C O 1
ATOM 2984 N N . ALA C 1 68 ? 9.793 52.438 38.557 1.00 20.87 98 ALA C N 1
ATOM 2985 C CA . ALA C 1 68 ? 11.108 52.750 39.108 1.00 21.04 98 ALA C CA 1
ATOM 2986 C C . ALA C 1 68 ? 12.090 51.758 38.566 1.00 21.15 98 ALA C C 1
ATOM 2987 O O . ALA C 1 68 ? 13.172 52.124 38.183 1.00 21.89 98 ALA C O 1
ATOM 2989 N N . ALA C 1 69 ? 11.714 50.484 38.577 1.00 21.74 99 ALA C N 1
ATOM 2990 C CA . ALA C 1 69 ? 12.535 49.412 38.042 1.00 22.18 99 ALA C CA 1
ATOM 2991 C C . ALA C 1 69 ? 12.829 49.610 36.563 1.00 22.70 99 ALA C C 1
ATOM 2992 O O . ALA C 1 69 ? 13.941 49.479 36.143 1.00 25.96 99 ALA C O 1
ATOM 2994 N N . LYS C 1 70 ? 11.813 49.906 35.770 1.00 22.86 100 LYS C N 1
ATOM 2995 C CA . LYS C 1 70 ? 12.012 50.195 34.352 1.00 22.08 100 LYS C CA 1
ATOM 2996 C C . LYS C 1 70 ? 12.938 51.404 34.110 1.00 21.95 100 LYS C C 1
ATOM 2997 O O . LYS C 1 70 ? 13.797 51.356 33.233 1.00 20.62 100 LYS C O 1
ATOM 3003 N N . ALA C 1 71 ? 12.794 52.464 34.915 1.00 23.13 101 ALA C N 1
ATOM 3004 C CA . ALA C 1 71 ? 13.610 53.670 34.727 1.00 22.79 101 ALA C CA 1
ATOM 3005 C C . ALA C 1 71 ? 15.096 53.325 34.929 1.00 23.52 101 ALA C C 1
ATOM 3006 O O . ALA C 1 71 ? 15.965 53.626 34.098 1.00 24.31 101 ALA C O 1
ATOM 3008 N N . ILE C 1 72 ? 15.381 52.574 35.986 1.00 23.88 102 ILE C N 1
ATOM 3009 C CA . ILE C 1 72 ? 16.705 52.108 36.235 1.00 23.06 102 ILE C CA 1
ATOM 3010 C C . ILE C 1 72 ? 17.271 51.309 35.063 1.00 23.90 102 ILE C C 1
ATOM 3011 O O . ILE C 1 72 ? 18.452 51.495 34.693 1.00 23.77 102 ILE C O 1
ATOM 3016 N N . GLN C 1 73 ? 16.442 50.419 34.506 1.00 22.10 103 GLN C N 1
ATOM 3017 C CA . GLN C 1 73 ? 16.893 49.500 33.476 1.00 21.33 103 GLN C CA 1
ATOM 3018 C C . GLN C 1 73 ? 17.207 50.267 32.213 1.00 20.10 103 GLN C C 1
ATOM 3019 O O . GLN C 1 73 ? 18.245 50.033 31.567 1.00 20.51 103 GLN C O 1
ATOM 3025 N N . TYR C 1 74 ? 16.289 51.159 31.868 1.00 19.54 104 TYR C N 1
ATOM 3026 C CA . TYR C 1 74 ? 16.428 52.023 30.705 1.00 20.85 104 TYR C CA 1
ATOM 3027 C C . TYR C 1 74 ? 17.705 52.880 30.798 1.00 20.05 104 TYR C C 1
ATOM 3028 O O . TYR C 1 74 ? 18.375 53.069 29.833 1.00 20.68 104 TYR C O 1
ATOM 3037 N N . ARG C 1 75 ? 17.985 53.399 31.983 1.00 20.02 105 ARG C N 1
ATOM 3038 C CA . ARG C 1 75 ? 19.203 54.185 32.249 1.00 20.67 105 ARG C CA 1
ATOM 3039 C C . ARG C 1 75 ? 20.481 53.377 32.111 1.00 21.77 105 ARG C C 1
ATOM 3040 O O . ARG C 1 75 ? 21.374 53.780 31.371 1.00 22.77 105 ARG C O 1
ATOM 3048 N N . TYR C 1 76 ? 20.546 52.173 32.688 1.00 21.69 106 TYR C N 1
ATOM 3049 C CA . TYR C 1 76 ? 21.611 51.266 32.326 1.00 22.72 106 TYR C CA 1
ATOM 3050 C C . TYR C 1 76 ? 21.720 50.983 30.830 1.00 23.52 106 TYR C C 1
ATOM 3051 O O . TYR C 1 76 ? 22.833 50.959 30.282 1.00 23.33 106 TYR C O 1
ATOM 3060 N N . ARG C 1 77 ? 20.596 50.679 30.162 1.00 22.59 107 ARG C N 1
ATOM 3061 C CA . ARG C 1 77 ? 20.691 50.376 28.735 1.00 21.99 107 ARG C CA 1
ATOM 3062 C C . ARG C 1 77 ? 21.357 51.554 28.002 1.00 21.32 107 ARG C C 1
ATOM 3063 O O . ARG C 1 77 ? 22.183 51.359 27.112 1.00 20.98 107 ARG C O 1
ATOM 3071 N N . ALA C 1 78 ? 20.908 52.760 28.328 1.00 21.39 108 ALA C N 1
ATOM 3072 C CA . ALA C 1 78 ? 21.476 53.998 27.774 1.00 21.83 108 ALA C CA 1
ATOM 3073 C C . ALA C 1 78 ? 22.994 54.056 28.005 1.00 23.28 108 ALA C C 1
ATOM 3074 O O . ALA C 1 78 ? 23.763 54.148 27.039 1.00 21.65 108 ALA C O 1
ATOM 3076 N N . ASP C 1 79 ? 23.406 53.911 29.270 1.00 23.90 109 ASP C N 1
ATOM 3077 C CA . ASP C 1 79 ? 24.808 53.968 29.703 1.00 25.83 109 ASP C CA 1
ATOM 3078 C C . ASP C 1 79 ? 25.694 52.930 29.048 1.00 26.12 109 ASP C C 1
ATOM 3079 O O . ASP C 1 79 ? 26.770 53.252 28.595 1.00 25.55 109 ASP C O 1
ATOM 3084 N N . TRP C 1 80 ? 25.213 51.696 28.912 1.00 26.63 110 TRP C N 1
ATOM 3085 C CA . TRP C 1 80 ? 26.018 50.691 28.291 1.00 26.84 110 TRP C CA 1
ATOM 3086 C C . TRP C 1 80 ? 26.327 50.882 26.804 1.00 27.70 110 TRP C C 1
ATOM 3087 O O . TRP C 1 80 ? 27.257 50.258 26.310 1.00 28.16 110 TRP C O 1
ATOM 3098 N N . LEU C 1 81 ? 25.566 51.698 26.081 1.00 27.37 111 LEU C N 1
ATOM 3099 C CA . LEU C 1 81 ? 25.834 51.860 24.642 1.00 28.99 111 LEU C CA 1
ATOM 3100 C C . LEU C 1 81 ? 27.192 52.512 24.336 1.00 31.31 111 LEU C C 1
ATOM 3101 O O . LEU C 1 81 ? 27.912 52.133 23.363 1.00 32.65 111 LEU C O 1
ATOM 3106 N N . SER C 1 82 ? 27.568 53.488 25.149 1.00 32.97 112 SER C N 1
ATOM 3107 C CA . SER C 1 82 ? 28.872 54.076 24.956 1.00 35.30 112 SER C CA 1
ATOM 3108 C C . SER C 1 82 ? 29.836 53.682 26.085 1.00 36.41 112 SER C C 1
ATOM 3109 O O . SER C 1 82 ? 31.024 53.886 25.915 1.00 37.11 112 SER C O 1
ATOM 3112 N N . GLN C 1 83 ? 29.347 53.162 27.226 1.00 36.70 113 GLN C N 1
ATOM 3113 C CA . GLN C 1 83 ? 30.261 52.666 28.289 1.00 38.33 113 GLN C CA 1
ATOM 3114 C C . GLN C 1 83 ? 29.877 51.272 28.822 1.00 38.38 113 GLN C C 1
ATOM 3115 O O . GLN C 1 83 ? 29.338 51.173 29.920 1.00 36.72 113 GLN C O 1
ATOM 3121 N N . PRO C 1 84 ? 30.145 50.209 28.048 1.00 40.00 114 PRO C N 1
ATOM 3122 C CA . PRO C 1 84 ? 29.670 48.813 28.250 1.00 42.72 114 PRO C CA 1
ATOM 3123 C C . PRO C 1 84 ? 30.058 47.905 29.448 1.00 44.04 114 PRO C C 1
ATOM 3124 O O . PRO C 1 84 ? 29.618 46.735 29.437 1.00 46.19 114 PRO C O 1
ATOM 3128 N N . GLU C 1 85 ? 30.806 48.349 30.458 1.00 44.50 115 GLU C N 1
ATOM 3129 C CA . GLU C 1 85 ? 31.053 47.443 31.647 1.00 44.87 115 GLU C CA 1
ATOM 3130 C C . GLU C 1 85 ? 31.412 45.963 31.373 1.00 46.26 115 GLU C C 1
ATOM 3131 O O . GLU C 1 85 ? 30.820 45.065 31.997 1.00 46.48 115 GLU C O 1
ATOM 3137 N N . PRO C 1 86 ? 32.390 45.688 30.476 1.00 47.14 116 PRO C N 1
ATOM 3138 C CA . PRO C 1 86 ? 32.655 44.269 30.177 1.00 47.65 116 PRO C CA 1
ATOM 3139 C C . PRO C 1 86 ? 33.183 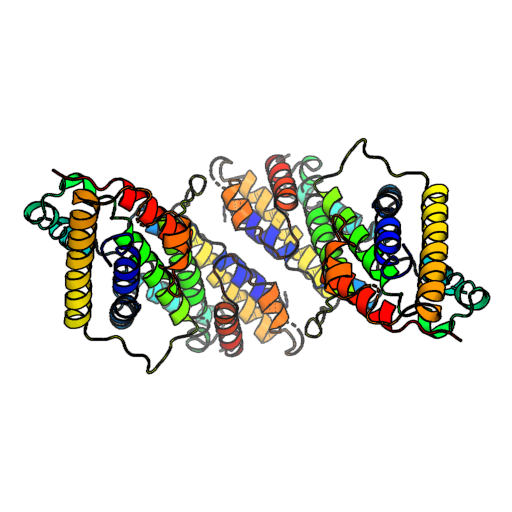43.532 31.431 1.00 47.26 116 PRO C C 1
ATOM 3140 O O . PRO C 1 86 ? 33.744 44.155 32.349 1.00 47.44 116 PRO C O 1
ATOM 3144 N N . GLY C 1 87 ? 32.942 42.237 31.535 1.00 46.83 117 GLY C N 1
ATOM 3145 C CA . GLY C 1 87 ? 33.200 41.599 32.857 1.00 46.83 117 GLY C CA 1
ATOM 3146 C C . GLY C 1 87 ? 32.556 42.200 34.132 1.00 45.38 117 GLY C C 1
ATOM 3147 O O . GLY C 1 87 ? 33.034 41.979 35.244 1.00 45.63 117 GLY C O 1
ATOM 3148 N N . TRP C 1 88 ? 31.493 42.994 33.995 1.00 43.44 118 TRP C N 1
ATOM 3149 C CA . TRP C 1 88 ? 30.395 42.837 34.941 1.00 40.98 118 TRP C CA 1
ATOM 3150 C C . TRP C 1 88 ? 29.448 41.977 34.152 1.00 40.78 118 TRP C C 1
ATOM 3151 O O . TRP C 1 88 ? 29.201 42.235 32.982 1.00 41.86 118 TRP C O 1
ATOM 3162 N N . GLN C 1 89 ? 28.944 40.936 34.770 1.00 40.18 119 GLN C N 1
ATOM 3163 C CA . GLN C 1 89 ? 28.007 40.049 34.099 1.00 40.12 119 GLN C CA 1
ATOM 3164 C C . GLN C 1 89 ? 26.782 39.900 35.000 1.00 37.57 119 GLN C C 1
ATOM 3165 O O . GLN C 1 89 ? 26.935 39.721 36.182 1.00 37.45 119 GLN C O 1
ATOM 3171 N N . PRO C 1 90 ? 25.568 40.018 34.440 1.00 35.78 120 PRO C N 1
ATOM 3172 C CA . PRO C 1 90 ? 24.350 39.830 35.227 1.00 34.30 120 PRO C CA 1
ATOM 3173 C C . PRO C 1 90 ? 24.208 38.401 35.758 1.00 33.36 120 PRO C C 1
ATOM 3174 O O . PRO C 1 90 ? 24.667 37.432 35.114 1.00 32.10 120 PRO C O 1
ATOM 3178 N N . LYS C 1 91 ? 23.542 38.293 36.905 1.00 32.06 121 LYS C N 1
ATOM 3179 C CA . LYS C 1 91 ? 23.183 37.004 37.482 1.00 32.11 121 LYS C CA 1
ATOM 3180 C C . LYS C 1 91 ? 22.109 36.287 36.636 1.00 30.22 121 LYS C C 1
ATOM 3181 O O . LYS C 1 91 ? 21.418 36.921 35.844 1.00 30.49 121 LYS C O 1
ATOM 3187 N N . PRO C 1 92 ? 21.986 34.958 36.787 1.00 29.22 122 PRO C N 1
ATOM 3188 C CA . PRO C 1 92 ? 21.000 34.246 35.997 1.00 27.47 122 PRO C CA 1
ATOM 3189 C C . PRO C 1 92 ? 19.613 34.770 36.347 1.00 27.01 122 PRO C C 1
ATOM 3190 O O . PRO C 1 92 ? 19.276 34.938 37.522 1.00 25.24 122 PRO C O 1
ATOM 3194 N N . LEU C 1 93 ? 18.803 34.998 35.324 1.00 26.19 123 LEU C N 1
ATOM 3195 C CA . LEU C 1 93 ? 17.517 35.639 35.475 1.00 26.42 123 LEU C CA 1
ATOM 3196 C C . LEU C 1 93 ? 16.611 34.969 36.483 1.00 26.19 123 LEU C C 1
ATOM 3197 O O . LEU C 1 93 ? 16.013 35.657 37.337 1.00 25.14 123 LEU C O 1
ATOM 3202 N N . ASP C 1 94 ? 16.495 33.638 36.387 1.00 27.54 124 ASP C N 1
ATOM 3203 C CA . ASP C 1 94 ? 15.617 32.868 37.317 1.00 28.77 124 ASP C CA 1
ATOM 3204 C C . ASP C 1 94 ? 15.999 33.115 38.769 1.00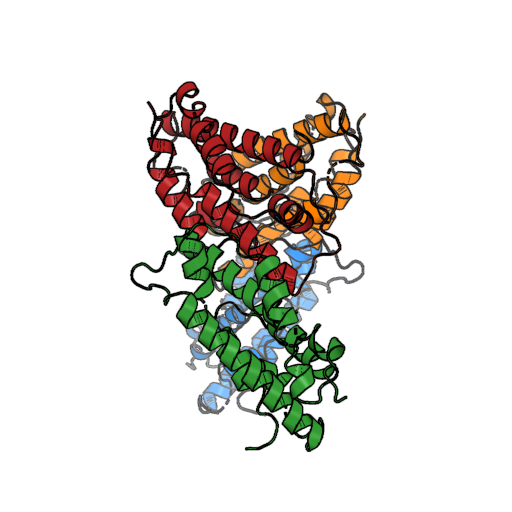 28.47 124 ASP C C 1
ATOM 3205 O O . ASP C 1 94 ? 15.116 33.289 39.604 1.00 29.50 124 ASP C O 1
ATOM 3210 N N . ASP C 1 95 ? 17.301 33.215 39.060 1.00 27.91 125 ASP C N 1
ATOM 3211 C CA . ASP C 1 95 ? 17.767 33.548 40.427 1.00 27.62 125 ASP C CA 1
ATOM 3212 C C . ASP C 1 95 ? 17.353 34.978 40.863 1.00 26.62 125 ASP C C 1
ATOM 3213 O O . ASP C 1 95 ? 16.871 35.223 41.988 1.00 23.50 125 ASP C O 1
ATOM 3218 N N . VAL C 1 96 ? 17.594 35.931 39.981 1.00 26.02 126 VAL C N 1
ATOM 3219 C CA . VAL C 1 96 ? 17.278 37.340 40.261 1.00 25.63 126 VAL C CA 1
ATOM 3220 C C . VAL C 1 96 ? 15.767 37.491 40.495 1.00 25.98 126 VAL C C 1
ATOM 3221 O O . VAL C 1 96 ? 15.307 38.141 41.457 1.00 26.27 126 VAL C O 1
ATOM 3225 N N . ARG C 1 97 ? 14.973 36.880 39.619 1.00 26.62 127 ARG C N 1
ATOM 3226 C CA . ARG C 1 97 ? 13.523 36.992 39.761 1.00 27.60 127 ARG C CA 1
ATOM 3227 C C . ARG C 1 97 ? 12.984 36.364 41.026 1.00 28.26 127 ARG C C 1
ATOM 3228 O O . ARG C 1 97 ? 12.015 36.866 41.577 1.00 28.39 127 ARG C O 1
ATOM 3236 N N . ALA C 1 98 ? 13.601 35.269 41.481 1.00 28.49 128 ALA C N 1
ATOM 3237 C CA . ALA C 1 98 ? 13.195 34.622 42.718 1.00 28.78 128 ALA C CA 1
ATOM 3238 C C . ALA C 1 98 ? 13.471 35.576 43.885 1.00 28.36 128 ALA C C 1
ATOM 3239 O O . ALA C 1 98 ? 12.643 35.756 44.751 1.00 29.44 128 ALA C O 1
ATOM 3241 N N . ASN C 1 99 ? 14.653 36.168 43.916 1.00 27.99 129 ASN C N 1
ATOM 3242 C CA . ASN C 1 99 ? 14.973 37.233 44.875 1.00 27.73 129 ASN C CA 1
ATOM 3243 C C . ASN C 1 99 ? 14.029 38.412 44.883 1.00 26.48 129 ASN C C 1
ATOM 3244 O O . ASN C 1 99 ? 13.539 38.882 45.950 1.00 27.48 129 ASN C O 1
ATOM 3249 N N . ILE C 1 100 ? 13.700 38.861 43.687 1.00 25.08 130 ILE C N 1
ATOM 3250 C CA . ILE C 1 100 ? 12.843 39.993 43.541 1.00 24.05 130 ILE C CA 1
ATOM 3251 C C . ILE C 1 100 ? 11.449 39.648 44.075 1.00 25.47 130 ILE C C 1
ATOM 3252 O O . ILE C 1 100 ? 10.826 40.456 44.764 1.00 25.07 130 ILE C O 1
ATOM 3257 N N . GLY C 1 101 ? 10.964 38.450 43.742 1.00 26.41 131 GLY C N 1
ATOM 3258 C CA . GLY C 1 101 ? 9.626 38.004 44.153 1.00 28.22 131 GLY C CA 1
ATOM 3259 C C . GLY C 1 101 ? 9.608 37.825 45.678 1.00 29.72 131 GLY C C 1
ATOM 3260 O O . GLY C 1 101 ? 8.639 38.217 46.357 1.00 28.20 131 GLY C O 1
ATOM 3261 N N . GLU C 1 102 ? 10.689 37.228 46.207 1.00 30.92 132 GLU C N 1
ATOM 3262 C CA . GLU C 1 102 ? 10.853 37.121 47.677 1.00 33.34 132 GLU C CA 1
ATOM 3263 C C . GLU C 1 102 ? 10.729 38.524 48.361 1.00 30.77 132 GLU C C 1
ATOM 3264 O O . GLU C 1 102 ? 10.012 38.701 49.345 1.00 31.41 132 GLU C O 1
ATOM 3270 N N . LEU C 1 103 ? 11.373 39.541 47.807 1.00 29.35 133 LEU C N 1
ATOM 3271 C CA . LEU C 1 103 ? 11.328 40.858 48.427 1.00 27.73 133 LEU C CA 1
ATOM 3272 C C . LEU C 1 103 ? 9.961 41.457 48.274 1.00 27.82 133 LEU C C 1
ATOM 3273 O O . LEU C 1 103 ? 9.453 42.119 49.191 1.00 26.93 133 LEU C O 1
ATOM 3278 N N . SER C 1 104 ? 9.343 41.220 47.120 1.00 26.14 134 SER C N 1
ATOM 3279 C CA . SER C 1 104 ? 8.054 41.792 46.905 1.00 28.00 134 SER C CA 1
ATOM 3280 C C . SER C 1 104 ? 7.093 41.316 48.063 1.00 27.78 134 SER C C 1
ATOM 3281 O O . SER C 1 104 ? 6.357 42.138 48.686 1.00 27.81 134 SER C O 1
ATOM 3284 N N . THR C 1 105 ? 7.214 40.032 48.425 1.00 28.00 135 THR C N 1
ATOM 3285 C CA . THR C 1 105 ? 6.460 39.406 49.540 1.00 28.86 135 THR C CA 1
ATOM 3286 C C . THR C 1 105 ? 6.781 40.036 50.887 1.00 27.93 135 THR C C 1
ATOM 3287 O O . THR C 1 105 ? 5.891 40.380 51.621 1.00 30.18 135 THR C O 1
ATOM 3291 N N . LYS C 1 106 ? 8.056 40.164 51.202 1.00 27.95 136 LYS C N 1
ATOM 3292 C CA . LYS C 1 106 ? 8.545 40.905 52.373 1.00 28.60 136 LYS C CA 1
ATOM 3293 C C . LYS C 1 106 ? 8.057 42.343 52.462 1.00 27.33 136 LYS C C 1
ATOM 3294 O O . LYS C 1 106 ? 7.700 42.823 53.536 1.00 27.22 136 LYS C O 1
ATOM 3300 N N . ILE C 1 107 ? 7.965 43.025 51.325 1.00 26.03 137 ILE C N 1
ATOM 3301 C CA . ILE C 1 107 ? 7.463 44.379 51.357 1.00 24.30 137 ILE C CA 1
ATOM 3302 C C . ILE C 1 107 ? 5.998 44.365 51.785 1.00 25.15 137 ILE C C 1
ATOM 3303 O O . ILE C 1 107 ? 5.545 45.164 52.631 1.00 25.73 137 ILE C O 1
ATOM 3308 N N . LEU C 1 108 ? 5.237 43.429 51.244 1.00 24.94 138 LEU C N 1
ATOM 3309 C CA . LEU C 1 108 ? 3.789 43.456 51.508 1.00 25.50 138 LEU C CA 1
ATOM 3310 C C . LEU C 1 108 ? 3.467 43.009 52.961 1.00 26.35 138 LEU C C 1
ATOM 3311 O O . LEU C 1 108 ? 2.544 43.546 53.574 1.00 25.83 138 LEU C O 1
ATOM 3316 N N . GLU C 1 109 ? 4.194 41.990 53.441 1.00 27.31 139 GLU C N 1
ATOM 3317 C CA . GLU C 1 109 ? 4.205 41.534 54.854 1.00 29.04 139 GLU C CA 1
ATOM 3318 C C . GLU C 1 109 ? 4.540 42.692 55.787 1.00 30.65 139 GLU C C 1
ATOM 3319 O O . GLU C 1 109 ? 3.804 42.955 56.765 1.00 31.70 139 GLU C O 1
ATOM 3325 N N . GLN C 1 110 ? 5.635 43.405 55.492 1.00 31.31 140 GLN C N 1
ATOM 3326 C CA . GLN C 1 110 ? 5.989 44.563 56.303 1.00 32.90 140 GLN C CA 1
ATOM 3327 C C . GLN C 1 110 ? 4.906 45.602 56.353 1.00 33.42 140 GLN C C 1
ATOM 3328 O O . GLN C 1 110 ? 4.573 46.087 57.445 1.00 34.65 140 GLN C O 1
ATOM 3334 N N . ILE C 1 111 ? 4.371 45.966 55.193 1.00 32.77 141 ILE C N 1
ATOM 3335 C CA . ILE C 1 111 ? 3.301 46.953 55.139 1.00 33.52 141 ILE C CA 1
ATOM 3336 C C . ILE C 1 111 ? 2.050 46.481 55.933 1.00 35.30 141 ILE C C 1
ATOM 3337 O O . ILE C 1 111 ? 1.386 47.287 56.623 1.00 35.39 141 ILE C O 1
ATOM 3342 N N . ALA C 1 112 ? 1.706 45.202 55.786 1.00 36.56 142 ALA C N 1
ATOM 3343 C CA . ALA C 1 112 ? 0.542 44.650 56.481 1.00 38.63 142 ALA C CA 1
ATOM 3344 C C . ALA C 1 112 ? 0.757 44.813 57.993 1.00 40.19 142 ALA C C 1
ATOM 3345 O O . ALA C 1 112 ? -0.081 45.363 58.676 1.00 40.41 142 ALA C O 1
ATOM 3347 N N . GLU C 1 113 ? 1.903 44.362 58.484 1.00 42.30 143 GLU C N 1
ATOM 3348 C CA . GLU C 1 113 ? 2.200 44.427 59.907 1.00 45.68 143 GLU C CA 1
ATOM 3349 C C . GLU C 1 113 ? 2.210 45.866 60.441 1.00 46.56 143 GLU C C 1
ATOM 3350 O O . GLU C 1 113 ? 1.607 46.135 61.473 1.00 47.44 143 GLU C O 1
ATOM 3356 N N . GLU C 1 114 ? 2.825 46.799 59.724 1.00 47.36 144 GLU C N 1
ATOM 3357 C CA . GLU C 1 114 ? 2.865 48.202 60.172 1.00 48.52 144 GLU C CA 1
ATOM 3358 C C . GLU C 1 114 ? 1.502 48.903 60.183 1.00 49.33 144 GLU C C 1
ATOM 3359 O O . GLU C 1 114 ? 1.230 49.748 61.038 1.00 48.81 144 GLU C O 1
ATOM 3365 N N . LEU C 1 115 ? 0.631 48.540 59.251 1.00 50.51 145 LEU C N 1
ATOM 3366 C CA . LEU C 1 115 ? -0.722 49.090 59.227 1.00 51.58 145 LEU C CA 1
ATOM 3367 C C . LEU C 1 115 ? -1.517 48.582 60.423 1.00 52.89 145 LEU C C 1
ATOM 3368 O O . LEU C 1 115 ? -2.331 49.321 60.983 1.00 52.55 145 LEU C O 1
ATOM 3373 N N . LYS C 1 116 ? -1.279 47.317 60.781 1.00 54.54 146 LYS C N 1
ATOM 3374 C CA . LYS C 1 116 ? -1.982 46.619 61.869 1.00 56.85 146 LYS C CA 1
ATOM 3375 C C . LYS C 1 116 ? -1.599 47.107 63.260 1.00 58.86 146 LYS C C 1
ATOM 3376 O O . LYS C 1 116 ? -2.298 46.784 64.228 1.00 59.53 146 LYS C O 1
ATOM 3382 N N . THR C 1 117 ? -0.504 47.876 63.354 1.00 60.97 147 THR C N 1
ATOM 3383 C CA . THR C 1 117 ? -0.072 48.504 64.617 1.00 63.18 147 THR C CA 1
ATOM 3384 C C . THR C 1 117 ? 0.184 50.039 64.532 1.00 64.68 147 THR C C 1
ATOM 3385 O O . THR C 1 117 ? -0.654 50.838 64.985 1.00 64.70 147 THR C O 1
ATOM 3389 N N . CYS C 1 118 ? 1.317 50.423 63.930 1.00 66.09 148 CYS C N 1
ATOM 3390 C CA . CYS C 1 118 ? 1.895 51.788 63.975 1.00 67.66 148 CYS C CA 1
ATOM 3391 C C . CYS C 1 118 ? 0.988 52.978 63.611 1.00 69.01 148 CYS C C 1
ATOM 3392 O O . CYS C 1 118 ? -0.024 52.801 62.939 1.00 69.44 148 CYS C O 1
ATOM 3395 N N . LYS C 1 119 ? 1.382 54.186 64.051 1.00 70.82 149 LYS C N 1
ATOM 3396 C CA . LYS C 1 119 ? 0.880 55.466 63.497 1.00 72.48 149 LYS C CA 1
ATOM 3397 C C . LYS C 1 119 ? 1.473 55.660 62.114 1.00 73.63 149 LYS C C 1
ATOM 3398 O O . LYS C 1 119 ? 2.550 55.127 61.830 1.00 74.09 149 LYS C O 1
ATOM 3404 N N . PRO C 1 120 ? 0.819 56.468 61.260 1.00 74.85 150 PRO C N 1
ATOM 3405 C CA . PRO C 1 120 ? 1.517 56.908 60.040 1.00 75.78 150 PRO C CA 1
ATOM 3406 C C . PRO C 1 120 ? 2.745 57.809 60.347 1.00 76.76 150 PRO C C 1
ATOM 3407 O O . PRO C 1 120 ? 3.658 57.928 59.509 1.00 76.90 150 PRO C O 1
ATOM 3411 N N . ALA C 1 121 ? 2.763 58.413 61.540 1.00 77.40 151 ALA C N 1
ATOM 3412 C CA . ALA C 1 121 ? 3.922 59.165 62.024 1.00 77.67 151 ALA C CA 1
ATOM 3413 C C . ALA C 1 121 ? 5.018 58.252 62.611 1.00 78.06 151 ALA C C 1
ATOM 3414 O O . ALA C 1 121 ? 6.164 58.688 62.786 1.00 78.15 151 ALA C O 1
ATOM 3416 N N . GLU C 1 122 ? 4.670 56.996 62.915 1.00 78.20 152 GLU C N 1
ATOM 3417 C CA . GLU C 1 122 ? 5.673 55.970 63.305 1.00 78.16 152 GLU C CA 1
ATOM 3418 C C . GLU C 1 122 ? 6.298 55.283 62.068 1.00 77.90 152 GLU C C 1
ATOM 3419 O O . GLU C 1 122 ? 7.333 54.600 62.160 1.00 77.80 152 GLU C O 1
ATOM 3433 N N . GLY C 1 124 ? 7.645 55.644 57.897 1.00 74.79 154 GLY C N 1
ATOM 3434 C CA . GLY C 1 124 ? 8.436 56.579 57.077 1.00 73.32 154 GLY C CA 1
ATOM 3435 C C . GLY C 1 124 ? 7.680 57.712 56.389 1.00 72.14 154 GLY C C 1
ATOM 3436 O O . GLY C 1 124 ? 6.648 57.491 55.750 1.00 71.53 154 GLY C O 1
ATOM 3437 N N . ASP C 1 125 ? 8.196 58.931 56.552 1.00 71.26 155 ASP C N 1
ATOM 3438 C CA . ASP C 1 125 ? 7.722 60.102 55.814 1.00 70.06 155 ASP C CA 1
ATOM 3439 C C . ASP C 1 125 ? 8.544 60.283 54.528 1.00 68.50 155 ASP C C 1
ATOM 3440 O O . ASP C 1 125 ? 9.489 59.534 54.263 1.00 68.11 155 ASP C O 1
ATOM 3445 N N . LYS C 1 126 ? 8.166 61.276 53.736 1.00 66.71 156 LYS C N 1
ATOM 3446 C CA . LYS C 1 126 ? 8.739 61.483 52.420 1.00 65.15 156 LYS C CA 1
ATOM 3447 C C . LYS C 1 126 ? 10.272 61.450 52.459 1.00 63.92 156 LYS C C 1
ATOM 3448 O O . LYS C 1 126 ? 10.895 60.691 51.707 1.00 63.84 156 LYS C O 1
ATOM 3454 N N . ALA C 1 127 ? 10.864 62.236 53.364 1.00 61.96 157 ALA C N 1
ATOM 3455 C CA . ALA C 1 127 ? 12.318 62.378 53.490 1.00 59.76 157 ALA C CA 1
ATOM 3456 C C . ALA C 1 127 ? 13.010 61.071 53.787 1.00 58.55 157 ALA C C 1
ATOM 3457 O O . ALA C 1 127 ? 14.060 60.762 53.210 1.00 58.12 157 ALA C O 1
ATOM 3459 N N . HIS C 1 128 ? 12.425 60.304 54.696 1.00 57.13 158 HIS C N 1
ATOM 3460 C CA . HIS C 1 128 ? 12.948 58.993 55.043 1.00 55.92 158 HIS C CA 1
ATOM 3461 C C . HIS C 1 128 ? 13.069 58.018 53.847 1.00 54.39 158 HIS C C 1
ATOM 3462 O O . HIS C 1 128 ? 14.094 57.332 53.696 1.00 53.30 158 HIS C O 1
ATOM 3469 N N . PHE C 1 129 ? 12.012 57.956 53.028 1.00 52.52 159 PHE C N 1
ATOM 3470 C CA . PHE C 1 129 ? 12.037 57.268 51.732 1.00 51.37 159 PHE C CA 1
ATOM 3471 C C . PHE C 1 129 ? 13.146 57.774 50.793 1.00 51.51 159 PHE C C 1
ATOM 3472 O O . PHE C 1 129 ? 13.985 56.996 50.313 1.00 51.35 159 PHE C O 1
ATOM 3480 N N . ILE C 1 130 ? 13.174 59.079 50.559 1.00 51.30 160 ILE C N 1
ATOM 3481 C CA . ILE C 1 130 ? 14.249 59.674 49.773 1.00 51.58 160 ILE C CA 1
ATOM 3482 C C . ILE C 1 130 ? 15.638 59.187 50.220 1.00 51.03 160 ILE C C 1
ATOM 3483 O O . ILE C 1 130 ? 16.474 58.814 49.385 1.00 51.23 160 ILE C O 1
ATOM 3488 N N . ASN C 1 131 ? 15.867 59.146 51.523 1.00 50.24 161 ASN C N 1
ATOM 3489 C CA . ASN C 1 131 ? 17.202 58.821 52.022 1.00 50.25 161 ASN C CA 1
ATOM 3490 C C . ASN C 1 131 ? 17.519 57.339 52.005 1.00 48.48 161 ASN C C 1
ATOM 3491 O O . ASN C 1 131 ? 18.689 56.924 51.949 1.00 48.78 161 ASN C O 1
ATOM 3496 N N . THR C 1 132 ? 16.479 56.532 52.089 1.00 46.25 162 THR C N 1
ATOM 3497 C CA . THR C 1 132 ? 16.690 55.108 52.278 1.00 44.40 162 THR C CA 1
ATOM 3498 C C . THR C 1 132 ? 16.749 54.441 50.921 1.00 43.03 162 THR C C 1
ATOM 3499 O O . THR C 1 132 ? 17.550 53.545 50.702 1.00 43.43 162 THR C O 1
ATOM 3503 N N . ILE C 1 133 ? 15.906 54.894 50.010 1.00 41.36 163 ILE C N 1
ATOM 3504 C CA . ILE C 1 133 ? 15.875 54.311 48.704 1.00 40.88 163 ILE C CA 1
ATOM 3505 C C . ILE C 1 133 ? 16.804 55.112 47.755 1.00 41.68 163 ILE C C 1
ATOM 3506 O O . ILE C 1 133 ? 16.386 56.103 47.118 1.00 41.08 163 ILE C O 1
ATOM 3511 N N . ARG C 1 134 ? 18.067 54.674 47.718 1.00 42.20 164 ARG C N 1
ATOM 3512 C CA . ARG C 1 134 ? 19.133 55.285 46.911 1.00 42.76 164 ARG C CA 1
ATOM 3513 C C . ARG C 1 134 ? 19.780 54.172 46.070 1.00 41.43 164 ARG C C 1
ATOM 3514 O O . ARG C 1 134 ? 20.317 53.182 46.606 1.00 42.11 164 ARG C O 1
ATOM 3522 N N . GLN C 1 135 ? 19.709 54.310 44.761 1.00 39.02 165 GLN C N 1
ATOM 3523 C CA . GLN C 1 135 ? 20.267 53.330 43.845 1.00 37.65 165 GLN C CA 1
ATOM 3524 C C . GLN C 1 135 ? 20.754 54.182 42.682 1.00 36.86 165 GLN C C 1
ATOM 3525 O O . GLN C 1 135 ? 20.175 55.246 42.382 1.00 35.62 165 GLN C O 1
ATOM 3531 N N . HIS C 1 136 ? 21.849 53.748 42.071 1.00 36.42 166 HIS C N 1
ATOM 3532 C CA . HIS C 1 136 ? 22.316 54.333 40.836 1.00 35.92 166 HIS C CA 1
ATOM 3533 C C . HIS C 1 136 ? 21.192 54.209 39.805 1.00 35.30 166 HIS C C 1
ATOM 3534 O O . HIS C 1 136 ? 20.542 53.162 39.734 1.00 35.16 166 HIS C O 1
ATOM 3541 N N . ASN C 1 137 ? 20.964 55.277 39.039 1.00 33.19 167 ASN C N 1
ATOM 3542 C CA . ASN C 1 137 ? 19.985 55.297 37.953 1.00 31.44 167 ASN C CA 1
ATOM 3543 C C . ASN C 1 137 ? 18.534 55.423 38.397 1.00 29.81 167 ASN C C 1
ATOM 3544 O O . ASN C 1 137 ? 17.618 55.173 37.638 1.00 29.30 167 ASN C O 1
ATOM 3549 N N . LEU C 1 138 ? 18.329 55.840 39.633 1.00 31.10 168 LEU C N 1
ATOM 3550 C CA . LEU C 1 138 ? 17.000 56.018 40.202 1.00 32.05 168 LEU C CA 1
ATOM 3551 C C . LEU C 1 138 ? 16.913 57.468 40.666 1.00 32.68 168 LEU C C 1
ATOM 3552 O O . LEU C 1 138 ? 17.784 57.912 41.365 1.00 33.36 168 LEU C O 1
ATOM 3557 N N . THR C 1 139 ? 15.845 58.185 40.354 1.00 32.99 169 THR C N 1
ATOM 3558 C CA . THR C 1 139 ? 15.776 59.589 40.726 1.00 32.77 169 THR C CA 1
ATOM 3559 C C . THR C 1 139 ? 14.812 59.764 41.882 1.00 33.76 169 THR C C 1
ATOM 3560 O O . THR C 1 139 ? 14.132 58.806 42.262 1.00 32.00 169 THR C O 1
ATOM 3564 N N . SER C 1 140 ? 14.760 60.999 42.414 1.00 34.04 170 SER C N 1
ATOM 3565 C CA . SER C 1 140 ? 13.844 61.377 43.466 1.00 34.70 170 SER C CA 1
ATOM 3566 C C . SER C 1 140 ? 12.421 61.225 43.018 1.00 34.35 170 SER C C 1
ATOM 3567 O O . SER C 1 140 ? 11.578 60.728 43.791 1.00 34.34 170 SER C O 1
ATOM 3570 N N . ALA C 1 141 ? 12.143 61.631 41.775 1.00 32.67 171 ALA C N 1
ATOM 3571 C CA . ALA C 1 141 ? 10.787 61.539 41.269 1.00 32.33 171 ALA C CA 1
ATOM 3572 C C . ALA C 1 141 ? 10.341 60.080 41.207 1.00 31.42 171 ALA C C 1
ATOM 3573 O O . ALA C 1 141 ? 9.213 59.782 41.564 1.00 32.51 171 ALA C O 1
ATOM 3575 N N . ASP C 1 142 ? 11.229 59.176 40.810 1.00 29.94 172 ASP C N 1
ATOM 3576 C CA . ASP C 1 142 ? 10.934 57.728 40.904 1.00 29.44 172 ASP C CA 1
ATOM 3577 C C . ASP C 1 142 ? 10.566 57.316 42.331 1.00 29.24 172 ASP C C 1
ATOM 3578 O O . ASP C 1 142 ? 9.655 56.533 42.537 1.00 29.21 172 ASP C O 1
ATOM 3583 N N . VAL C 1 143 ? 11.326 57.797 43.311 1.00 30.18 173 VAL C N 1
ATOM 3584 C CA . VAL C 1 143 ? 11.118 57.375 44.715 1.00 30.27 173 VAL C CA 1
ATOM 3585 C C . VAL C 1 143 ? 9.852 58.023 45.302 1.00 30.61 173 VAL C C 1
ATOM 3586 O O . VAL C 1 143 ? 9.090 57.351 46.029 1.00 31.48 173 VAL C O 1
ATOM 3590 N N . GLU C 1 144 ? 9.631 59.306 45.010 1.00 30.61 174 GLU C N 1
ATOM 3591 C CA . GLU C 1 144 ? 8.389 59.998 45.397 1.00 33.17 174 GLU C CA 1
ATOM 3592 C C . GLU C 1 144 ? 7.075 59.309 44.939 1.00 31.79 174 GLU C C 1
ATOM 3593 O O . GLU C 1 144 ? 6.116 59.210 45.721 1.00 32.63 174 GLU C O 1
ATOM 3599 N N . ALA C 1 145 ? 7.022 58.815 43.700 1.00 29.65 175 ALA C N 1
ATOM 3600 C CA . ALA C 1 145 ? 5.839 58.038 43.237 1.00 28.47 175 ALA C CA 1
ATOM 3601 C C . ALA C 1 145 ? 5.682 56.736 44.020 1.00 27.13 175 ALA C C 1
ATOM 3602 O O . ALA C 1 145 ? 4.575 56.254 44.264 1.00 27.27 175 ALA C O 1
ATOM 3604 N N . ILE C 1 146 ? 6.792 56.176 44.465 1.00 26.80 176 ILE C N 1
ATOM 3605 C CA . ILE C 1 146 ? 6.675 54.972 45.269 1.00 26.01 176 ILE C CA 1
ATOM 3606 C C . ILE C 1 146 ? 6.040 55.360 46.591 1.00 26.99 176 ILE C C 1
ATOM 3607 O O . ILE C 1 146 ? 5.202 54.650 47.104 1.00 26.73 176 ILE C O 1
ATOM 3612 N N . PHE C 1 147 ? 6.390 56.526 47.099 1.00 28.78 177 PHE C N 1
ATOM 3613 C CA . PHE C 1 147 ? 5.999 56.888 48.441 1.00 29.97 177 PHE C CA 1
ATOM 3614 C C . PHE C 1 147 ? 4.519 57.245 48.466 1.00 30.53 177 PHE C C 1
ATOM 3615 O O . PHE C 1 147 ? 3.762 56.776 49.324 1.00 30.24 177 PHE C O 1
ATOM 3623 N N . SER C 1 148 ? 4.089 58.032 47.486 1.00 31.71 178 SER C N 1
ATOM 3624 C CA . SER C 1 148 ? 2.682 58.410 47.427 1.00 33.27 178 SER C CA 1
ATOM 3625 C C . SER C 1 148 ? 1.762 57.188 47.282 1.00 32.28 178 SER C C 1
ATOM 3626 O O . SER C 1 148 ? 0.706 57.137 47.873 1.00 31.51 178 SER C O 1
ATOM 3629 N N . THR C 1 149 ? 2.172 56.170 46.526 1.00 33.67 179 THR C N 1
ATOM 3630 C CA . THR C 1 149 ? 1.309 54.953 46.398 1.00 33.33 179 THR C CA 1
ATOM 3631 C C . THR C 1 149 ? 1.389 54.028 47.650 1.00 34.54 179 THR C C 1
ATOM 3632 O O . THR C 1 149 ? 0.409 53.362 48.069 1.00 34.31 179 THR C O 1
ATOM 3636 N N . PHE C 1 150 ? 2.573 53.991 48.234 1.00 35.94 180 PHE C N 1
ATOM 3637 C CA . PHE C 1 150 ? 2.798 53.333 49.523 1.00 37.65 180 PHE C CA 1
ATOM 3638 C C . PHE C 1 150 ? 1.703 53.748 50.541 1.00 38.38 180 PHE C C 1
ATOM 3639 O O . PHE C 1 150 ? 1.118 52.903 51.231 1.00 37.27 180 PHE C O 1
ATOM 3647 N N . ASN C 1 151 ? 1.436 55.055 50.568 1.00 39.09 181 ASN C N 1
ATOM 3648 C CA . ASN C 1 151 ? 0.405 55.691 51.378 1.00 40.73 181 ASN C CA 1
ATOM 3649 C C . ASN C 1 151 ? -1.047 55.354 51.031 1.00 40.40 181 ASN C C 1
ATOM 3650 O O . ASN C 1 151 ? -1.945 55.694 51.810 1.00 39.94 181 ASN C O 1
ATOM 3655 N N . GLN C 1 152 ? -1.288 54.711 49.882 1.00 39.85 182 GLN C N 1
ATOM 3656 C CA . GLN C 1 152 ? -2.646 54.363 49.447 1.00 38.82 182 GLN C CA 1
ATOM 3657 C C . GLN C 1 152 ? -2.980 52.949 49.861 1.00 38.29 182 GLN C C 1
ATOM 3658 O O . GLN C 1 152 ? -4.144 52.534 49.770 1.00 38.34 182 GLN C O 1
ATOM 3664 N N . VAL C 1 153 ? -1.968 52.189 50.279 1.00 36.60 183 VAL C N 1
ATOM 3665 C CA . VAL C 1 153 ? -2.175 50.793 50.652 1.00 36.32 183 VAL C CA 1
ATOM 3666 C C . VAL C 1 153 ? -2.974 50.757 51.967 1.00 37.85 183 VAL C C 1
ATOM 3667 O O . VAL C 1 153 ? -2.612 51.440 52.940 1.00 36.68 183 VAL C O 1
ATOM 3671 N N . LYS C 1 154 ? -4.024 49.947 51.994 1.00 38.85 184 LYS C N 1
ATOM 3672 C CA . LYS C 1 154 ? -4.874 49.856 53.169 1.00 41.47 184 LYS C CA 1
ATOM 3673 C C . LYS C 1 154 ? -5.223 48.401 53.497 1.00 41.79 184 LYS C C 1
ATOM 3674 O O . LYS C 1 154 ? -5.131 47.509 52.635 1.00 41.51 184 LYS C O 1
ATOM 3680 N N . LEU C 1 155 ? -5.628 48.182 54.749 1.00 41.99 185 LEU C N 1
ATOM 3681 C CA . LEU C 1 155 ? -6.102 46.893 55.232 1.00 43.60 185 LEU C CA 1
ATOM 3682 C C . LEU C 1 155 ? -7.471 46.555 54.683 1.00 44.66 185 LEU C C 1
ATOM 3683 O O . LEU C 1 155 ? -8.222 47.442 54.301 1.00 44.04 185 LEU C O 1
ATOM 3688 N N . LYS C 1 156 ? -7.776 45.262 54.650 1.00 47.17 186 LYS C N 1
ATOM 3689 C CA . LYS C 1 156 ? -9.096 44.741 54.272 1.00 49.98 186 LYS C CA 1
ATOM 3690 C C . LYS C 1 156 ? -9.057 43.285 53.863 1.00 50.92 186 LYS C C 1
ATOM 3691 O O . LYS C 1 156 ? -8.033 42.759 53.403 1.00 52.32 186 LYS C O 1
ATOM 3698 N N . GLN D 1 2 ? 31.085 72.923 3.264 1.00 56.85 32 GLN D N 1
ATOM 3699 C CA . GLN D 1 2 ? 31.910 74.011 3.914 1.00 57.10 32 GLN D CA 1
ATOM 3700 C C . GLN D 1 2 ? 32.500 73.585 5.262 1.00 56.20 32 GLN D C 1
ATOM 3701 O O . GLN D 1 2 ? 31.730 73.299 6.219 1.00 56.02 32 GLN D O 1
ATOM 3707 N N . CYS D 1 3 ? 33.841 73.606 5.343 1.00 54.72 33 CYS D N 1
ATOM 3708 C CA . CYS D 1 3 ? 34.599 73.002 6.454 1.00 54.23 33 CYS D CA 1
ATOM 3709 C C . CYS D 1 3 ? 34.074 73.296 7.877 1.00 52.34 33 CYS D C 1
ATOM 3710 O O . CYS D 1 3 ? 33.839 74.446 8.238 1.00 52.26 33 CYS D O 1
ATOM 3713 N N . GLY D 1 4 ? 33.923 72.232 8.669 1.00 50.64 34 GLY D N 1
ATOM 3714 C CA . GLY D 1 4 ? 33.433 72.308 10.049 1.00 47.65 34 GLY D CA 1
ATOM 3715 C C . GLY D 1 4 ? 31.931 72.095 10.131 1.00 45.63 34 GLY D C 1
ATOM 3716 O O . GLY D 1 4 ? 31.346 72.254 11.205 1.00 45.58 34 GLY D O 1
ATOM 3717 N N . GLN D 1 5 ? 31.298 71.733 9.011 1.00 42.52 35 GLN D N 1
ATOM 3718 C CA . GLN D 1 5 ? 29.852 71.581 9.014 1.00 41.15 35 GLN D CA 1
ATOM 3719 C C . GLN D 1 5 ? 29.360 70.174 9.280 1.00 38.63 35 GLN D C 1
ATOM 3720 O O . GLN D 1 5 ? 28.175 69.983 9.344 1.00 38.90 35 GLN D O 1
ATOM 3726 N N . THR D 1 6 ? 30.252 69.216 9.498 1.00 35.99 36 THR D N 1
ATOM 3727 C CA . THR D 1 6 ? 29.816 67.855 9.804 1.00 33.58 36 THR D CA 1
ATOM 3728 C C . THR D 1 6 ? 29.149 67.741 11.166 1.00 31.47 36 THR D C 1
ATOM 3729 O O . THR D 1 6 ? 28.042 67.244 11.264 1.00 30.56 36 THR D O 1
ATOM 3733 N N . ALA D 1 7 ? 29.826 68.162 12.218 1.00 30.47 37 ALA D N 1
ATOM 3734 C CA . ALA D 1 7 ? 29.273 68.104 13.584 1.00 29.29 37 ALA D CA 1
ATOM 3735 C C . ALA D 1 7 ? 27.894 68.729 13.766 1.00 28.95 37 ALA D C 1
ATOM 3736 O O . ALA D 1 7 ? 27.042 68.136 14.426 1.00 29.40 37 ALA D O 1
ATOM 3738 N N . PRO D 1 8 ? 27.682 69.975 13.262 1.00 28.07 38 PRO D N 1
ATOM 3739 C CA . PRO D 1 8 ? 26.335 70.568 13.226 1.00 26.60 38 PRO D CA 1
ATOM 3740 C C . PRO D 1 8 ? 25.281 69.666 12.601 1.00 26.34 38 PRO D C 1
ATOM 3741 O O . PRO D 1 8 ? 24.142 69.634 13.069 1.00 25.47 38 PRO D O 1
ATOM 3745 N N . LEU D 1 9 ? 25.642 68.930 11.553 1.00 25.34 39 LEU D N 1
ATOM 3746 C CA . LEU D 1 9 ? 24.672 68.005 10.948 1.00 25.18 39 LEU D CA 1
ATOM 3747 C C . LEU D 1 9 ? 24.411 66.779 11.845 1.00 24.36 39 LEU D C 1
ATOM 3748 O O . LEU D 1 9 ? 23.267 66.314 11.984 1.00 23.07 39 LEU D O 1
ATOM 3753 N N . ILE D 1 10 ? 25.472 66.257 12.452 1.00 24.00 40 ILE D N 1
ATOM 3754 C CA . ILE D 1 10 ? 25.323 65.120 13.374 1.00 25.28 40 ILE D CA 1
ATOM 3755 C C . ILE D 1 10 ? 24.369 65.540 14.537 1.00 25.55 40 ILE D C 1
ATOM 3756 O O . ILE D 1 10 ? 23.458 64.775 14.943 1.00 25.20 40 ILE D O 1
ATOM 3761 N N . ASN D 1 11 ? 24.559 66.757 15.037 1.00 24.28 41 ASN D N 1
ATOM 3762 C CA . ASN D 1 11 ? 23.688 67.312 16.074 1.00 25.82 41 ASN D CA 1
ATOM 3763 C C . ASN D 1 11 ? 22.233 67.386 15.632 1.00 25.40 41 ASN D C 1
ATOM 3764 O O . ASN D 1 11 ? 21.310 66.954 16.347 1.00 24.97 41 ASN D O 1
ATOM 3769 N N . GLU D 1 12 ? 21.997 67.890 14.430 1.00 25.16 42 GLU D N 1
ATOM 3770 C CA . GLU D 1 12 ? 20.618 68.037 13.988 1.00 25.29 42 GLU D CA 1
ATOM 3771 C C . GLU D 1 12 ? 19.930 66.671 13.828 1.00 25.65 42 GLU D C 1
ATOM 3772 O O . GLU D 1 12 ? 18.694 66.541 14.043 1.00 23.89 42 GLU D O 1
ATOM 3778 N N . ARG D 1 13 ? 20.718 65.648 13.491 1.00 24.28 43 ARG D N 1
ATOM 3779 C CA . ARG D 1 13 ? 20.123 64.315 13.393 1.00 24.74 43 ARG D CA 1
ATOM 3780 C C . ARG D 1 13 ? 19.544 63.890 14.750 1.00 24.29 43 ARG D C 1
ATOM 3781 O O . ARG D 1 13 ? 18.444 63.348 14.828 1.00 24.57 43 ARG D O 1
ATOM 3789 N N . LEU D 1 14 ? 20.281 64.180 15.807 1.00 23.63 44 LEU D N 1
ATOM 3790 C CA . LEU D 1 14 ? 19.909 63.820 17.140 1.00 24.00 44 LEU D CA 1
ATOM 3791 C C . LEU D 1 14 ? 18.736 64.624 17.714 1.00 24.25 44 LEU D C 1
ATOM 3792 O O . LEU D 1 14 ? 18.096 64.164 18.619 1.00 25.34 44 LEU D O 1
ATOM 3797 N N . SER D 1 15 ? 18.478 65.816 17.180 1.00 23.04 45 SER D N 1
ATOM 3798 C CA . SER D 1 15 ? 17.385 66.689 17.595 1.00 24.33 45 SER D CA 1
ATOM 3799 C C . SER D 1 15 ? 16.022 66.061 17.364 1.00 23.51 45 SER D C 1
ATOM 3800 O O . SER D 1 15 ? 15.034 66.512 17.896 1.00 24.46 45 SER D O 1
ATOM 3803 N N . TYR D 1 16 ? 15.981 64.997 16.567 1.00 23.30 46 TYR D N 1
ATOM 3804 C CA . TYR D 1 16 ? 14.734 64.308 16.239 1.00 22.22 46 TYR D CA 1
ATOM 3805 C C . TYR D 1 16 ? 14.428 63.158 17.193 1.00 20.94 46 TYR D C 1
ATOM 3806 O O . TYR D 1 16 ? 13.385 62.537 17.105 1.00 22.19 46 TYR D O 1
ATOM 3823 N N . LYS D 1 18 ? 13.852 62.865 20.452 1.00 21.09 48 LYS D N 1
ATOM 3824 C CA . LYS D 1 18 ? 12.717 63.066 21.384 1.00 22.44 48 LYS D CA 1
ATOM 3825 C C . LYS D 1 18 ? 11.387 62.732 20.673 1.00 22.22 48 LYS D C 1
ATOM 3826 O O . LYS D 1 18 ? 10.504 62.099 21.265 1.00 21.72 48 LYS D O 1
ATOM 3832 N N . ASP D 1 19 ? 11.257 63.075 19.387 1.00 22.50 49 ASP D N 1
ATOM 3833 C CA . ASP D 1 19 ? 10.034 62.691 18.700 1.00 22.84 49 ASP D CA 1
ATOM 3834 C C . ASP D 1 19 ? 9.988 61.187 18.557 1.00 21.98 49 ASP D C 1
ATOM 3835 O O . ASP D 1 19 ? 8.930 60.580 18.701 1.00 23.22 49 ASP D O 1
ATOM 3840 N N . VAL D 1 20 ? 11.115 60.592 18.215 1.00 20.96 50 VAL D N 1
ATOM 3841 C CA . VAL D 1 20 ? 11.161 59.123 17.994 1.00 21.14 50 VAL D CA 1
ATOM 3842 C C . VAL D 1 20 ? 10.777 58.407 19.276 1.00 21.37 50 VAL D C 1
ATOM 3843 O O . VAL D 1 20 ? 9.884 57.549 19.267 1.00 22.98 50 VAL D O 1
ATOM 3847 N N . ALA D 1 21 ? 11.432 58.786 20.373 1.00 21.51 51 ALA D N 1
ATOM 3848 C CA . ALA D 1 21 ? 11.166 58.216 21.707 1.00 21.91 51 ALA D CA 1
ATOM 3849 C C . ALA D 1 21 ? 9.724 58.392 22.165 1.00 22.05 51 ALA D C 1
ATOM 3850 O O . ALA D 1 21 ? 9.143 57.455 22.750 1.00 23.59 51 ALA D O 1
ATOM 3852 N N . GLY D 1 22 ? 9.152 59.575 21.930 1.00 22.93 52 GLY D N 1
ATOM 3853 C CA . GLY D 1 22 ? 7.752 59.831 22.285 1.00 23.44 52 GLY D CA 1
ATOM 3854 C C . GLY D 1 22 ? 6.783 58.938 21.534 1.00 23.70 52 GLY D C 1
ATOM 3855 O O . GLY D 1 22 ? 5.850 58.398 22.137 1.00 24.60 52 GLY D O 1
ATOM 3856 N N . TYR D 1 23 ? 6.977 58.823 20.215 1.00 23.93 53 TYR D N 1
ATOM 3857 C CA . TYR D 1 23 ? 6.140 57.988 19.359 1.00 25.39 53 TYR D CA 1
ATOM 3858 C C . TYR D 1 23 ? 6.242 56.502 19.777 1.00 25.72 53 TYR D C 1
ATOM 3859 O O . TYR D 1 23 ? 5.231 55.778 19.881 1.00 26.08 53 TYR D O 1
ATOM 3868 N N . LYS D 1 24 ? 7.476 56.027 19.951 1.00 24.92 54 LYS D N 1
ATOM 3869 C CA . LYS D 1 24 ? 7.681 54.667 20.485 1.00 23.84 54 LYS D CA 1
ATOM 3870 C C . LYS D 1 24 ? 7.011 54.525 21.840 1.00 24.78 54 LYS D C 1
ATOM 3871 O O . LYS D 1 24 ? 6.403 53.497 22.128 1.00 25.11 54 LYS D O 1
ATOM 3877 N N . ALA D 1 25 ? 7.128 55.544 22.680 1.00 24.73 55 ALA D N 1
ATOM 3878 C CA . ALA D 1 25 ? 6.536 55.454 24.011 1.00 26.57 55 ALA D CA 1
ATOM 3879 C C . ALA D 1 25 ? 5.003 55.319 23.925 1.00 28.05 55 ALA D C 1
ATOM 3880 O O . ALA D 1 25 ? 4.416 54.426 24.543 1.00 28.49 55 ALA D O 1
ATOM 3882 N N . GLU D 1 26 ? 4.369 56.148 23.091 1.00 29.70 56 GLU D N 1
ATOM 3883 C CA . GLU D 1 26 ? 2.909 56.143 22.934 1.00 31.27 56 GLU D CA 1
ATOM 3884 C C . GLU D 1 26 ? 2.352 54.861 22.354 1.00 31.88 56 GLU D C 1
ATOM 3885 O O . GLU D 1 26 ? 1.202 54.509 22.631 1.00 32.60 56 GLU D O 1
ATOM 3891 N N . ASN D 1 27 ? 3.142 54.203 21.505 1.00 30.77 57 ASN D N 1
ATOM 3892 C CA . ASN D 1 27 ? 2.758 52.978 20.835 1.00 31.13 57 ASN D CA 1
ATOM 3893 C C . ASN D 1 27 ? 3.382 51.696 21.414 1.00 31.68 57 ASN D C 1
ATOM 3894 O O . ASN D 1 27 ? 3.270 50.601 20.840 1.00 31.87 57 ASN D O 1
ATOM 3899 N N . HIS D 1 28 ? 4.017 51.847 22.573 1.00 32.49 58 HIS D N 1
ATOM 3900 C CA . HIS D 1 28 ? 4.754 50.790 23.278 1.00 32.49 58 HIS D CA 1
ATOM 3901 C C . HIS D 1 28 ? 5.643 49.971 22.354 1.00 32.55 58 HIS D C 1
ATOM 3902 O O . HIS D 1 28 ? 5.619 48.720 22.352 1.00 31.98 58 HIS D O 1
ATOM 3915 N N . LEU D 1 29 ? 6.458 50.720 21.578 1.00 30.96 59 LEU D N 1
ATOM 3916 C CA . LEU D 1 29 ? 7.448 50.147 20.662 1.00 30.20 59 LEU D CA 1
ATOM 3917 C C . LEU D 1 29 ? 8.790 50.129 21.386 1.00 29.18 59 LEU D C 1
ATOM 3918 O O . LEU D 1 29 ? 9.121 51.064 22.116 1.00 28.80 59 LEU D O 1
ATOM 3923 N N . PRO D 1 30 ? 9.578 49.061 21.196 1.00 29.10 60 PRO D N 1
ATOM 3924 C CA . PRO D 1 30 ? 10.872 48.992 21.841 1.00 27.93 60 PRO D CA 1
ATOM 3925 C C . PRO D 1 30 ? 11.782 50.043 21.221 1.00 28.29 60 PRO D C 1
ATOM 3926 O O . PRO D 1 30 ? 11.666 50.284 20.025 1.00 27.85 60 PRO D O 1
ATOM 3930 N N . ILE D 1 31 ? 12.685 50.635 22.005 1.00 27.64 61 ILE D N 1
ATOM 3931 C CA . ILE D 1 31 ? 13.745 51.528 21.462 1.00 27.47 61 ILE D CA 1
ATOM 3932 C C . ILE D 1 31 ? 14.609 50.821 20.391 1.00 28.59 61 ILE D C 1
ATOM 3933 O O . ILE D 1 31 ? 14.783 51.339 19.282 1.00 27.59 61 ILE D O 1
ATOM 3938 N N . GLU D 1 32 ? 15.098 49.625 20.698 1.00 30.41 62 GLU D N 1
ATOM 3939 C CA . GLU D 1 32 ? 15.932 48.883 19.766 1.00 33.82 62 GLU D CA 1
ATOM 3940 C C . GLU D 1 32 ? 15.057 48.145 18.719 1.00 33.87 62 GLU D C 1
ATOM 3941 O O . GLU D 1 32 ? 14.113 47.424 19.066 1.00 33.12 62 GLU D O 1
ATOM 3947 N N . ASP D 1 33 ? 15.394 48.319 17.443 1.00 34.71 63 ASP D N 1
ATOM 3948 C CA . ASP D 1 33 ? 14.663 47.653 16.353 1.00 35.00 63 ASP D CA 1
ATOM 3949 C C . ASP D 1 33 ? 15.754 47.196 15.427 1.00 34.40 63 ASP D C 1
ATOM 3950 O O . ASP D 1 33 ? 16.241 47.982 14.617 1.00 33.43 63 ASP D O 1
ATOM 3955 N N . ARG D 1 34 ? 16.184 45.938 15.567 1.00 34.54 64 ARG D N 1
ATOM 3956 C CA . ARG D 1 34 ? 17.345 45.508 14.812 1.00 35.66 64 ARG D CA 1
ATOM 3957 C C . ARG D 1 34 ? 17.099 45.623 13.311 1.00 34.65 64 ARG D C 1
ATOM 3958 O O . ARG D 1 34 ? 18.027 45.905 12.565 1.00 34.96 64 ARG D O 1
ATOM 3966 N N . ILE D 1 35 ? 15.865 45.400 12.860 1.00 33.87 65 ILE D N 1
ATOM 3967 C CA . ILE D 1 35 ? 15.635 45.529 11.429 1.00 33.32 65 ILE D CA 1
ATOM 3968 C C . ILE D 1 35 ? 15.750 46.978 10.938 1.00 32.27 65 ILE D C 1
ATOM 3969 O O . ILE D 1 35 ? 16.357 47.224 9.890 1.00 31.32 65 ILE D O 1
ATOM 3974 N N . GLN D 1 36 ? 15.231 47.942 11.698 1.00 31.38 66 GLN D N 1
ATOM 3975 C CA . GLN D 1 36 ? 15.433 49.361 11.327 1.00 30.56 66 GLN D CA 1
ATOM 3976 C C . GLN D 1 36 ? 16.902 49.756 11.389 1.00 30.97 66 GLN D C 1
ATOM 3977 O O . GLN D 1 36 ? 17.409 50.495 10.505 1.00 31.13 66 GLN D O 1
ATOM 3983 N N . GLU D 1 37 ? 17.620 49.271 12.399 1.00 30.49 67 GLU D N 1
ATOM 3984 C CA . GLU D 1 37 ? 19.044 49.622 12.520 1.00 32.06 67 GLU D CA 1
ATOM 3985 C C . GLU D 1 37 ? 19.879 49.129 11.318 1.00 32.02 67 GLU D C 1
ATOM 3986 O O . GLU D 1 37 ? 20.761 49.821 10.849 1.00 31.86 67 GLU D O 1
ATOM 3992 N N . GLU D 1 38 ? 19.598 47.928 10.848 1.00 31.93 68 GLU D N 1
ATOM 3993 C CA . GLU D 1 38 ? 20.306 47.359 9.697 1.00 33.13 68 GLU D CA 1
ATOM 3994 C C . GLU D 1 38 ? 19.926 47.999 8.378 1.00 31.99 68 GLU D C 1
ATOM 3995 O O . GLU D 1 38 ? 20.780 48.245 7.544 1.00 31.85 68 GLU D O 1
ATOM 4001 N N . LYS D 1 39 ? 18.640 48.265 8.189 1.00 32.23 69 LYS D N 1
ATOM 4002 C CA . LYS D 1 39 ? 18.171 49.151 7.100 1.00 34.15 69 LYS D CA 1
ATOM 4003 C C . LYS D 1 39 ? 18.987 50.474 7.047 1.00 31.55 69 LYS D C 1
ATOM 4004 O O . LYS D 1 39 ? 19.566 50.808 6.027 1.00 32.52 69 LYS D O 1
ATOM 4010 N N . VAL D 1 40 ? 19.080 51.184 8.156 1.00 30.21 70 VAL D N 1
ATOM 4011 C CA . VAL D 1 40 ? 19.845 52.437 8.231 1.00 28.71 70 VAL D CA 1
ATOM 4012 C C . VAL D 1 40 ? 21.355 52.230 7.937 1.00 29.00 70 VAL D C 1
ATOM 4013 O O . VAL D 1 40 ? 21.974 53.012 7.215 1.00 28.95 70 VAL D O 1
ATOM 4017 N N . ILE D 1 41 ? 21.960 51.200 8.536 1.00 28.08 71 ILE D N 1
ATOM 4018 C CA . ILE D 1 41 ? 23.370 50.938 8.334 1.00 28.00 71 ILE D CA 1
ATOM 4019 C C . ILE D 1 41 ? 23.663 50.546 6.860 1.00 29.01 71 ILE D C 1
ATOM 4020 O O . ILE D 1 41 ? 24.586 51.038 6.249 1.00 28.73 71 ILE D O 1
ATOM 4025 N N . ASN D 1 42 ? 22.881 49.629 6.311 1.00 30.25 72 ASN D N 1
ATOM 4026 C CA . ASN D 1 42 ? 23.065 49.225 4.940 1.00 31.28 72 ASN D CA 1
ATOM 4027 C C . ASN D 1 42 ? 22.749 50.347 3.950 1.00 31.55 72 ASN D C 1
ATOM 4028 O O . ASN D 1 42 ? 23.449 50.578 2.960 1.00 30.50 72 ASN D O 1
ATOM 4033 N N . SER D 1 43 ? 21.671 51.063 4.240 1.00 32.42 73 SER D N 1
ATOM 4034 C CA . SER D 1 43 ? 21.339 52.244 3.493 1.00 31.62 73 SER D CA 1
ATOM 4035 C C . SER D 1 43 ? 22.526 53.222 3.472 1.00 31.66 73 SER D C 1
ATOM 4036 O O . SER D 1 43 ? 22.890 53.717 2.425 1.00 30.98 73 SER D O 1
ATOM 4039 N N . ALA D 1 44 ? 23.115 53.514 4.621 1.00 31.66 74 ALA D N 1
ATOM 4040 C CA . ALA D 1 44 ? 24.268 54.416 4.687 1.00 33.06 74 ALA D CA 1
ATOM 4041 C C . ALA D 1 44 ? 25.488 53.924 3.891 1.00 34.93 74 ALA D C 1
ATOM 4042 O O . ALA D 1 44 ? 26.191 54.712 3.264 1.00 34.31 74 ALA D O 1
ATOM 4052 N N . ALA D 1 46 ? 25.545 51.750 1.239 1.00 37.86 76 ALA D N 1
ATOM 4053 C CA . ALA D 1 46 ? 25.158 51.928 -0.188 1.00 37.27 76 ALA D CA 1
ATOM 4054 C C . ALA D 1 46 ? 25.273 53.379 -0.618 1.00 37.09 76 ALA D C 1
ATOM 4055 O O . ALA D 1 46 ? 25.916 53.680 -1.598 1.00 37.61 76 ALA D O 1
ATOM 4057 N N . GLN D 1 47 ? 24.650 54.289 0.124 1.00 36.74 77 GLN D N 1
ATOM 4058 C CA . GLN D 1 47 ? 24.754 55.730 -0.172 1.00 36.28 77 GLN D CA 1
ATOM 4059 C C . GLN D 1 47 ? 26.176 56.304 -0.094 1.00 36.78 77 GLN D C 1
ATOM 4060 O O . GLN D 1 47 ? 26.579 57.107 -0.939 1.00 36.23 77 GLN D O 1
ATOM 4066 N N . ALA D 1 48 ? 26.947 55.857 0.885 1.00 37.99 78 ALA D N 1
ATOM 4067 C CA . ALA D 1 48 ? 28.304 56.325 1.055 1.00 39.66 78 ALA D CA 1
ATOM 4068 C C . ALA D 1 48 ? 29.130 55.931 -0.157 1.00 40.99 78 ALA D C 1
ATOM 4069 O O . ALA D 1 48 ? 29.937 56.731 -0.606 1.00 41.45 78 ALA D O 1
ATOM 4071 N N . GLU D 1 49 ? 28.898 54.726 -0.695 1.00 41.66 79 GLU D N 1
ATOM 4072 C CA . GLU D 1 49 ? 29.638 54.247 -1.867 1.00 43.09 79 GLU D CA 1
ATOM 4073 C C . GLU D 1 49 ? 29.367 55.151 -3.064 1.00 42.36 79 GLU D C 1
ATOM 4074 O O . GLU D 1 49 ? 30.308 55.611 -3.721 1.00 42.91 79 GLU D O 1
ATOM 4080 N N . SER D 1 50 ? 28.096 55.444 -3.324 1.00 41.30 80 SER D N 1
ATOM 4081 C CA . SER D 1 50 ? 27.750 56.377 -4.420 1.00 41.06 80 SER D CA 1
ATOM 4082 C C . SER D 1 50 ? 28.348 57.800 -4.256 1.00 41.37 80 SER D C 1
ATOM 4083 O O . SER D 1 50 ? 28.463 58.555 -5.219 1.00 41.61 80 SER D O 1
ATOM 4086 N N . LEU D 1 51 ? 28.716 58.167 -3.035 1.00 42.49 81 LEU D N 1
ATOM 4087 C CA . LEU D 1 51 ? 29.359 59.456 -2.767 1.00 43.47 81 LEU D CA 1
ATOM 4088 C C . LEU D 1 51 ? 30.894 59.321 -2.688 1.00 43.43 81 LEU D C 1
ATOM 4089 O O . LEU D 1 51 ? 31.579 60.216 -2.179 1.00 44.43 81 LEU D O 1
ATOM 4094 N N . GLY D 1 52 ? 31.430 58.207 -3.179 1.00 43.06 82 GLY D N 1
ATOM 4095 C CA . GLY D 1 52 ? 32.875 58.021 -3.193 1.00 42.76 82 GLY D CA 1
ATOM 4096 C C . GLY D 1 52 ? 33.515 57.849 -1.834 1.00 42.41 82 GLY D C 1
ATOM 4097 O O . GLY D 1 52 ? 34.682 58.214 -1.635 1.00 41.23 82 GLY D O 1
ATOM 4098 N N . LEU D 1 53 ? 32.745 57.288 -0.893 1.00 42.40 83 LEU D N 1
ATOM 4099 C CA . LEU D 1 53 ? 33.255 56.911 0.423 1.00 42.07 83 LEU D CA 1
ATOM 4100 C C . LEU D 1 53 ? 33.370 55.389 0.548 1.00 42.09 83 LEU D C 1
ATOM 4101 O O . LEU D 1 53 ? 32.562 54.671 -0.028 1.00 41.91 83 LEU D O 1
ATOM 4106 N N . ASN D 1 54 ? 34.388 54.922 1.281 1.00 42.54 84 ASN D N 1
ATOM 4107 C CA . ASN D 1 54 ? 34.464 53.553 1.782 1.00 44.34 84 ASN D CA 1
ATOM 4108 C C . ASN D 1 54 ? 33.492 53.599 2.995 1.00 45.41 84 ASN D C 1
ATOM 4109 O O . ASN D 1 54 ? 33.839 54.168 4.049 1.00 45.75 84 ASN D O 1
ATOM 4114 N N . GLY D 1 55 ? 32.305 53.007 2.945 1.00 45.57 85 GLY D N 1
ATOM 4115 C CA . GLY D 1 55 ? 31.989 51.656 2.612 1.00 45.82 85 GLY D CA 1
ATOM 4116 C C . GLY D 1 55 ? 31.771 51.121 4.040 1.00 45.89 85 GLY D C 1
ATOM 4117 O O . GLY D 1 55 ? 31.012 51.676 4.855 1.00 45.86 85 GLY D O 1
ATOM 4118 N N . GLU D 1 56 ? 32.490 50.069 4.369 1.00 45.64 86 GLU D N 1
ATOM 4119 C CA . GLU D 1 56 ? 32.589 49.613 5.730 1.00 45.76 86 GLU D CA 1
ATOM 4120 C C . GLU D 1 56 ? 33.332 50.623 6.621 1.00 43.55 86 GLU D C 1
ATOM 4121 O O . GLU D 1 56 ? 33.207 50.545 7.848 1.00 44.48 86 GLU D O 1
ATOM 4127 N N . SER D 1 57 ? 34.125 51.538 6.051 1.00 40.49 87 SER D N 1
ATOM 4128 C CA . SER D 1 57 ? 34.800 52.582 6.878 1.00 37.96 87 SER D CA 1
ATOM 4129 C C . SER D 1 57 ? 33.792 53.511 7.637 1.00 37.60 87 SER D C 1
ATOM 4130 O O . SER D 1 57 ? 34.134 54.152 8.630 1.00 36.56 87 SER D O 1
ATOM 4133 N N . ILE D 1 58 ? 32.554 53.511 7.152 1.00 36.77 88 ILE D N 1
ATOM 4134 C CA . ILE D 1 58 ? 31.472 54.355 7.645 1.00 37.22 88 ILE D CA 1
ATOM 4135 C C . ILE D 1 58 ? 30.645 53.656 8.738 1.00 36.32 88 ILE D C 1
ATOM 4136 O O . ILE D 1 58 ? 29.961 54.299 9.539 1.00 35.70 88 ILE D O 1
ATOM 4141 N N . LYS D 1 59 ? 30.783 52.337 8.816 1.00 35.65 89 LYS D N 1
ATOM 4142 C CA . LYS D 1 59 ? 29.950 51.566 9.697 1.00 34.90 89 LYS D CA 1
ATOM 4143 C C . LYS D 1 59 ? 30.047 51.979 11.160 1.00 33.40 89 LYS D C 1
ATOM 4144 O O . LYS D 1 59 ? 29.001 52.177 11.788 1.00 33.98 89 LYS D O 1
ATOM 4150 N N . PRO D 1 60 ? 31.272 52.077 11.720 1.00 32.29 90 PRO D N 1
ATOM 4151 C CA . PRO D 1 60 ? 31.410 52.488 13.131 1.00 31.28 90 PRO D CA 1
ATOM 4152 C C . PRO D 1 60 ? 30.844 53.865 13.485 1.00 30.06 90 PRO D C 1
ATOM 4153 O O . PRO D 1 60 ? 30.419 54.071 14.609 1.00 27.80 90 PRO D O 1
ATOM 4157 N N . LEU D 1 61 ? 30.873 54.784 12.534 1.00 30.00 91 LEU D N 1
ATOM 4158 C CA . LEU D 1 61 ? 30.260 56.102 12.685 1.00 31.35 91 LEU D CA 1
ATOM 4159 C C . LEU D 1 61 ? 28.748 55.938 12.729 1.00 30.10 91 LEU D C 1
ATOM 4160 O O . LEU D 1 61 ? 28.097 56.571 13.521 1.00 31.25 91 LEU D O 1
ATOM 4173 N N . VAL D 1 63 ? 26.998 53.212 13.547 1.00 27.44 93 VAL D N 1
ATOM 4174 C CA . VAL D 1 63 ? 26.689 52.578 14.816 1.00 27.98 93 VAL D CA 1
ATOM 4175 C C . VAL D 1 63 ? 26.713 53.571 16.009 1.00 27.23 93 VAL D C 1
ATOM 4176 O O . VAL D 1 63 ? 25.769 53.567 16.861 1.00 27.37 93 VAL D O 1
ATOM 4180 N N . ALA D 1 64 ? 27.770 54.391 16.077 1.00 25.14 94 ALA D N 1
ATOM 4181 C CA . ALA D 1 64 ? 27.902 55.397 17.154 1.00 24.90 94 ALA D CA 1
ATOM 4182 C C . ALA D 1 64 ? 26.791 56.429 17.179 1.00 25.02 94 ALA D C 1
ATOM 4183 O O . ALA D 1 64 ? 26.416 56.912 18.239 1.00 25.40 94 ALA D O 1
ATOM 4185 N N . GLN D 1 65 ? 26.310 56.813 16.000 1.00 24.64 95 GLN D N 1
ATOM 4186 C CA . GLN D 1 65 ? 25.183 57.734 15.848 1.00 24.56 95 GLN D CA 1
ATOM 4187 C C . GLN D 1 65 ? 23.851 57.136 16.292 1.00 23.39 95 GLN D C 1
ATOM 4188 O O . GLN D 1 65 ? 23.074 57.787 16.962 1.00 23.66 95 GLN D O 1
ATOM 4194 N N . ILE D 1 66 ? 23.587 55.910 15.856 1.00 22.98 96 ILE D N 1
ATOM 4195 C CA . ILE D 1 66 ? 22.452 55.141 16.310 1.00 23.26 96 ILE D CA 1
ATOM 4196 C C . ILE D 1 66 ? 22.488 54.890 17.817 1.00 23.34 96 ILE D C 1
ATOM 4197 O O . ILE D 1 66 ? 21.455 55.020 18.456 1.00 24.47 96 ILE D O 1
ATOM 4202 N N . ASN D 1 67 ? 23.654 54.526 18.370 1.00 23.06 97 ASN D N 1
ATOM 4203 C CA . ASN D 1 67 ? 23.831 54.362 19.831 1.00 22.60 97 ASN D CA 1
ATOM 4204 C C . ASN D 1 67 ? 23.559 55.654 20.572 1.00 23.32 97 ASN D C 1
ATOM 4205 O O . ASN D 1 67 ? 22.809 55.656 21.554 1.00 24.13 97 ASN D O 1
ATOM 4210 N N . ALA D 1 68 ? 24.173 56.759 20.135 1.00 22.13 98 ALA D N 1
ATOM 4211 C CA . ALA D 1 68 ? 23.834 58.054 20.732 1.00 22.34 98 ALA D CA 1
ATOM 4212 C C . ALA D 1 68 ? 22.333 58.313 20.668 1.00 22.79 98 ALA D C 1
ATOM 4213 O O . ALA D 1 68 ? 21.755 58.820 21.608 1.00 24.49 98 ALA D O 1
ATOM 4215 N N . ALA D 1 69 ? 21.704 57.999 19.546 1.00 21.88 99 ALA D N 1
ATOM 4216 C CA . ALA D 1 69 ? 20.289 58.242 19.400 1.00 20.64 99 ALA D CA 1
ATOM 4217 C C . ALA D 1 69 ? 19.426 57.359 20.343 1.00 20.49 99 ALA D C 1
ATOM 4218 O O . ALA D 1 69 ? 18.411 57.828 20.902 1.00 18.93 99 ALA D O 1
ATOM 4220 N N . LYS D 1 70 ? 19.808 56.077 20.473 1.00 18.75 100 LYS D N 1
ATOM 4221 C CA . LYS D 1 70 ? 19.124 55.164 21.398 1.00 19.43 100 LYS D CA 1
ATOM 4222 C C . LYS D 1 70 ? 19.299 55.572 22.839 1.00 18.97 100 LYS D C 1
ATOM 4223 O O . LYS D 1 70 ? 18.349 55.485 23.643 1.00 19.38 100 LYS D O 1
ATOM 4229 N N . ALA D 1 71 ? 20.504 56.038 23.169 1.00 18.49 101 ALA D N 1
ATOM 4230 C CA . ALA D 1 71 ? 20.794 56.540 24.488 1.00 19.43 101 ALA D CA 1
ATOM 4231 C C . ALA D 1 71 ? 19.859 57.705 24.835 1.00 19.78 101 ALA D C 1
ATOM 4232 O O . ALA D 1 71 ? 19.304 57.714 25.908 1.00 19.25 101 ALA D O 1
ATOM 4234 N N . ILE D 1 72 ? 19.673 58.678 23.923 1.00 18.80 102 ILE D N 1
ATOM 4235 C CA . ILE D 1 72 ? 18.725 59.773 24.184 1.00 17.71 102 ILE D CA 1
ATOM 4236 C C . ILE D 1 72 ? 17.304 59.178 24.403 1.00 18.79 102 ILE D C 1
ATOM 4237 O O . ILE D 1 72 ? 16.659 59.476 25.405 1.00 19.15 102 ILE D O 1
ATOM 4242 N N . GLN D 1 73 ? 16.840 58.347 23.472 1.00 17.67 103 GLN D N 1
ATOM 4243 C CA . GLN D 1 73 ? 15.507 57.744 23.579 1.00 19.07 103 GLN D CA 1
ATOM 4244 C C . GLN D 1 73 ? 15.272 56.972 24.877 1.00 19.92 103 GLN D C 1
ATOM 4245 O O . GLN D 1 73 ? 14.230 57.103 25.469 1.00 21.42 103 GLN D O 1
ATOM 4251 N N . TYR D 1 74 ? 16.226 56.128 25.264 1.00 20.36 104 TYR D N 1
ATOM 4252 C CA . TYR D 1 74 ? 16.115 55.293 26.478 1.00 20.21 104 TYR D CA 1
ATOM 4253 C C . TYR D 1 74 ? 15.980 56.201 27.660 1.00 21.07 104 TYR D C 1
ATOM 4254 O O . TYR D 1 74 ? 15.234 55.891 28.569 1.00 18.65 104 TYR D O 1
ATOM 4263 N N . ARG D 1 75 ? 16.771 57.300 27.689 1.00 21.38 105 ARG D N 1
ATOM 4264 C CA . ARG D 1 75 ? 16.662 58.246 28.814 1.00 21.22 105 ARG D CA 1
ATOM 4265 C C . ARG D 1 75 ? 15.356 59.004 28.906 1.00 22.34 105 ARG D C 1
ATOM 4266 O O . ARG D 1 75 ? 14.865 59.218 30.000 1.00 22.86 105 ARG D O 1
ATOM 4274 N N . TYR D 1 76 ? 14.778 59.413 27.771 1.00 22.65 106 TYR D N 1
ATOM 4275 C CA . TYR D 1 76 ? 13.450 59.999 27.767 1.00 21.75 106 TYR D CA 1
ATOM 4276 C C . TYR D 1 76 ? 12.449 58.974 28.275 1.00 22.49 106 TYR D C 1
ATOM 4277 O O . TYR D 1 76 ? 11.650 59.306 29.117 1.00 22.91 106 TYR D O 1
ATOM 4286 N N . ARG D 1 77 ? 12.477 57.732 27.788 1.00 22.72 107 ARG D N 1
ATOM 4287 C CA . ARG D 1 77 ? 11.502 56.729 28.272 1.00 23.22 107 ARG D CA 1
ATOM 4288 C C . ARG D 1 77 ? 11.595 56.593 29.780 1.00 22.90 107 ARG D C 1
ATOM 4289 O O . ARG D 1 77 ? 10.598 56.385 30.440 1.00 22.52 107 ARG D O 1
ATOM 4297 N N . ALA D 1 78 ? 12.812 56.612 30.300 1.00 22.29 108 ALA D N 1
ATOM 4298 C CA . ALA D 1 78 ? 13.055 56.524 31.746 1.00 21.75 108 ALA D CA 1
ATOM 4299 C C . ALA D 1 78 ? 12.474 57.720 32.527 1.00 23.34 108 ALA D C 1
ATOM 4300 O O . ALA D 1 78 ? 11.739 57.522 33.508 1.00 22.60 108 ALA D O 1
ATOM 4302 N N . ASP D 1 79 ? 12.742 58.942 32.059 1.00 23.31 109 ASP D N 1
ATOM 4303 C CA . ASP D 1 79 ? 12.261 60.115 32.735 1.00 24.11 109 ASP D CA 1
ATOM 4304 C C . ASP D 1 79 ? 10.748 60.182 32.678 1.00 24.31 109 ASP D C 1
ATOM 4305 O O . ASP D 1 79 ? 10.102 60.500 33.683 1.00 22.15 109 ASP D O 1
ATOM 4310 N N . TRP D 1 80 ? 10.179 59.811 31.532 1.00 25.15 110 TRP D N 1
ATOM 4311 C CA . TRP D 1 80 ? 8.744 59.916 31.355 1.00 26.13 110 TRP D CA 1
ATOM 4312 C C . TRP D 1 80 ? 7.927 59.046 32.270 1.00 27.03 110 TRP D C 1
ATOM 4313 O O . TRP D 1 80 ? 6.763 59.301 32.421 1.00 28.67 110 TRP D O 1
ATOM 4324 N N . LEU D 1 81 ? 8.517 58.014 32.850 1.00 29.11 111 LEU D N 1
ATOM 4325 C CA . LEU D 1 81 ? 7.780 57.118 33.747 1.00 31.11 111 LEU D CA 1
ATOM 4326 C C . LEU D 1 81 ? 7.306 57.866 34.991 1.00 33.24 111 LEU D C 1
ATOM 4327 O O . LEU D 1 81 ? 6.143 57.732 35.356 1.00 35.00 111 LEU D O 1
ATOM 4332 N N . SER D 1 82 ? 8.186 58.660 35.604 1.00 35.05 112 SER D N 1
ATOM 4333 C CA . SER D 1 82 ? 7.814 59.463 36.787 1.00 37.74 112 SER D CA 1
ATOM 4334 C C . SER D 1 82 ? 7.571 60.937 36.471 1.00 38.35 112 SER D C 1
ATOM 4335 O O . SER D 1 82 ? 6.938 61.616 37.267 1.00 39.16 112 SER D O 1
ATOM 4338 N N . GLN D 1 83 ? 8.072 61.430 35.336 1.00 38.04 113 GLN D N 1
ATOM 4339 C CA . GLN D 1 83 ? 7.776 62.796 34.883 1.00 38.94 113 GLN D CA 1
ATOM 4340 C C . GLN D 1 83 ? 7.431 62.933 33.369 1.00 38.91 113 GLN D C 1
ATOM 4341 O O . GLN D 1 83 ? 8.284 63.249 32.557 1.00 37.66 113 GLN D O 1
ATOM 4347 N N . PRO D 1 84 ? 6.179 62.671 32.987 1.00 40.29 114 PRO D N 1
ATOM 4348 C CA . PRO D 1 84 ? 5.703 63.091 31.615 1.00 42.10 114 PRO D CA 1
ATOM 4349 C C . PRO D 1 84 ? 5.721 64.626 31.665 1.00 43.09 114 PRO D C 1
ATOM 4350 O O . PRO D 1 84 ? 5.730 65.147 32.760 1.00 44.61 114 PRO D O 1
ATOM 4354 N N . GLU D 1 85 ? 6.045 65.420 30.682 1.00 43.45 115 GLU D N 1
ATOM 4355 C CA . GLU D 1 85 ? 5.701 65.508 29.280 1.00 43.17 115 GLU D CA 1
ATOM 4356 C C . GLU D 1 85 ? 4.395 65.671 28.561 1.00 44.70 115 GLU D C 1
ATOM 4357 O O . GLU D 1 85 ? 4.230 65.245 27.411 1.00 44.39 115 GLU D O 1
ATOM 4363 N N . PRO D 1 86 ? 3.430 66.499 29.171 1.00 46.32 116 PRO D N 1
ATOM 4364 C CA . PRO D 1 86 ? 2.128 66.923 28.612 1.00 46.09 116 PRO D CA 1
ATOM 4365 C C . PRO D 1 86 ? 2.175 67.663 27.259 1.00 45.30 116 PRO D C 1
ATOM 4366 O O . PRO D 1 86 ? 1.446 67.308 26.324 1.00 46.10 116 PRO D O 1
ATOM 4370 N N . GLY D 1 87 ? 3.016 68.685 27.172 1.00 44.56 117 GLY D N 1
ATOM 4371 C CA . GLY D 1 87 ? 3.181 69.465 25.935 1.00 42.82 117 GLY D CA 1
ATOM 4372 C C . GLY D 1 87 ? 3.970 68.759 24.828 1.00 41.20 117 GLY D C 1
ATOM 4373 O O . GLY D 1 87 ? 3.996 69.244 23.684 1.00 41.93 117 GLY D O 1
ATOM 4374 N N . TRP D 1 88 ? 4.612 67.625 25.132 1.00 38.92 118 TRP D N 1
ATOM 4375 C CA . TRP D 1 88 ? 5.290 66.839 24.069 1.00 35.22 118 TRP D CA 1
ATOM 4376 C C . TRP D 1 88 ? 4.322 66.041 23.185 1.00 34.47 118 TRP D C 1
ATOM 4377 O O . TRP D 1 88 ? 3.818 65.001 23.575 1.00 34.39 118 TRP D O 1
ATOM 4388 N N . GLN D 1 89 ? 4.052 66.527 21.982 1.00 33.29 119 GLN D N 1
ATOM 4389 C CA . GLN D 1 89 ? 3.324 65.730 21.032 1.00 33.50 119 GLN D CA 1
ATOM 4390 C C . GLN D 1 89 ? 4.265 65.243 19.919 1.00 32.07 119 GLN D C 1
ATOM 4391 O O . GLN D 1 89 ? 4.667 66.025 19.104 1.00 31.23 119 GLN D O 1
ATOM 4397 N N . PRO D 1 90 ? 4.576 63.936 19.872 1.00 31.67 120 PRO D N 1
ATOM 4398 C CA . PRO D 1 90 ? 5.522 63.381 18.892 1.00 31.94 120 PRO D CA 1
ATOM 4399 C C . PRO D 1 90 ? 5.008 63.506 17.472 1.00 33.06 120 PRO D C 1
ATOM 4400 O O . PRO D 1 90 ? 3.859 63.139 17.208 1.00 33.38 120 PRO D O 1
ATOM 4404 N N . LYS D 1 91 ? 5.838 64.023 16.559 1.00 33.24 121 LYS D N 1
ATOM 4405 C CA . LYS D 1 91 ? 5.511 64.024 15.119 1.00 33.96 121 LYS D CA 1
ATOM 4406 C C . LYS D 1 91 ? 5.395 62.587 14.575 1.00 33.31 121 LYS D C 1
ATOM 4407 O O . LYS D 1 91 ? 5.954 61.676 15.150 1.00 32.70 121 LYS D O 1
ATOM 4413 N N . PRO D 1 92 ? 4.680 62.378 13.445 1.00 33.72 122 PRO D N 1
ATOM 4414 C CA . PRO D 1 92 ? 4.549 61.008 12.921 1.00 32.97 122 PRO D CA 1
ATOM 4415 C C . PRO D 1 92 ? 5.910 60.364 12.606 1.00 32.31 122 PRO D C 1
ATOM 4416 O O . PRO D 1 92 ? 6.758 60.998 12.013 1.00 31.73 122 PRO D O 1
ATOM 4420 N N . LEU D 1 93 ? 6.104 59.113 12.993 1.00 31.21 123 LEU D N 1
ATOM 4421 C CA . LEU D 1 93 ? 7.417 58.483 12.928 1.00 30.73 123 LEU D CA 1
ATOM 4422 C C . LEU D 1 93 ? 7.988 58.349 11.514 1.00 30.31 123 LEU D C 1
ATOM 4423 O O . LEU D 1 93 ? 9.195 58.500 11.312 1.00 28.30 123 LEU D O 1
ATOM 4428 N N . ASP D 1 94 ? 7.146 58.046 10.542 1.00 30.11 124 ASP D N 1
ATOM 4429 C CA . ASP D 1 94 ? 7.649 57.997 9.174 1.00 31.93 124 ASP D CA 1
ATOM 4430 C C . ASP D 1 94 ? 8.185 59.359 8.725 1.00 30.76 124 ASP D C 1
ATOM 4431 O O . ASP D 1 94 ? 9.240 59.443 8.106 1.00 31.42 124 ASP D O 1
ATOM 4436 N N . ASP D 1 95 ? 7.492 60.430 9.072 1.00 30.71 125 ASP D N 1
ATOM 4437 C CA . ASP D 1 95 ? 7.968 61.781 8.695 1.00 31.02 125 ASP D CA 1
ATOM 4438 C C . ASP D 1 95 ? 9.280 62.109 9.360 1.00 27.83 125 ASP D C 1
ATOM 4439 O O . ASP D 1 95 ? 10.174 62.625 8.736 1.00 27.08 125 ASP D O 1
ATOM 4444 N N . VAL D 1 96 ? 9.387 61.778 10.643 1.00 27.11 126 VAL D N 1
ATOM 4445 C CA . VAL D 1 96 ? 10.615 61.997 11.406 1.00 25.36 126 VAL D CA 1
ATOM 4446 C C . VAL D 1 96 ? 11.756 61.149 10.856 1.00 25.61 126 VAL D C 1
ATOM 4447 O O . VAL D 1 96 ? 12.884 61.634 10.707 1.00 24.86 126 VAL D O 1
ATOM 4451 N N . ARG D 1 97 ? 11.464 59.898 10.485 1.00 24.89 127 ARG D N 1
ATOM 4452 C CA . ARG D 1 97 ? 12.514 59.035 9.857 1.00 24.99 127 ARG D CA 1
ATOM 4453 C C . ARG D 1 97 ? 13.031 59.557 8.499 1.00 24.30 127 ARG D C 1
ATOM 4454 O O . ARG D 1 97 ? 14.205 59.418 8.175 1.00 24.01 127 ARG D O 1
ATOM 4462 N N . ALA D 1 98 ? 12.156 60.150 7.698 1.00 24.80 128 ALA D N 1
ATOM 4463 C CA . ALA D 1 98 ? 12.580 60.781 6.404 1.00 25.29 128 ALA D CA 1
ATOM 4464 C C . ALA D 1 98 ? 13.525 61.958 6.655 1.00 25.35 128 ALA D C 1
ATOM 4465 O O . ALA D 1 98 ? 14.541 62.150 5.987 1.00 26.15 128 ALA D O 1
ATOM 4467 N N . ASN D 1 99 ? 13.200 62.740 7.671 1.00 26.34 129 ASN D N 1
ATOM 4468 C CA . ASN D 1 99 ? 14.025 63.863 8.113 1.00 25.55 129 ASN D CA 1
ATOM 4469 C C . ASN D 1 99 ? 15.394 63.380 8.645 1.00 25.55 129 ASN D C 1
ATOM 4470 O O . ASN D 1 99 ? 16.441 63.958 8.347 1.00 23.50 129 ASN D O 1
ATOM 4475 N N . ILE D 1 100 ? 15.383 62.327 9.459 1.00 24.75 130 ILE D N 1
ATOM 4476 C CA . ILE D 1 100 ? 16.641 61.719 9.929 1.00 25.59 130 ILE D CA 1
ATOM 4477 C C . ILE D 1 100 ? 17.469 61.155 8.752 1.00 25.96 130 ILE D C 1
ATOM 4478 O O . ILE D 1 100 ? 18.703 61.331 8.663 1.00 26.17 130 ILE D O 1
ATOM 4483 N N . GLY D 1 101 ? 16.786 60.456 7.844 1.00 26.98 131 GLY D N 1
ATOM 4484 C CA . GLY D 1 101 ? 17.474 59.841 6.692 1.00 26.90 131 GLY D CA 1
ATOM 4485 C C . GLY D 1 101 ? 18.113 60.898 5.810 1.00 27.58 131 GLY D C 1
ATOM 4486 O O . GLY D 1 101 ? 19.209 60.689 5.272 1.00 28.70 131 GLY D O 1
ATOM 4487 N N . GLU D 1 102 ? 17.416 62.016 5.628 1.00 27.25 132 GLU D N 1
ATOM 4488 C CA . GLU D 1 102 ? 17.923 63.075 4.785 1.00 28.48 132 GLU D CA 1
ATOM 4489 C C . GLU D 1 102 ? 19.167 63.667 5.462 1.00 27.81 132 GLU D C 1
ATOM 4490 O O . GLU D 1 102 ? 20.178 63.877 4.821 1.00 28.83 132 GLU D O 1
ATOM 4496 N N . LEU D 1 103 ? 19.151 63.882 6.768 1.00 27.07 133 LEU D N 1
ATOM 4497 C CA . LEU D 1 103 ? 20.401 64.260 7.440 1.00 26.02 133 LEU D CA 1
ATOM 4498 C C . LEU D 1 103 ? 21.544 63.246 7.370 1.00 26.40 133 LEU D C 1
ATOM 4499 O O . LEU D 1 103 ? 22.723 63.646 7.241 1.00 26.12 133 LEU D O 1
ATOM 4504 N N . SER D 1 104 ? 21.251 61.956 7.544 1.00 26.71 134 SER D N 1
ATOM 4505 C CA . SER D 1 104 ? 22.292 60.916 7.369 1.00 26.70 134 SER D CA 1
ATOM 4506 C C . SER D 1 104 ? 23.027 61.079 6.021 1.00 25.91 134 SER D C 1
ATOM 4507 O O . SER D 1 104 ? 24.227 61.016 5.984 1.00 25.81 134 SER D O 1
ATOM 4510 N N . THR D 1 105 ? 22.261 61.220 4.939 1.00 26.58 135 THR D N 1
ATOM 4511 C CA . THR D 1 105 ? 22.770 61.507 3.583 1.00 28.28 135 THR D CA 1
ATOM 4512 C C . THR D 1 105 ? 23.635 62.762 3.565 1.00 28.20 135 THR D C 1
ATOM 4513 O O . THR D 1 105 ? 24.768 62.738 3.078 1.00 28.43 135 THR D O 1
ATOM 4517 N N . LYS D 1 106 ? 23.116 63.850 4.129 1.00 29.03 136 LYS D N 1
ATOM 4518 C CA . LYS D 1 106 ? 23.866 65.131 4.146 1.00 29.68 136 LYS D CA 1
ATOM 4519 C C . LYS D 1 106 ? 25.130 65.033 4.942 1.00 29.57 136 LYS D C 1
ATOM 4520 O O . LYS D 1 106 ? 26.109 65.696 4.627 1.00 29.73 136 LYS D O 1
ATOM 4526 N N . ILE D 1 107 ? 25.116 64.204 5.994 1.00 29.00 137 ILE D N 1
ATOM 4527 C CA . ILE D 1 107 ? 26.302 63.973 6.798 1.00 28.21 137 ILE D CA 1
ATOM 4528 C C . ILE D 1 107 ? 27.384 63.257 5.970 1.00 29.00 137 ILE D C 1
ATOM 4529 O O . ILE D 1 107 ? 28.543 63.607 6.018 1.00 30.25 137 ILE D O 1
ATOM 4534 N N . LEU D 1 108 ? 26.982 62.242 5.225 1.00 30.51 138 LEU D N 1
ATOM 4535 C CA . LEU D 1 108 ? 27.894 61.503 4.349 1.00 32.31 138 LEU D CA 1
ATOM 4536 C C . LEU D 1 108 ? 28.458 62.423 3.266 1.00 32.91 138 LEU D C 1
ATOM 4537 O O . LEU D 1 108 ? 29.663 62.483 3.162 1.00 32.53 138 LEU D O 1
ATOM 4542 N N . GLU D 1 109 ? 27.584 63.177 2.563 1.00 33.38 139 GLU D N 1
ATOM 4543 C CA . GLU D 1 109 ? 27.980 64.173 1.562 1.00 36.18 139 GLU D CA 1
ATOM 4544 C C . GLU D 1 109 ? 29.031 65.095 2.180 1.00 35.56 139 GLU D C 1
ATOM 4545 O O . GLU D 1 109 ? 30.122 65.241 1.640 1.00 36.18 139 GLU D O 1
ATOM 4551 N N . GLN D 1 110 ? 28.705 65.697 3.327 1.00 35.54 140 GLN D N 1
ATOM 4552 C CA . GLN D 1 110 ? 29.597 66.669 3.977 1.00 35.81 140 GLN D CA 1
ATOM 4553 C C . GLN D 1 110 ? 30.973 66.093 4.329 1.00 36.09 140 GLN D C 1
ATOM 4554 O O . GLN D 1 110 ? 32.000 66.779 4.188 1.00 36.58 140 GLN D O 1
ATOM 4560 N N . ILE D 1 111 ? 30.974 64.866 4.850 1.00 36.76 141 ILE D N 1
ATOM 4561 C CA . ILE D 1 111 ? 32.201 64.130 5.188 1.00 37.19 141 ILE D CA 1
ATOM 4562 C C . ILE D 1 111 ? 33.024 63.886 3.902 1.00 38.46 141 ILE D C 1
ATOM 4563 O O . ILE D 1 111 ? 34.225 64.087 3.886 1.00 37.81 141 ILE D O 1
ATOM 4568 N N . ALA D 1 112 ? 32.356 63.462 2.835 1.00 39.75 142 ALA D N 1
ATOM 4569 C CA . ALA D 1 112 ? 33.008 63.277 1.529 1.00 41.68 142 ALA D CA 1
ATOM 4570 C C . ALA D 1 112 ? 33.567 64.590 0.959 1.00 42.97 142 ALA D C 1
ATOM 4571 O O . ALA D 1 112 ? 34.692 64.619 0.469 1.00 42.95 142 ALA D O 1
ATOM 4573 N N . GLU D 1 113 ? 32.809 65.681 1.029 1.00 44.02 143 GLU D N 1
ATOM 4574 C CA . GLU D 1 113 ? 33.392 66.968 0.615 1.00 45.59 143 GLU D CA 1
ATOM 4575 C C . GLU D 1 113 ? 34.623 67.366 1.450 1.00 45.71 143 GLU D C 1
ATOM 4576 O O . GLU D 1 113 ? 35.582 67.876 0.908 1.00 46.18 143 GLU D O 1
ATOM 4582 N N . GLU D 1 114 ? 34.612 67.103 2.750 1.00 46.25 144 GLU D N 1
ATOM 4583 C CA . GLU D 1 114 ? 35.652 67.615 3.643 1.00 47.55 144 GLU D CA 1
ATOM 4584 C C . GLU D 1 114 ? 36.958 66.796 3.600 1.00 48.45 144 GLU D C 1
ATOM 4585 O O . GLU D 1 114 ? 38.068 67.337 3.784 1.00 47.33 144 GLU D O 1
ATOM 4591 N N . LEU D 1 115 ? 36.808 65.491 3.383 1.00 48.95 145 LEU D N 1
ATOM 4592 C CA . LEU D 1 115 ? 37.939 64.579 3.230 1.00 50.41 145 LEU D CA 1
ATOM 4593 C C . LEU D 1 115 ? 38.763 64.958 1.999 1.00 51.43 145 LEU D C 1
ATOM 4594 O O . LEU D 1 115 ? 39.979 65.063 2.075 1.00 51.39 145 LEU D O 1
ATOM 4599 N N . LYS D 1 116 ? 38.080 65.156 0.877 1.00 53.36 146 LYS D N 1
ATOM 4600 C CA . LYS D 1 116 ? 38.716 65.578 -0.365 1.00 55.72 146 LYS D CA 1
ATOM 4601 C C . LYS D 1 116 ? 39.475 66.894 -0.216 1.00 57.41 146 LYS D C 1
ATOM 4602 O O . LYS D 1 116 ? 40.450 67.126 -0.934 1.00 57.78 146 LYS D O 1
ATOM 4608 N N . THR D 1 117 ? 39.049 67.737 0.726 1.00 59.36 147 THR D N 1
ATOM 4609 C CA . THR D 1 117 ? 39.282 69.173 0.582 1.00 61.60 147 THR D CA 1
ATOM 4610 C C . THR D 1 117 ? 39.812 69.981 1.789 1.00 62.81 147 THR D C 1
ATOM 4611 O O . THR D 1 117 ? 40.597 70.900 1.585 1.00 63.11 147 THR D O 1
ATOM 4615 N N . CYS D 1 118 ? 39.387 69.678 3.014 1.00 64.22 148 CYS D N 1
ATOM 4616 C CA . CYS D 1 118 ? 39.820 70.484 4.164 1.00 66.24 148 CYS D CA 1
ATOM 4617 C C . CYS D 1 118 ? 41.135 69.974 4.741 1.00 68.08 148 CYS D C 1
ATOM 4618 O O . CYS D 1 118 ? 41.396 68.759 4.744 1.00 68.07 148 CYS D O 1
ATOM 4621 N N . LYS D 1 119 ? 41.946 70.912 5.238 1.00 70.26 149 LYS D N 1
ATOM 4622 C CA . LYS D 1 119 ? 43.177 70.590 5.970 1.00 72.43 149 LYS D CA 1
ATOM 4623 C C . LYS D 1 119 ? 42.853 69.829 7.270 1.00 73.53 149 LYS D C 1
ATOM 4624 O O . LYS D 1 119 ? 41.868 70.167 7.939 1.00 74.24 149 LYS D O 1
ATOM 4630 N N . PRO D 1 120 ? 43.649 68.780 7.602 1.00 74.58 150 PRO D N 1
ATOM 4631 C CA . PRO D 1 120 ? 43.635 68.084 8.905 1.00 75.07 150 PRO D CA 1
ATOM 4632 C C . PRO D 1 120 ? 43.395 68.993 10.113 1.00 75.34 150 PRO D C 1
ATOM 4633 O O . PRO D 1 120 ? 42.337 68.890 10.757 1.00 75.45 150 PRO D O 1
ATOM 4637 N N . ALA D 1 121 ? 44.360 69.871 10.407 1.00 75.44 151 ALA D N 1
ATOM 4638 C CA . ALA D 1 121 ? 44.227 70.859 11.490 1.00 75.25 151 ALA D CA 1
ATOM 4639 C C . ALA D 1 121 ? 42.804 71.437 11.529 1.00 74.97 151 ALA D C 1
ATOM 4640 O O . ALA D 1 121 ? 42.002 71.068 12.401 1.00 74.84 151 ALA D O 1
ATOM 4642 N N . GLU D 1 122 ? 42.488 72.306 10.562 1.00 74.17 152 GLU D N 1
ATOM 4643 C CA . GLU D 1 122 ? 41.135 72.852 10.392 1.00 73.38 152 GLU D CA 1
ATOM 4644 C C . GLU D 1 122 ? 39.983 71.922 10.849 1.00 71.86 152 GLU D C 1
ATOM 4645 O O . GLU D 1 122 ? 39.117 72.345 11.633 1.00 71.85 152 GLU D O 1
ATOM 4659 N N . GLY D 1 124 ? 37.425 69.671 12.663 1.00 62.51 154 GLY D N 1
ATOM 4660 C CA . GLY D 1 124 ? 37.009 69.752 14.074 1.00 58.31 154 GLY D CA 1
ATOM 4661 C C . GLY D 1 124 ? 37.843 69.002 15.094 1.00 55.14 154 GLY D C 1
ATOM 4662 O O . GLY D 1 124 ? 38.346 67.896 14.826 1.00 55.36 154 GLY D O 1
ATOM 4663 N N . ASP D 1 125 ? 38.021 69.626 16.255 1.00 51.65 155 ASP D N 1
ATOM 4664 C CA . ASP D 1 125 ? 38.666 68.962 17.369 1.00 47.97 155 ASP D CA 1
ATOM 4665 C C . ASP D 1 125 ? 37.588 68.483 18.344 1.00 46.01 155 ASP D C 1
ATOM 4666 O O . ASP D 1 125 ? 36.400 68.643 18.081 1.00 45.37 155 ASP D O 1
ATOM 4671 N N . LYS D 1 126 ? 38.005 67.916 19.464 1.00 43.53 156 LYS D N 1
ATOM 4672 C CA . LYS D 1 126 ? 37.106 67.226 20.365 1.00 41.73 156 LYS D CA 1
ATOM 4673 C C . LYS D 1 126 ? 36.219 68.224 21.102 1.00 39.78 156 LYS D C 1
ATOM 4674 O O . LYS D 1 126 ? 35.019 67.996 21.266 1.00 38.25 156 LYS D O 1
ATOM 4680 N N . ALA D 1 127 ? 36.850 69.287 21.593 1.00 37.68 157 ALA D N 1
ATOM 4681 C CA . ALA D 1 127 ? 36.184 70.401 22.232 1.00 37.29 157 ALA D CA 1
ATOM 4682 C C . ALA D 1 127 ? 35.058 70.973 21.357 1.00 36.18 157 ALA D C 1
ATOM 4683 O O . ALA D 1 127 ? 33.976 71.231 21.867 1.00 37.38 157 ALA D O 1
ATOM 4685 N N . HIS D 1 128 ? 35.319 71.147 20.053 1.00 34.88 158 HIS D N 1
ATOM 4686 C CA . HIS D 1 128 ? 34.331 71.685 19.094 1.00 33.89 158 HIS D CA 1
ATOM 4687 C C . HIS D 1 128 ? 33.226 70.694 18.855 1.00 33.61 158 HIS D C 1
ATOM 4688 O O . HIS D 1 128 ? 32.020 71.068 18.807 1.00 32.45 158 HIS D O 1
ATOM 4695 N N . PHE D 1 129 ? 33.600 69.420 18.773 1.00 33.87 159 PHE D N 1
ATOM 4696 C CA . PHE D 1 129 ? 32.560 68.378 18.732 1.00 34.95 159 PHE D CA 1
ATOM 4697 C C . PHE D 1 129 ? 31.674 68.373 19.931 1.00 34.42 159 PHE D C 1
ATOM 4698 O O . PHE D 1 129 ? 30.461 68.218 19.794 1.00 35.74 159 PHE D O 1
ATOM 4706 N N . ILE D 1 130 ? 32.266 68.551 21.103 1.00 33.52 160 ILE D N 1
ATOM 4707 C CA . ILE D 1 130 ? 31.511 68.562 22.348 1.00 33.83 160 ILE D CA 1
ATOM 4708 C C . ILE D 1 130 ? 30.605 69.783 22.447 1.00 33.15 160 ILE D C 1
ATOM 4709 O O . ILE D 1 130 ? 29.441 69.641 22.822 1.00 32.11 160 ILE D O 1
ATOM 4714 N N . ASN D 1 131 ? 31.132 70.977 22.130 1.00 31.79 161 ASN D N 1
ATOM 4715 C CA . ASN D 1 131 ? 30.266 72.166 22.123 1.00 30.59 161 ASN D CA 1
ATOM 4716 C C . ASN D 1 131 ? 29.101 71.980 21.151 1.00 29.69 161 ASN D C 1
ATOM 4717 O O . ASN D 1 131 ? 27.957 72.293 21.489 1.00 28.19 161 ASN D O 1
ATOM 4722 N N . THR D 1 132 ? 29.383 71.436 19.968 1.00 29.32 162 THR D N 1
ATOM 4723 C CA . THR D 1 132 ? 28.391 71.413 18.896 1.00 31.58 162 THR D CA 1
ATOM 4724 C C . THR D 1 132 ? 27.283 70.360 19.132 1.00 32.17 162 THR D C 1
ATOM 4725 O O . THR D 1 132 ? 26.096 70.613 18.884 1.00 32.01 162 THR D O 1
ATOM 4729 N N . ILE D 1 133 ? 27.683 69.196 19.617 1.00 33.47 163 ILE D N 1
ATOM 4730 C CA . ILE D 1 133 ? 26.763 68.077 19.773 1.00 35.30 163 ILE D CA 1
ATOM 4731 C C . ILE D 1 133 ? 26.256 68.129 21.215 1.00 37.63 163 ILE D C 1
ATOM 4732 O O . ILE D 1 133 ? 26.874 67.640 22.141 1.00 38.75 163 ILE D O 1
ATOM 4737 N N . ARG D 1 134 ? 25.188 68.890 21.397 1.00 39.89 164 ARG D N 1
ATOM 4738 C CA . ARG D 1 134 ? 24.630 69.110 22.713 1.00 41.89 164 ARG D CA 1
ATOM 4739 C C . ARG D 1 134 ? 23.169 68.749 22.548 1.00 41.79 164 ARG D C 1
ATOM 4740 O O . ARG D 1 134 ? 22.472 69.318 21.702 1.00 41.00 164 ARG D O 1
ATOM 4748 N N . GLN D 1 135 ? 22.746 67.744 23.305 1.00 40.08 165 GLN D N 1
ATOM 4749 C CA . GLN D 1 135 ? 21.366 67.410 23.388 1.00 39.91 165 GLN D CA 1
ATOM 4750 C C . GLN D 1 135 ? 21.168 67.026 24.862 1.00 39.03 165 GLN D C 1
ATOM 4751 O O . GLN D 1 135 ? 22.117 66.614 25.595 1.00 39.65 165 GLN D O 1
ATOM 4757 N N . HIS D 1 136 ? 19.953 67.247 25.313 1.00 37.14 166 HIS D N 1
ATOM 4758 C CA . HIS D 1 136 ? 19.564 66.817 26.633 1.00 35.44 166 HIS D CA 1
ATOM 4759 C C . HIS D 1 136 ? 19.630 65.287 26.458 1.00 33.40 166 HIS D C 1
ATOM 4760 O O . HIS D 1 136 ? 19.251 64.792 25.387 1.00 32.82 166 HIS D O 1
ATOM 4767 N N . ASN D 1 137 ? 20.184 64.581 27.448 1.00 30.28 167 ASN D N 1
ATOM 4768 C CA . ASN D 1 137 ? 20.085 63.109 27.505 1.00 29.47 167 ASN D CA 1
ATOM 4769 C C . ASN D 1 137 ? 21.171 62.419 26.711 1.00 29.48 167 ASN D C 1
ATOM 4770 O O . ASN D 1 137 ? 21.091 61.227 26.469 1.00 28.28 167 ASN D O 1
ATOM 4775 N N . LEU D 1 138 ? 22.191 63.205 26.348 1.00 29.49 168 LEU D N 1
ATOM 4776 C CA . LEU D 1 138 ? 23.358 62.771 25.639 1.00 30.77 168 LEU D CA 1
ATOM 4777 C C . LEU D 1 138 ? 24.584 63.038 26.531 1.00 31.72 168 LEU D C 1
ATOM 4778 O O . LEU D 1 138 ? 24.734 64.115 27.065 1.00 33.39 168 LEU D O 1
ATOM 4783 N N . THR D 1 139 ? 25.447 62.069 26.742 1.00 32.35 169 THR D N 1
ATOM 4784 C CA . THR D 1 139 ? 26.569 62.311 27.621 1.00 33.31 169 THR D CA 1
ATOM 4785 C C . THR D 1 139 ? 27.828 62.581 26.826 1.00 34.08 169 THR D C 1
ATOM 4786 O O . THR D 1 139 ? 27.871 62.385 25.607 1.00 33.90 169 THR D O 1
ATOM 4790 N N . SER D 1 140 ? 28.876 62.973 27.547 1.00 34.39 170 SER D N 1
ATOM 4791 C CA . SER D 1 140 ? 30.208 63.137 26.957 1.00 35.11 170 SER D CA 1
ATOM 4792 C C . SER D 1 140 ? 30.713 61.862 26.336 1.00 34.19 170 SER D C 1
ATOM 4793 O O . SER D 1 140 ? 31.267 61.901 25.225 1.00 33.29 170 SER D O 1
ATOM 4796 N N . ALA D 1 141 ? 30.515 60.741 27.041 1.00 33.17 171 ALA D N 1
ATOM 4797 C CA . ALA D 1 141 ? 30.844 59.418 26.489 1.00 32.02 171 ALA D CA 1
ATOM 4798 C C . ALA D 1 141 ? 30.146 59.108 25.139 1.00 31.55 171 ALA D C 1
ATOM 4799 O O . ALA D 1 141 ? 30.776 58.538 24.225 1.00 31.08 171 ALA D O 1
ATOM 4801 N N . ASP D 1 142 ? 28.860 59.477 25.013 1.00 30.17 172 ASP D N 1
ATOM 4802 C CA . ASP D 1 142 ? 28.142 59.341 23.738 1.00 29.24 172 ASP D CA 1
ATOM 4803 C C . ASP D 1 142 ? 28.792 60.144 22.597 1.00 28.66 172 ASP D C 1
ATOM 4804 O O . ASP D 1 142 ? 28.932 59.661 21.479 1.00 26.04 172 ASP D O 1
ATOM 4809 N N . VAL D 1 143 ? 29.085 61.407 22.886 1.00 29.71 173 VAL D N 1
ATOM 4810 C CA . VAL D 1 143 ? 29.665 62.313 21.881 1.00 30.43 173 VAL D CA 1
ATOM 4811 C C . VAL D 1 143 ? 31.074 61.847 21.476 1.00 30.39 173 VAL D C 1
ATOM 4812 O O . VAL D 1 143 ? 31.424 61.827 20.284 1.00 30.28 173 VAL D O 1
ATOM 4816 N N . GLU D 1 144 ? 31.857 61.436 22.476 1.00 31.79 174 GLU D N 1
ATOM 4817 C CA . GLU D 1 144 ? 33.184 60.882 22.270 1.00 34.23 174 GLU D CA 1
ATOM 4818 C C . GLU D 1 144 ? 33.198 59.587 21.432 1.00 33.42 174 GLU D C 1
ATOM 4819 O O . GLU D 1 144 ? 34.083 59.413 20.628 1.00 33.16 174 GLU D O 1
ATOM 4825 N N . ALA D 1 145 ? 32.224 58.690 21.578 1.00 33.45 175 ALA D N 1
ATOM 4826 C CA . ALA D 1 145 ? 32.172 57.572 20.650 1.00 33.58 175 ALA D CA 1
ATOM 4827 C C . ALA D 1 145 ? 31.969 58.029 19.211 1.00 34.74 175 ALA D C 1
ATOM 4828 O O . ALA D 1 145 ? 32.578 57.464 18.294 1.00 35.97 175 ALA D O 1
ATOM 4830 N N . ILE D 1 146 ? 31.122 59.038 18.983 1.00 34.35 176 ILE D N 1
ATOM 4831 C CA . ILE D 1 146 ? 30.892 59.564 17.615 1.00 33.43 176 ILE D CA 1
ATOM 4832 C C . ILE D 1 146 ? 32.190 60.201 17.082 1.00 35.02 176 ILE D C 1
ATOM 4833 O O . ILE D 1 146 ? 32.570 60.016 15.930 1.00 33.79 176 ILE D O 1
ATOM 4838 N N . PHE D 1 147 ? 32.853 60.967 17.937 1.00 35.79 177 PHE D N 1
ATOM 4839 C CA . PHE D 1 147 ? 34.050 61.651 17.539 1.00 37.32 177 PHE D CA 1
ATOM 4840 C C . PHE D 1 147 ? 35.156 60.679 17.028 1.00 38.16 177 PHE D C 1
ATOM 4841 O O . PHE D 1 147 ? 35.613 60.835 15.897 1.00 38.01 177 PHE D O 1
ATOM 4849 N N . SER D 1 148 ? 35.547 59.688 17.834 1.00 38.91 178 SER D N 1
ATOM 4850 C CA . SER D 1 148 ? 36.542 58.702 17.396 1.00 40.92 178 SER D CA 1
ATOM 4851 C C . SER D 1 148 ? 36.184 57.952 16.126 1.00 41.29 178 SER D C 1
ATOM 4852 O O . SER D 1 148 ? 37.059 57.722 15.305 1.00 41.79 178 SER D O 1
ATOM 4855 N N . THR D 1 149 ? 34.918 57.612 15.930 1.00 41.34 179 THR D N 1
ATOM 4856 C CA . THR D 1 149 ? 34.539 56.858 14.738 1.00 41.90 179 THR D CA 1
ATOM 4857 C C . THR D 1 149 ? 34.596 57.748 13.485 1.00 43.29 179 THR D C 1
ATOM 4858 O O . THR D 1 149 ? 34.943 57.290 12.395 1.00 42.11 179 THR D O 1
ATOM 4862 N N . PHE D 1 150 ? 34.259 59.028 13.671 1.00 45.34 180 PHE D N 1
ATOM 4863 C CA . PHE D 1 150 ? 34.183 60.014 12.600 1.00 46.82 180 PHE D CA 1
ATOM 4864 C C . PHE D 1 150 ? 35.586 60.105 11.991 1.00 47.63 180 PHE D C 1
ATOM 4865 O O . PHE D 1 150 ? 35.746 60.207 10.775 1.00 47.58 180 PHE D O 1
ATOM 4873 N N . ASN D 1 151 ? 36.582 60.002 12.862 1.00 48.76 181 ASN D N 1
ATOM 4874 C CA . ASN D 1 151 ? 37.999 60.057 12.497 1.00 50.56 181 ASN D CA 1
ATOM 4875 C C . ASN D 1 151 ? 38.582 58.828 11.766 1.00 50.68 181 ASN D C 1
ATOM 4876 O O . ASN D 1 151 ? 39.779 58.786 11.492 1.00 51.54 181 ASN D O 1
ATOM 4881 N N . GLN D 1 152 ? 37.764 57.830 11.461 1.00 50.48 182 GLN D N 1
ATOM 4882 C CA . GLN D 1 152 ? 38.253 56.649 10.714 1.00 50.41 182 GLN D CA 1
ATOM 4883 C C . GLN D 1 152 ? 37.486 56.498 9.395 1.00 49.61 182 GLN D C 1
ATOM 4884 O O . GLN D 1 152 ? 37.615 55.508 8.678 1.00 49.14 182 GLN D O 1
ATOM 4890 N N . VAL D 1 153 ? 36.667 57.498 9.093 1.00 49.06 183 VAL D N 1
ATOM 4891 C CA . VAL D 1 153 ? 36.013 57.538 7.815 1.00 48.80 183 VAL D CA 1
ATOM 4892 C C . VAL D 1 153 ? 37.101 57.866 6.792 1.00 49.88 183 VAL D C 1
ATOM 4893 O O . VAL D 1 153 ? 38.080 58.562 7.115 1.00 49.51 183 VAL D O 1
ATOM 4897 N N . LYS D 1 154 ? 36.939 57.315 5.582 1.00 50.87 184 LYS D N 1
ATOM 4898 C CA . LYS D 1 154 ? 37.877 57.530 4.486 1.00 51.51 184 LYS D CA 1
ATOM 4899 C C . LYS D 1 154 ? 37.235 57.417 3.101 1.00 52.40 184 LYS D C 1
ATOM 4900 O O . LYS D 1 154 ? 36.257 56.667 2.886 1.00 52.56 184 LYS D O 1
ATOM 4906 N N . LEU D 1 155 ? 37.804 58.168 2.161 1.00 52.90 185 LEU D N 1
ATOM 4907 C CA . LEU D 1 155 ? 37.395 58.122 0.765 1.00 53.99 185 LEU D CA 1
ATOM 4908 C C . LEU D 1 155 ? 37.750 56.758 0.149 1.00 54.79 185 LEU D C 1
ATOM 4909 O O . LEU D 1 155 ? 38.704 56.098 0.592 1.00 54.59 185 LEU D O 1
ATOM 4914 N N . LYS D 1 156 ? 36.943 56.342 -0.829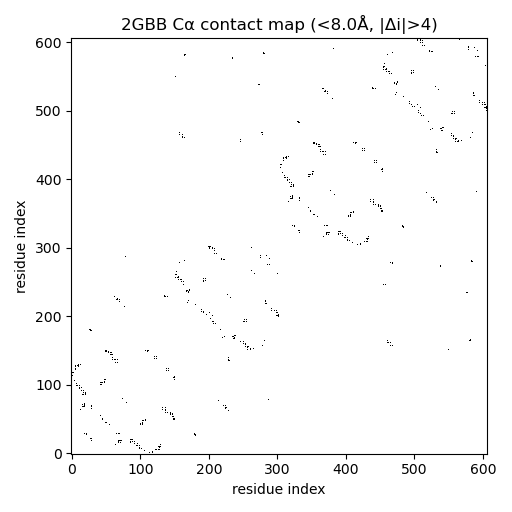 1.00 56.05 186 LYS D N 1
ATOM 4915 C CA . LYS D 1 156 ? 37.159 55.144 -1.673 1.00 57.12 186 LYS D CA 1
ATOM 4916 C C . LYS D 1 156 ? 35.788 54.620 -2.141 1.00 57.84 186 LYS D C 1
ATOM 4917 O O . LYS D 1 156 ? 35.528 53.438 -2.370 1.00 58.38 186 LYS D O 1
#

GO terms:
  GO:0004106 chorismate mutase activity (F, IDA)
  GO:0046417 chorismate metabolic process (P, IDA)
  GO:0042597 periplasmic space (C, EXP)

Organism: Yersinia pestis (NCBI:txid632)

B-factor: mean 35.39, std 12.7, range [9.63, 81.38]

Solvent-accessible surface area: 28293 Å² total

Radius of gyration: 29.67 Å; Cα contacts (8 Å, |Δi|>4): 758; chains: 4; bounding box: 63×77×69 Å